Protein AF-A0A8J3VU31-F1 (afdb_monomer)

Mean predicted aligned error: 17.85 Å

Solvent-accessible surface area (backbone atoms only — not comparable to full-atom values): 39044 Å² total; per-residue (Å²): 136,68,78,90,42,56,48,88,62,89,69,72,70,68,68,52,66,71,84,60,48,73,57,42,52,51,16,41,52,51,12,48,50,44,17,49,51,24,41,77,66,71,72,47,86,14,34,60,60,4,9,48,55,15,38,72,66,19,74,61,36,46,31,63,50,26,58,65,40,52,28,36,41,29,26,28,74,56,64,30,68,55,25,35,53,32,28,42,35,19,44,40,79,82,40,75,58,29,52,39,60,78,88,31,30,48,72,32,10,46,33,26,22,36,45,69,43,57,58,53,49,33,32,35,37,43,34,35,74,85,48,44,59,63,48,45,77,38,42,66,41,62,31,38,34,43,59,36,71,51,69,60,54,90,88,55,96,64,56,50,63,56,54,26,46,54,42,24,69,59,38,43,78,41,100,44,38,34,42,32,26,32,47,31,68,52,47,48,56,22,47,74,45,41,95,40,72,48,28,30,35,51,61,52,82,66,53,87,84,44,35,53,30,75,90,58,12,25,36,38,49,40,50,97,59,79,72,56,70,70,46,50,52,48,23,72,66,60,58,23,68,63,67,62,66,78,58,89,70,80,84,80,91,70,85,85,86,82,87,81,84,91,79,87,86,86,89,85,87,82,90,86,87,87,88,89,90,85,91,90,82,84,88,87,88,86,86,87,82,89,85,86,87,86,81,86,87,84,89,89,88,85,91,89,86,88,86,89,86,85,87,88,82,89,87,85,90,85,80,86,88,84,86,82,88,80,83,88,78,94,78,90,89,90,86,90,88,83,83,91,79,88,82,88,87,83,86,90,81,89,90,83,88,91,85,86,91,83,91,81,89,85,85,90,82,89,90,88,89,88,87,86,86,88,85,82,87,86,84,84,87,86,87,84,82,89,86,87,89,87,82,89,85,86,86,88,84,89,88,86,84,85,82,88,88,85,84,91,81,88,79,78,87,90,76,83,82,72,80,82,76,87,80,70,83,65,51,69,65,44,45,39,33,33,80,73,55,91,59,54,55,60,84,53,41,29,39,41,62,96,58,27,32,30,38,78,83,71,51,74,38,63,52,52,66,60,53,62,34,68,66,50,49,38,30,43,42,51,13,41,54,54,20,40,76,75,29,40,49,49,81,68,21,33,68,33,34,44,74,47,66,71,47,80,88,44,50,49,78,48,79,53,92,67,20,50,31,40,41,37,59,28,68,30,36,68,41,44,52,53,48,56,61,45,50,69,100,41,38,30,37,40,27,33,48,58,43,88,94,51,34,77,74,65,71,59,54,76,71,40,83,59,56,86,54,52,96,38,58,34,34,33,21,55,83,40,30,67,64,52,47,57,52,29,55,76,53,70,35,71,71,43,83,34,97,42,68,71,48,47,61,71,75,44,75,69,47,56,34,40,31,44,14,22,61,62,36,39,51,54,52,47,52,63,57,64,75,77,114

pLDDT: mean 70.08, std 28.21, range [22.3, 98.62]

Nearest PDB structures (foldseek):
  7q8e-assembly2_C  TM=5.521E-01  e=2.107E-21  Staphylococcus aureus subsp. aureus COL
  6h5e-assembly2_D  TM=5.568E-01  e=4.394E-20  Staphylococcus aureus
  6h5e-assembly1_B  TM=5.597E-01  e=5.503E-20  Staphylococcus aureus
  4qf5-assembly2_B  TM=7.005E-01  e=6.080E-08  Acinetobacter baumannii AB307-0294
  4ziy-assembly1_A  TM=6.743E-01  e=5.433E-08  Acinetobacter baumannii AB5075

InterPro domains:
  IPR013221 Mur ligase, central [PF08245] (74-185)
  IPR013564 Lipid II isoglutaminyl synthase (glutamine-hydrolyzing) subunit MurT, C-terminal [PF08353] (521-617)
  IPR036565 Mur-like, catalytic domain superfamily [G3DSA:3.40.1190.10] (59-249)
  IPR036565 Mur-like, catalytic domain superfamily [G3DSA:3.40.1190.10] (413-507)
  IPR036565 Mur-like, catalytic domain superfamily [SSF53623] (63-210)
  IPR036565 Mur-like, catalytic domain superfamily [SSF53623] (425-499)
  IPR043703 Lipid II isoglutaminyl synthase (glutamine-hydrolyzing) subunit MurT [MF_02214] (24-625)

Secondary structure (DSSP, 8-state):
--GGG--SS------S-----HHHHHHHHHHHHHHHHHHHTTS--SHHHHHHHHHHH-TTHHHHHHTT-EEEEEESSSSHHHHHHHHHHHHGGGS-EEEPPTT--SHHHHHHHHHHTTT-SEEEEE--TTTHHHHHHHH--SEEEE-------SSS---HHHHHHHHHHHHTT---EEEEESS-HHHHHHTTT-S-EEEE-------GGGSB-TTTS-BEEETT----HHHHHHHHTT--HHHHHTS------S----------------------------------------PPPPP-------------------------------------S------------------------------------PPPPPPPP-------------------------------S----PPPP------GGG-EEESSSS-BPPPPSBEE-SSEEE-TT--EEE---SS-SSHHHHHHHHHHHHHHHTT--HHHHGGGGGG----BTTEEEEEETTEEEEEEE--SHHHHHHHHHHS-SS-EEEE---STTT-S--GGGGGS--GGGTTS-EEEESTTHHHHHHHHHHTT--EEE-SSHHHHHHHSPSEEEEEEE-HHHHHHHHHHHHTT-

Foldseek 3Di:
DDPLLPPPDPPVLPQQCDPQDPLLVVLLVQLQVQQVVCVVVV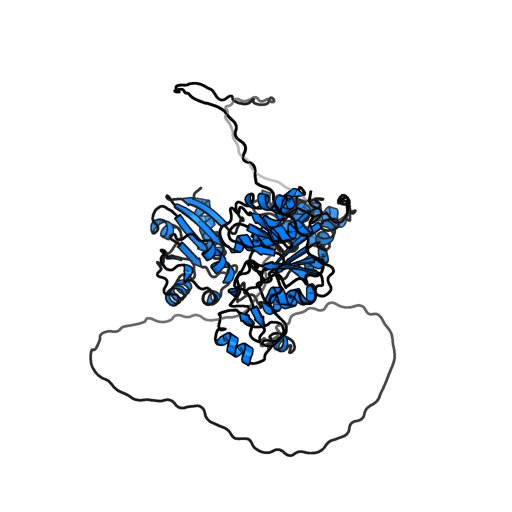VDNSQQVSLVSSCVSPVLNLLSLQPSAAEEEEEEQDLLLLLLLLLLLLCCVVPHEFEFDVVSQASSRSSSRSSVVDRPRHYYYYHYLQCVLVNCVSNVHQEYEYQEFDDQEPPPPQQSLNSLVSLLVSQAPRPHAYAYELLYLSRLSSNVRHPHYAYEYEQDHDADSGQAHLVWRFGKDFPPDDHPPVSVVSNVVRDRVVVVVVPPCDDPPDDDPDDDDDDDDDDDDDDDDDDDDDDDDDDDDDDDDDDDDDDDDDDDDDDDDDDDDDDDDDDDDDDDDDDDDDDDDDDDDDDDPDDDDDDDDDDDDDDDDDDDDDDDDDDDDDDDDDDDDDDDDDDDDDDDDDDDDDDDDDDDDDDDDDDDDDDDDDDDDDDDDDDDDDPDPHDSRSWIDGPPDGRTRDDHQWYDDPAFIQHNVRDTAGADALAFFSSSRSSNRSSLVSSSSSSRHSNSSRVSNNVCNDRPLAWDWDQDPLEGEIEGAAQAQVSVVRLLRRDDQEEEEEEEEDDPVRHNDPCSLLVHQPLSNAPYEYEYEYPPSVVVVVSCVVNVHDYHYDHDPVRVSVVGDRYYYYYYYYNVRSVVVVCVRVVPD

Structure (mmCIF, N/CA/C/O backbone):
data_AF-A0A8J3VU31-F1
#
_entry.id   AF-A0A8J3VU31-F1
#
loop_
_atom_site.group_PDB
_atom_site.id
_atom_site.type_symbol
_atom_site.label_atom_id
_atom_site.label_alt_id
_atom_site.label_comp_id
_atom_site.label_asym_id
_atom_site.label_entity_id
_atom_site.label_seq_id
_atom_site.pdbx_PDB_ins_code
_atom_site.Cartn_x
_atom_site.Cartn_y
_atom_site.Cartn_z
_atom_site.occupancy
_atom_site.B_iso_or_equiv
_atom_site.auth_seq_id
_atom_site.auth_comp_id
_atom_site.auth_asym_id
_atom_site.auth_atom_id
_atom_site.pdbx_PDB_model_num
ATOM 1 N N . MET A 1 1 ? -30.543 -10.502 3.585 1.00 37.88 1 MET A N 1
ATOM 2 C CA . MET A 1 1 ? -29.666 -9.909 4.615 1.00 37.88 1 MET A CA 1
ATOM 3 C C . MET A 1 1 ? -29.225 -11.029 5.528 1.00 37.88 1 MET A C 1
ATOM 5 O O . MET A 1 1 ? -30.085 -11.675 6.116 1.00 37.88 1 MET A O 1
ATOM 9 N N . ASP A 1 2 ? -27.929 -11.317 5.558 1.00 44.69 2 ASP A N 1
ATOM 10 C CA . ASP A 1 2 ? -27.376 -12.406 6.364 1.00 44.69 2 ASP A CA 1
ATOM 11 C C . ASP A 1 2 ? -27.114 -11.930 7.803 1.00 44.69 2 ASP A C 1
ATOM 13 O O . ASP A 1 2 ? -26.757 -10.775 8.029 1.00 44.69 2 ASP A O 1
ATOM 17 N N . TRP A 1 3 ? -27.297 -12.808 8.788 1.00 45.25 3 TRP A N 1
ATOM 18 C CA . TRP A 1 3 ? -27.027 -12.496 10.192 1.00 45.25 3 TRP A CA 1
ATOM 19 C C . TRP A 1 3 ? -25.523 -12.455 10.501 1.00 45.25 3 TRP A C 1
ATOM 21 O O . TRP A 1 3 ? -25.129 -11.792 11.461 1.00 45.25 3 TRP A O 1
ATOM 31 N N . ARG A 1 4 ? -24.703 -13.116 9.669 1.00 57.66 4 ARG A N 1
ATOM 32 C CA . ARG A 1 4 ? -23.238 -13.229 9.795 1.00 57.66 4 ARG A CA 1
ATOM 33 C C . ARG A 1 4 ? -22.501 -11.882 9.793 1.00 57.66 4 ARG A C 1
ATOM 35 O O . ARG A 1 4 ? -21.493 -11.752 10.472 1.00 57.66 4 ARG A O 1
ATOM 42 N N . TYR A 1 5 ? -23.041 -10.876 9.099 1.00 53.12 5 TYR A N 1
ATOM 43 C CA . TYR A 1 5 ? -22.467 -9.522 8.996 1.00 53.12 5 TYR A CA 1
ATOM 44 C C . TYR A 1 5 ? -23.403 -8.458 9.583 1.00 53.12 5 TYR A C 1
ATOM 46 O O . TYR A 1 5 ? -23.529 -7.356 9.050 1.00 53.12 5 TYR A O 1
ATOM 54 N N . ARG A 1 6 ? -24.111 -8.772 10.677 1.00 43.78 6 ARG A N 1
ATOM 55 C CA . ARG A 1 6 ? -24.815 -7.728 11.431 1.00 43.78 6 ARG A CA 1
ATOM 56 C C . ARG A 1 6 ? -23.799 -6.689 11.899 1.00 43.78 6 ARG A C 1
ATOM 58 O O . ARG A 1 6 ? -22.987 -6.985 12.772 1.00 43.78 6 ARG A O 1
ATOM 65 N N . ALA A 1 7 ? -23.917 -5.462 11.387 1.00 43.88 7 ALA A N 1
ATOM 66 C CA . ALA A 1 7 ? -23.354 -4.289 12.043 1.00 43.88 7 ALA A CA 1
ATOM 67 C C . ALA A 1 7 ? -23.700 -4.365 13.541 1.00 43.88 7 ALA A C 1
ATOM 69 O O . ALA A 1 7 ? -24.861 -4.583 13.908 1.00 43.88 7 ALA A O 1
ATOM 70 N N . THR A 1 8 ? -22.675 -4.318 14.392 1.00 39.84 8 THR A N 1
ATOM 71 C CA . THR A 1 8 ? -22.781 -4.668 15.813 1.00 39.84 8 THR A CA 1
ATOM 72 C C . THR A 1 8 ? -23.555 -3.595 16.568 1.00 39.84 8 THR A C 1
ATOM 74 O O . THR A 1 8 ? -22.982 -2.639 17.086 1.00 39.84 8 THR A O 1
ATOM 77 N N . GLY A 1 9 ? -24.875 -3.775 16.598 1.00 38.31 9 GLY A N 1
ATOM 78 C CA . GLY A 1 9 ? -25.834 -2.765 17.019 1.00 38.31 9 GLY A CA 1
ATOM 79 C C . GLY A 1 9 ? -26.203 -1.811 15.882 1.00 38.31 9 GLY A C 1
ATOM 80 O O . GLY A 1 9 ? -25.410 -1.523 14.986 1.00 38.31 9 GLY A O 1
ATOM 81 N N . SER A 1 10 ? -27.411 -1.254 15.961 1.00 37.97 10 SER A N 1
ATOM 82 C CA . SER A 1 10 ? -27.771 -0.029 15.246 1.00 37.97 10 SER A CA 1
ATOM 83 C C . SER A 1 10 ? -27.104 1.173 15.924 1.00 37.97 10 SER A C 1
ATOM 85 O O . SER A 1 10 ? -27.793 2.080 16.404 1.00 37.97 10 SER A O 1
ATOM 87 N N . ASP A 1 11 ? -25.771 1.152 16.011 1.00 45.12 11 ASP A N 1
ATOM 88 C CA . ASP A 1 11 ? -24.996 2.304 16.453 1.00 45.12 11 ASP A CA 1
ATOM 89 C C . ASP A 1 11 ? -25.189 3.389 15.396 1.00 45.12 11 ASP A C 1
ATOM 91 O O . ASP A 1 11 ? -24.631 3.356 14.296 1.00 45.12 11 ASP A O 1
ATOM 95 N N . THR A 1 12 ? -26.146 4.269 15.685 1.00 42.97 12 THR A N 1
ATOM 96 C CA . THR A 1 12 ? -26.685 5.252 14.751 1.00 42.97 12 THR A CA 1
ATOM 97 C C . THR A 1 12 ? -25.647 6.348 14.641 1.00 42.97 12 THR A C 1
ATOM 99 O O . THR A 1 12 ? -25.744 7.339 15.364 1.00 42.97 12 THR A O 1
ATOM 102 N N . LEU A 1 13 ? -24.631 6.081 13.802 1.00 50.84 13 LEU A N 1
ATOM 103 C CA . LEU A 1 13 ? -23.341 6.770 13.722 1.00 50.84 13 LEU A CA 1
ATOM 104 C C . LEU A 1 13 ? -23.471 8.201 14.208 1.00 50.84 13 LEU A C 1
ATOM 106 O O . LEU A 1 13 ? -24.019 9.043 13.489 1.00 50.84 13 LEU A O 1
ATOM 110 N N . ALA A 1 14 ? -23.032 8.428 15.450 1.00 43.97 14 ALA A N 1
ATOM 111 C CA . ALA A 1 14 ? -23.258 9.674 16.159 1.00 43.97 14 ALA A CA 1
ATOM 112 C C . ALA A 1 14 ? -22.676 10.806 15.312 1.00 43.97 14 ALA A C 1
ATOM 114 O O . ALA A 1 14 ? -21.457 10.978 15.250 1.00 43.97 14 ALA A O 1
ATOM 115 N N . ARG A 1 15 ? -23.577 11.489 14.584 1.00 48.34 15 ARG A N 1
ATOM 116 C CA . ARG A 1 15 ? -23.283 12.379 13.450 1.00 48.34 15 ARG A CA 1
ATOM 117 C C . ARG A 1 15 ? -22.050 13.193 13.796 1.00 48.34 15 ARG A C 1
ATOM 119 O O . ARG A 1 15 ? -22.093 13.839 14.833 1.00 48.34 15 ARG A O 1
ATOM 126 N N . VAL A 1 16 ? -20.978 13.121 12.996 1.00 54.41 16 VAL A N 1
ATOM 127 C CA . VAL A 1 16 ? -19.612 13.505 13.420 1.00 54.41 16 VAL A CA 1
ATOM 128 C C . VAL A 1 16 ? -19.518 14.993 13.790 1.00 54.41 16 VAL A C 1
ATOM 130 O O . VAL A 1 16 ? -19.119 15.845 13.003 1.00 54.41 16 VAL A O 1
ATOM 133 N N . THR A 1 17 ? -19.941 15.311 15.012 1.00 52.34 17 THR A N 1
ATOM 134 C CA . THR A 1 17 ? -20.148 16.665 15.539 1.00 52.34 17 THR A CA 1
ATOM 135 C C . THR A 1 17 ? -19.566 16.790 16.942 1.00 52.34 17 THR A C 1
ATOM 137 O O . THR A 1 17 ? -20.086 17.511 17.797 1.00 52.34 17 THR A O 1
ATOM 140 N N . THR A 1 18 ? -18.449 16.105 17.180 1.00 59.38 18 THR A N 1
ATOM 141 C CA . THR A 1 18 ? -17.536 16.443 18.269 1.00 59.38 18 THR A CA 1
ATOM 142 C C . THR A 1 18 ? -17.155 17.921 18.113 1.00 59.38 18 THR A C 1
ATOM 144 O O . THR A 1 18 ? -16.796 18.384 17.025 1.00 59.38 18 THR A O 1
ATOM 147 N N . ARG A 1 19 ? -17.317 18.731 19.172 1.00 68.88 19 ARG A N 1
ATOM 148 C CA . ARG A 1 19 ? -17.037 20.179 19.113 1.00 68.88 19 ARG A CA 1
ATOM 149 C C . ARG A 1 19 ? -15.524 20.414 19.010 1.00 68.88 19 ARG A C 1
ATOM 151 O O . ARG A 1 19 ? -14.871 20.705 20.006 1.00 68.88 19 ARG A O 1
ATOM 158 N N . LYS A 1 20 ? -14.993 20.341 17.786 1.00 82.00 20 LYS A N 1
ATOM 159 C CA . LYS A 1 20 ? -13.605 20.683 17.435 1.00 82.00 20 LYS A CA 1
ATOM 160 C C . LYS A 1 20 ? -13.227 22.038 18.075 1.00 82.00 20 LYS A C 1
ATOM 162 O O . LYS A 1 20 ? -13.979 23.007 17.873 1.00 82.00 20 LYS A O 1
ATOM 167 N N . PRO A 1 21 ? -12.118 22.131 18.842 1.00 91.06 21 PRO A N 1
ATOM 168 C CA . PRO A 1 21 ? -11.672 23.379 19.465 1.00 91.06 21 PRO A CA 1
ATOM 169 C C . PRO A 1 21 ? -11.530 24.532 18.464 1.00 91.06 21 PRO A C 1
ATOM 171 O O . PRO A 1 21 ? -11.343 24.310 17.268 1.00 91.06 21 PRO A O 1
ATOM 174 N N . LEU A 1 22 ? -11.573 25.784 18.937 1.00 92.31 22 LEU A N 1
ATOM 175 C CA . LEU A 1 22 ? -11.360 26.954 18.065 1.00 92.31 22 LEU A CA 1
ATOM 176 C C . LEU A 1 22 ? -10.000 26.887 17.347 1.00 92.31 22 LEU A C 1
ATOM 178 O O . LEU A 1 22 ? -9.923 27.176 16.154 1.00 92.31 22 LEU A O 1
ATOM 182 N N . ARG A 1 23 ? -8.969 26.400 18.051 1.00 94.50 23 ARG A N 1
ATOM 183 C CA . ARG A 1 23 ? -7.636 26.094 17.515 1.00 94.50 23 ARG A CA 1
ATOM 184 C C . ARG A 1 23 ? -7.704 25.102 16.345 1.00 94.50 23 ARG A C 1
ATOM 186 O O . ARG A 1 23 ? -7.287 25.439 15.240 1.00 94.50 23 ARG A O 1
ATOM 193 N N . ALA A 1 24 ? -8.342 23.948 16.550 1.00 93.06 24 ALA A N 1
ATOM 194 C CA . ALA A 1 24 ? -8.534 22.919 15.526 1.00 93.06 24 ALA A CA 1
ATOM 195 C C . ALA A 1 24 ? -9.342 23.414 14.313 1.00 93.06 24 ALA A C 1
ATOM 197 O O . ALA A 1 24 ? -9.034 23.069 13.173 1.00 93.06 24 ALA A O 1
ATOM 198 N N . LYS A 1 25 ? -10.360 24.262 14.523 1.00 93.31 25 LYS A N 1
ATOM 199 C CA . LYS A 1 25 ? -11.147 24.882 13.438 1.00 93.31 25 LYS A CA 1
ATOM 200 C C . LYS A 1 25 ? -10.303 25.827 12.579 1.00 93.31 25 LYS A C 1
ATOM 202 O O . LYS A 1 25 ? -10.365 25.752 11.349 1.00 93.31 25 LYS A O 1
ATOM 207 N N . LEU A 1 26 ? -9.498 26.684 13.211 1.00 95.50 26 LEU A N 1
ATOM 208 C CA . LEU A 1 26 ? -8.553 27.562 12.516 1.00 95.50 26 LEU A CA 1
ATOM 209 C C . LEU A 1 26 ? -7.513 26.739 11.742 1.00 95.50 26 LEU A C 1
ATOM 211 O O . LEU A 1 26 ? -7.342 26.941 10.540 1.00 95.50 26 LEU A O 1
ATOM 215 N N . ALA A 1 27 ? -6.897 25.756 12.399 1.00 95.50 27 ALA A N 1
ATOM 216 C CA . ALA A 1 27 ? -5.896 24.875 11.806 1.00 95.50 27 ALA A CA 1
ATOM 217 C C . ALA A 1 27 ? -6.451 24.064 10.618 1.00 95.50 27 ALA A C 1
ATOM 219 O O . ALA A 1 27 ? -5.816 23.999 9.568 1.00 95.50 27 ALA A O 1
ATOM 220 N N . THR A 1 28 ? -7.682 23.545 10.721 1.00 94.38 28 THR A N 1
ATOM 221 C CA . THR A 1 28 ? -8.407 22.893 9.610 1.00 94.38 28 THR A CA 1
ATOM 222 C C . THR A 1 28 ? -8.589 23.844 8.423 1.00 94.38 28 THR A C 1
ATOM 224 O O . THR A 1 28 ? -8.423 23.443 7.271 1.00 94.38 28 THR A O 1
ATOM 227 N N . SER A 1 29 ? -8.926 25.109 8.686 1.00 95.38 29 SER A N 1
ATOM 228 C CA . SER A 1 29 ? -9.191 26.106 7.641 1.00 95.38 29 SER A CA 1
ATOM 229 C C . SER A 1 29 ? -7.907 26.516 6.913 1.00 95.38 29 SER A C 1
ATOM 231 O O . SER A 1 29 ? -7.883 26.544 5.682 1.00 95.38 29 SER A O 1
ATOM 233 N N . VAL A 1 30 ? -6.813 26.735 7.652 1.00 94.81 30 VAL A N 1
ATOM 234 C CA . VAL A 1 30 ? -5.484 26.998 7.073 1.00 94.81 30 VAL A CA 1
ATOM 235 C C . VAL A 1 30 ? -4.959 25.775 6.317 1.00 94.81 30 VAL A C 1
ATOM 237 O O . VAL A 1 30 ? -4.472 25.921 5.198 1.00 94.81 30 VAL A O 1
ATOM 240 N N . SER A 1 31 ? -5.130 24.566 6.864 1.00 94.31 31 SER A N 1
ATOM 241 C CA . SER A 1 31 ? -4.759 23.306 6.205 1.00 94.31 31 SER A CA 1
ATOM 242 C C . SER A 1 31 ? -5.439 23.154 4.839 1.00 94.31 31 SER A C 1
ATOM 244 O O . SER A 1 31 ? -4.770 22.906 3.833 1.00 94.31 31 SER A O 1
ATOM 246 N N . LYS A 1 32 ? -6.758 23.401 4.772 1.00 93.94 32 LYS A N 1
ATOM 247 C CA . LYS A 1 32 ? -7.531 23.419 3.518 1.00 93.94 32 LYS A CA 1
ATOM 248 C C . LYS A 1 32 ? -7.035 24.485 2.541 1.00 93.94 32 LYS A C 1
ATOM 250 O O . LYS A 1 32 ? -6.818 24.168 1.372 1.00 93.94 32 LYS A O 1
ATOM 255 N N . GLY A 1 33 ? -6.854 25.723 3.008 1.00 94.19 33 GLY A N 1
ATOM 256 C CA . GLY A 1 33 ? -6.429 26.852 2.175 1.00 94.19 33 GLY A CA 1
ATOM 257 C C . GLY A 1 33 ? -5.046 26.644 1.557 1.00 94.19 33 GLY A C 1
ATOM 258 O O . GLY A 1 33 ? -4.882 26.779 0.346 1.00 94.19 33 GLY A O 1
ATOM 259 N N . ALA A 1 34 ? -4.067 26.222 2.359 1.00 92.44 34 ALA A N 1
ATOM 260 C CA . ALA A 1 34 ? -2.710 25.947 1.895 1.00 92.44 34 ALA A CA 1
ATOM 261 C C . ALA A 1 34 ? -2.647 24.751 0.932 1.00 92.44 34 ALA A C 1
ATOM 263 O O . ALA A 1 34 ? -1.967 24.818 -0.092 1.00 92.44 34 ALA A O 1
ATOM 264 N N . ALA A 1 35 ? -3.409 23.684 1.203 1.00 90.62 35 ALA A N 1
ATOM 265 C CA . ALA A 1 35 ? -3.518 22.553 0.287 1.00 90.62 35 ALA A CA 1
ATOM 266 C C . ALA A 1 35 ? -4.163 22.954 -1.055 1.00 90.62 35 ALA A C 1
ATOM 268 O O . ALA A 1 35 ? -3.743 22.483 -2.111 1.00 90.62 35 ALA A O 1
ATOM 269 N N . ALA A 1 36 ? -5.172 23.833 -1.034 1.00 90.62 36 ALA A N 1
ATOM 270 C CA . ALA A 1 36 ? -5.799 24.356 -2.246 1.00 90.62 36 ALA A CA 1
ATOM 271 C C . ALA A 1 36 ? -4.844 25.251 -3.055 1.00 90.62 36 ALA A C 1
ATOM 273 O O . ALA A 1 36 ? -4.723 25.055 -4.261 1.00 90.62 36 ALA A O 1
ATOM 274 N N . LEU A 1 37 ? -4.120 26.165 -2.400 1.00 92.75 37 LEU A N 1
ATOM 275 C CA . LEU A 1 37 ? -3.149 27.058 -3.044 1.00 92.75 37 LEU A CA 1
ATOM 276 C C . LEU A 1 37 ? -1.953 26.298 -3.648 1.00 92.75 37 LEU A C 1
ATOM 278 O O . LEU A 1 37 ? -1.482 26.644 -4.731 1.00 92.75 37 LEU A O 1
ATOM 282 N N . SER A 1 38 ? -1.479 25.243 -2.982 1.00 90.44 38 SER A N 1
ATOM 283 C CA . SER A 1 38 ? -0.415 24.371 -3.500 1.00 90.44 38 SER A CA 1
ATOM 284 C C . SER A 1 38 ? -0.825 23.712 -4.821 1.00 90.44 38 SER A C 1
ATOM 286 O O . SER A 1 38 ? -0.104 23.865 -5.808 1.00 90.44 38 SER A O 1
ATOM 288 N N . ARG A 1 39 ? -2.029 23.118 -4.887 1.00 88.81 39 ARG A N 1
ATOM 289 C CA . ARG A 1 39 ? -2.590 22.566 -6.135 1.00 88.81 39 ARG A CA 1
ATOM 290 C C . ARG A 1 39 ? -2.815 23.635 -7.201 1.00 88.81 39 ARG A C 1
ATOM 292 O O . ARG A 1 39 ? -2.378 23.467 -8.332 1.00 88.81 39 ARG A O 1
ATOM 299 N N . ALA A 1 40 ? -3.455 24.747 -6.837 1.00 90.12 40 ALA A N 1
ATOM 300 C CA . ALA A 1 40 ? -3.779 25.835 -7.763 1.00 90.12 40 ALA A CA 1
ATOM 301 C C . ALA A 1 40 ? -2.538 26.522 -8.362 1.00 90.12 40 ALA A C 1
ATOM 303 O O . ALA A 1 40 ? -2.642 27.165 -9.400 1.00 90.12 40 ALA A O 1
ATOM 304 N N . THR A 1 41 ? -1.368 26.381 -7.730 1.00 89.81 41 THR A N 1
ATOM 305 C CA . THR A 1 41 ? -0.090 26.898 -8.244 1.00 89.81 41 THR A CA 1
ATOM 306 C C . THR A 1 41 ? 0.850 25.813 -8.779 1.00 89.81 41 THR A C 1
ATOM 308 O O . THR A 1 41 ? 2.028 26.089 -8.993 1.00 89.81 41 THR A O 1
ATOM 311 N N . GLY A 1 42 ? 0.364 24.581 -8.979 1.00 82.06 42 GLY A N 1
ATOM 312 C CA . GLY A 1 42 ? 1.146 23.465 -9.529 1.00 82.06 42 GLY A CA 1
ATOM 313 C C . GLY A 1 42 ? 2.263 22.936 -8.620 1.00 82.06 42 GLY A C 1
ATOM 314 O O . GLY A 1 42 ? 3.037 22.079 -9.034 1.00 82.06 42 GLY A O 1
ATOM 315 N N . ARG A 1 43 ? 2.359 23.402 -7.367 1.00 79.06 43 ARG A N 1
ATOM 316 C CA . ARG A 1 43 ? 3.441 23.071 -6.417 1.00 79.06 43 ARG A CA 1
ATOM 317 C C . ARG A 1 43 ? 3.191 21.769 -5.641 1.00 79.06 43 ARG A C 1
ATOM 319 O O . ARG A 1 43 ? 3.541 21.677 -4.466 1.00 79.06 43 ARG A O 1
ATOM 326 N N . GLY A 1 44 ? 2.548 20.789 -6.273 1.00 80.00 44 GLY A N 1
ATOM 327 C CA . GLY A 1 44 ? 2.183 19.497 -5.682 1.00 80.00 44 GLY A CA 1
ATOM 328 C C . GLY A 1 44 ? 0.697 19.345 -5.335 1.00 80.00 44 GLY A C 1
ATOM 329 O O . GLY A 1 44 ? -0.134 20.209 -5.610 1.00 80.00 44 GLY A O 1
ATOM 330 N N . ASP A 1 45 ? 0.351 18.211 -4.724 1.00 81.38 45 ASP A N 1
ATOM 331 C CA . ASP A 1 45 ? -1.034 17.830 -4.410 1.00 81.38 45 ASP A CA 1
ATOM 332 C C . ASP A 1 45 ? -1.630 18.576 -3.195 1.00 81.38 45 ASP A C 1
ATOM 334 O O . ASP A 1 45 ? -2.828 18.480 -2.915 1.00 81.38 45 ASP A O 1
ATOM 338 N N . GLY A 1 46 ? -0.798 19.320 -2.463 1.00 84.69 46 GLY A N 1
ATOM 339 C CA . GLY A 1 46 ? -1.159 20.081 -1.271 1.00 84.69 46 GLY A CA 1
ATOM 340 C C . GLY A 1 46 ? -1.190 19.302 0.046 1.00 84.69 46 GLY A C 1
ATOM 341 O O . GLY A 1 46 ? -1.408 19.933 1.082 1.00 84.69 46 GLY A O 1
ATOM 342 N N . SER A 1 47 ? -0.960 17.984 0.049 1.00 86.12 47 SER A N 1
ATOM 343 C CA . SER A 1 47 ? -1.076 17.141 1.250 1.00 86.12 47 SER A CA 1
ATOM 344 C C . SER A 1 47 ? -0.053 17.513 2.327 1.00 86.12 47 SER A C 1
ATOM 346 O O . SER A 1 47 ? -0.426 17.891 3.438 1.00 86.12 47 SER A O 1
ATOM 348 N N . VAL A 1 48 ? 1.239 17.483 1.985 1.00 89.38 48 VAL A N 1
ATOM 349 C CA . VAL A 1 48 ? 2.349 17.732 2.920 1.00 89.38 48 VAL A CA 1
ATOM 350 C C . VAL A 1 48 ? 2.274 19.139 3.513 1.00 89.38 48 VAL A C 1
ATOM 352 O O . VAL A 1 48 ? 2.350 19.296 4.731 1.00 89.38 48 VAL A O 1
ATOM 355 N N . ILE A 1 49 ? 2.085 20.169 2.680 1.00 90.56 49 ILE A N 1
ATOM 356 C CA . ILE A 1 49 ? 2.042 21.566 3.137 1.00 90.56 49 ILE A CA 1
ATOM 357 C C . ILE A 1 49 ? 0.768 21.880 3.931 1.00 90.56 49 ILE A C 1
ATOM 359 O O . ILE A 1 49 ? 0.859 22.484 4.999 1.00 90.56 49 ILE A O 1
ATOM 363 N N . GLY A 1 50 ? -0.404 21.414 3.482 1.00 90.69 50 GLY A N 1
ATOM 364 C CA . GLY A 1 50 ? -1.651 21.570 4.232 1.00 90.69 50 GLY A CA 1
ATOM 365 C C . GLY A 1 50 ? -1.596 20.860 5.585 1.00 90.69 50 GLY A C 1
ATOM 366 O O . GLY A 1 50 ? -2.010 21.423 6.598 1.00 90.69 50 GLY A O 1
ATOM 367 N N . GLY A 1 51 ? -1.035 19.651 5.625 1.00 92.38 51 GLY A N 1
ATOM 368 C CA . GLY A 1 51 ? -0.786 18.911 6.858 1.00 92.38 51 GLY A CA 1
ATOM 369 C C . GLY A 1 51 ? 0.168 19.637 7.802 1.00 92.38 51 GLY A C 1
ATOM 370 O O . GLY A 1 51 ? -0.165 19.853 8.964 1.00 92.38 51 GLY A O 1
ATOM 371 N N . ARG A 1 52 ? 1.330 20.067 7.294 1.00 94.69 52 ARG A N 1
ATOM 372 C CA . ARG A 1 52 ? 2.370 20.748 8.080 1.00 94.69 52 ARG A CA 1
ATOM 373 C C . ARG A 1 52 ? 1.880 22.069 8.673 1.00 94.69 52 ARG A C 1
ATOM 375 O O . ARG A 1 52 ? 2.124 22.309 9.850 1.00 94.69 52 ARG A O 1
ATOM 382 N N . LEU A 1 53 ? 1.172 22.909 7.909 1.00 95.25 53 LEU A N 1
ATOM 383 C CA . LEU A 1 53 ? 0.611 24.149 8.464 1.00 95.25 53 LEU A CA 1
ATOM 384 C C . LEU A 1 53 ? -0.507 23.872 9.481 1.00 95.25 53 LEU A C 1
ATOM 386 O O . LEU A 1 53 ? -0.587 24.570 10.487 1.00 95.25 53 LEU A O 1
ATOM 390 N N . GLY A 1 54 ? -1.331 22.842 9.255 1.00 94.38 54 GLY A N 1
ATOM 391 C CA . GLY A 1 54 ? -2.340 22.403 10.221 1.00 94.38 54 GLY A CA 1
ATOM 392 C C . GLY A 1 54 ? -1.717 21.999 11.561 1.00 94.38 54 GLY A C 1
ATOM 393 O O . GLY A 1 54 ? -2.064 22.572 12.590 1.00 94.38 54 GLY A O 1
ATOM 394 N N . LEU A 1 55 ? -0.742 21.085 11.533 1.00 95.31 55 LEU A N 1
ATOM 395 C CA . LEU A 1 55 ? -0.071 20.564 12.731 1.00 95.31 55 LEU A CA 1
ATOM 396 C C . LEU A 1 55 ? 0.800 21.607 13.455 1.00 95.31 55 LEU A C 1
ATOM 398 O O . LEU A 1 55 ? 0.930 21.547 14.672 1.00 95.31 55 LEU A O 1
ATOM 402 N N . MET A 1 56 ? 1.362 22.601 12.752 1.00 96.56 56 MET A N 1
ATOM 403 C CA . MET A 1 56 ? 2.060 23.716 13.417 1.00 96.56 56 MET A CA 1
ATOM 404 C C . MET A 1 56 ? 1.102 24.666 14.152 1.00 96.56 56 MET A C 1
ATOM 406 O O . MET A 1 56 ? 1.488 25.249 15.163 1.00 96.56 56 MET A O 1
ATOM 410 N N . ILE A 1 57 ? -0.141 24.827 13.683 1.00 96.88 57 ILE A N 1
ATOM 411 C CA . ILE A 1 57 ? -1.157 25.612 14.403 1.00 96.88 57 ILE A CA 1
ATOM 412 C C . ILE A 1 57 ? -1.732 24.795 15.566 1.00 96.88 57 ILE A C 1
ATOM 414 O O . ILE A 1 57 ? -1.919 25.340 16.655 1.00 96.88 57 ILE A O 1
ATOM 418 N N . ASP A 1 58 ? -1.995 23.506 15.351 1.00 96.81 58 ASP A N 1
ATOM 419 C CA . ASP A 1 58 ? -2.623 22.585 16.301 1.00 96.81 58 ASP A CA 1
ATOM 420 C C . ASP A 1 58 ? -1.975 21.184 16.207 1.00 96.81 58 ASP A C 1
ATOM 422 O O . ASP A 1 58 ? -2.346 20.409 15.328 1.00 96.81 58 ASP A O 1
ATOM 426 N N . PRO A 1 59 ? -0.999 20.837 17.071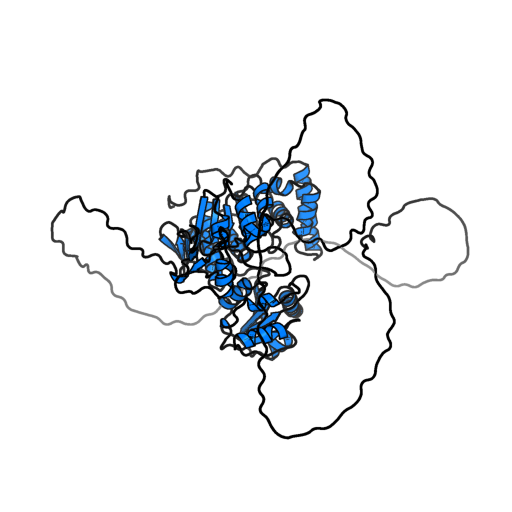 1.00 96.25 59 PRO A N 1
ATOM 427 C CA . PRO A 1 59 ? -0.309 19.541 17.028 1.00 96.25 59 PRO A CA 1
ATOM 428 C C . PRO A 1 59 ? -1.256 18.342 17.137 1.00 96.25 59 PRO A C 1
ATOM 430 O O . PRO A 1 59 ? -1.067 17.334 16.460 1.00 96.25 59 PRO A O 1
ATOM 433 N N . ASP A 1 60 ? -2.327 18.492 17.915 1.00 95.94 60 ASP A N 1
ATOM 434 C CA . ASP A 1 60 ? -3.343 17.466 18.155 1.00 95.94 60 ASP A CA 1
ATOM 435 C C . ASP A 1 60 ? -4.401 17.394 17.033 1.00 95.94 60 ASP A C 1
ATOM 437 O O . ASP A 1 60 ? -5.381 16.651 17.132 1.00 95.94 60 ASP A O 1
ATOM 441 N N . LEU A 1 61 ? -4.230 18.150 15.936 1.00 96.38 61 LEU A N 1
ATOM 442 C CA . LEU A 1 61 ? -5.219 18.257 14.858 1.00 96.38 61 LEU A CA 1
ATOM 443 C C . LEU A 1 61 ? -5.573 16.905 14.231 1.00 96.38 61 LEU A C 1
ATOM 445 O O . LEU A 1 61 ? -6.724 16.708 13.844 1.00 96.38 61 LEU A O 1
ATOM 449 N N . LEU A 1 62 ? -4.625 15.964 14.149 1.00 96.88 62 LEU A N 1
ATOM 450 C CA . LEU A 1 62 ? -4.913 14.617 13.650 1.00 96.88 62 LEU A CA 1
ATOM 451 C C . LEU A 1 62 ? -5.958 13.913 14.532 1.00 96.88 62 LEU A C 1
ATOM 453 O O . LEU A 1 62 ? -6.919 13.361 13.998 1.00 96.88 62 LEU A O 1
ATOM 457 N N . ALA A 1 63 ? -5.848 14.020 15.859 1.00 96.44 63 ALA A N 1
ATOM 458 C CA . ALA A 1 63 ? -6.844 13.495 16.791 1.00 96.44 63 ALA A CA 1
ATOM 459 C C . ALA A 1 63 ? -8.163 14.282 16.724 1.00 96.44 63 ALA A C 1
ATOM 461 O O . ALA A 1 63 ? -9.237 13.688 16.602 1.00 96.44 63 ALA A O 1
ATOM 462 N N . HIS A 1 64 ? -8.107 15.618 16.679 1.00 95.25 64 HIS A N 1
ATOM 463 C CA . HIS A 1 64 ? -9.297 16.468 16.523 1.00 95.25 64 HIS A CA 1
ATOM 464 C C . HIS A 1 64 ? -10.074 16.231 15.210 1.00 95.25 64 HIS A C 1
ATOM 466 O O . HIS A 1 64 ? -11.273 16.514 15.147 1.00 95.25 64 HIS A O 1
ATOM 472 N N . LEU A 1 65 ? -9.419 15.730 14.157 1.00 95.00 65 LEU A N 1
ATOM 473 C CA . LEU A 1 65 ? -10.043 15.369 12.878 1.00 95.00 65 LEU A CA 1
ATOM 474 C C . LEU A 1 65 ? -10.485 13.901 12.798 1.00 95.00 65 LEU A C 1
ATOM 476 O O . LEU A 1 65 ? -11.397 13.598 12.021 1.00 95.00 65 LEU A O 1
ATOM 480 N N . SER A 1 66 ? -9.857 13.021 13.581 1.00 95.19 66 SER A N 1
ATOM 481 C CA . SER A 1 66 ? -10.173 11.588 13.664 1.00 95.19 66 SER A CA 1
ATOM 482 C C . SER A 1 66 ? -11.362 11.298 14.580 1.00 95.19 66 SER A C 1
ATOM 484 O O . SER A 1 66 ? -12.156 10.406 14.297 1.00 95.19 66 SER A O 1
ATOM 486 N N . ASN A 1 67 ? -11.518 12.079 15.651 1.00 91.69 67 ASN A N 1
ATOM 487 C CA . ASN A 1 67 ? -12.524 11.866 16.689 1.00 91.69 67 ASN A CA 1
ATOM 488 C C . ASN A 1 67 ? -13.966 11.799 16.135 1.00 91.69 67 ASN A C 1
ATOM 490 O O . ASN A 1 67 ? -14.480 12.776 15.580 1.00 91.69 67 ASN A O 1
ATOM 494 N N . GLY A 1 68 ? -14.622 10.651 16.341 1.00 87.00 68 GLY A N 1
ATOM 495 C CA . GLY A 1 68 ? -15.974 10.344 15.862 1.00 87.00 68 GLY A CA 1
ATOM 496 C C . GLY A 1 68 ? -16.036 9.621 14.509 1.00 87.00 68 GLY A C 1
ATOM 497 O O . GLY A 1 68 ? -17.134 9.396 14.007 1.00 87.00 68 GLY A O 1
ATOM 498 N N . ARG A 1 69 ? -14.896 9.257 13.907 1.00 93.88 69 ARG A N 1
ATOM 499 C CA . ARG A 1 69 ? -14.829 8.450 12.677 1.00 93.88 69 ARG A CA 1
ATOM 500 C C . ARG A 1 69 ? -14.569 6.974 12.982 1.00 93.88 69 ARG A C 1
ATOM 502 O O . ARG A 1 69 ? -13.860 6.659 13.930 1.00 93.88 69 ARG A O 1
ATOM 509 N N . GLN A 1 70 ? -15.041 6.076 12.117 1.00 96.00 70 GLN A N 1
ATOM 510 C CA . GLN A 1 70 ? -14.509 4.710 12.036 1.00 96.00 70 GLN A CA 1
ATOM 511 C C . GLN A 1 70 ? -13.366 4.695 11.011 1.00 96.00 70 GLN A C 1
ATOM 513 O O . GLN A 1 70 ? -13.568 5.029 9.842 1.00 96.00 70 GLN A O 1
ATOM 518 N N . ILE A 1 71 ? -12.156 4.356 11.463 1.00 98.25 71 ILE A N 1
ATOM 519 C CA . ILE A 1 71 ? -10.916 4.467 10.679 1.00 98.25 71 ILE A CA 1
ATOM 520 C C . ILE A 1 71 ? -10.276 3.088 10.506 1.00 98.25 71 ILE A C 1
ATOM 522 O O . ILE A 1 71 ? -10.162 2.339 11.476 1.00 98.25 71 ILE A O 1
ATOM 526 N N . ALA A 1 72 ? -9.841 2.778 9.286 1.00 98.56 72 ALA A N 1
ATOM 527 C CA . ALA A 1 72 ? -8.900 1.706 8.985 1.00 98.56 72 ALA A CA 1
ATOM 528 C C . ALA A 1 72 ? -7.516 2.307 8.697 1.00 98.56 72 ALA A C 1
ATOM 530 O O . ALA A 1 72 ? -7.408 3.230 7.884 1.00 98.56 72 ALA A O 1
ATOM 531 N N . LEU A 1 73 ? -6.468 1.780 9.334 1.00 98.62 73 LEU A N 1
ATOM 532 C CA . LEU A 1 73 ? -5.074 2.043 8.949 1.00 98.62 73 LEU A CA 1
ATOM 533 C C . LEU A 1 73 ? -4.546 0.867 8.125 1.00 98.62 73 LEU A C 1
ATOM 535 O O . LEU A 1 73 ? -4.912 -0.275 8.393 1.00 98.62 73 LEU A O 1
ATOM 539 N N . ILE A 1 74 ? -3.687 1.130 7.143 1.00 98.19 74 ILE A N 1
ATOM 540 C CA . ILE A 1 74 ? -3.082 0.101 6.286 1.00 98.19 74 ILE A CA 1
ATOM 541 C C . ILE A 1 74 ? -1.572 0.336 6.228 1.00 98.19 74 ILE A C 1
ATOM 543 O O . ILE A 1 74 ? -1.136 1.386 5.753 1.00 98.19 74 ILE A O 1
ATOM 547 N N . SER A 1 75 ? -0.788 -0.642 6.690 1.00 96.62 75 SER A N 1
ATOM 548 C CA . SER A 1 75 ? 0.672 -0.550 6.813 1.00 96.62 75 SER A CA 1
ATOM 549 C C . SER A 1 75 ? 1.381 -1.848 6.390 1.00 96.62 75 SER A C 1
ATOM 551 O O . SER A 1 75 ? 0.770 -2.916 6.360 1.00 96.62 75 SER A O 1
ATOM 553 N N . GLY A 1 76 ? 2.660 -1.760 6.029 1.00 92.31 76 GLY A N 1
ATOM 554 C CA . GLY A 1 76 ? 3.479 -2.850 5.484 1.00 92.31 76 GLY A CA 1
ATOM 555 C C . GLY A 1 76 ? 4.230 -2.417 4.227 1.00 92.31 76 GLY A C 1
ATOM 556 O O . GLY A 1 76 ? 3.754 -1.566 3.485 1.00 92.31 76 GLY A O 1
ATOM 557 N N . THR A 1 77 ? 5.437 -2.916 3.979 1.00 86.94 77 THR A N 1
ATOM 558 C CA . THR A 1 77 ? 6.378 -2.254 3.051 1.00 86.94 77 THR A CA 1
ATOM 559 C C . THR A 1 77 ? 5.841 -2.142 1.622 1.00 86.94 77 THR A C 1
ATOM 561 O O . THR A 1 77 ? 5.944 -1.066 1.014 1.00 86.94 77 THR A O 1
ATOM 564 N N . ASN A 1 78 ? 5.146 -3.173 1.138 1.00 86.38 78 ASN A N 1
ATOM 565 C CA . ASN A 1 78 ? 4.465 -3.205 -0.155 1.00 86.38 78 ASN A CA 1
ATOM 566 C C . ASN A 1 78 ? 2.928 -3.321 -0.014 1.00 86.38 78 ASN A C 1
ATOM 568 O O . ASN A 1 78 ? 2.370 -3.222 1.076 1.00 86.38 78 ASN A O 1
ATOM 572 N N . GLY A 1 79 ? 2.197 -3.393 -1.134 1.00 88.50 79 GLY A N 1
ATOM 573 C CA . GLY A 1 79 ? 0.723 -3.474 -1.169 1.00 88.50 79 GLY A CA 1
ATOM 574 C C . GLY A 1 79 ? -0.089 -2.234 -0.727 1.00 88.50 79 GLY A C 1
ATOM 575 O O . GLY A 1 79 ? -1.111 -1.952 -1.356 1.00 88.50 79 GLY A O 1
ATOM 576 N N . LYS A 1 80 ? 0.347 -1.454 0.284 1.00 92.19 80 LYS A N 1
ATOM 577 C CA . LYS A 1 80 ? -0.439 -0.398 0.984 1.00 92.19 80 LYS A CA 1
ATOM 578 C C . LYS A 1 80 ? -1.368 0.419 0.101 1.00 92.19 80 LYS A C 1
ATOM 580 O O . LYS A 1 80 ? -2.571 0.480 0.344 1.00 92.19 80 LYS A O 1
ATOM 585 N N . THR A 1 81 ? -0.800 1.057 -0.916 1.00 90.38 81 THR A N 1
ATOM 586 C CA . THR A 1 81 ? -1.487 1.978 -1.823 1.00 90.38 81 THR A CA 1
ATOM 587 C C . THR A 1 81 ? -2.629 1.279 -2.571 1.00 90.38 81 THR A C 1
ATOM 589 O O . THR A 1 81 ? -3.707 1.847 -2.743 1.00 90.38 81 THR A O 1
ATOM 592 N N . THR A 1 82 ? -2.423 0.020 -2.970 1.00 91.06 82 THR A N 1
ATOM 593 C CA . THR A 1 82 ? -3.429 -0.807 -3.644 1.00 91.06 82 THR A CA 1
ATOM 594 C C . THR A 1 82 ? -4.524 -1.243 -2.677 1.00 91.06 82 THR A C 1
ATOM 596 O O . THR A 1 82 ? -5.700 -1.004 -2.950 1.00 91.06 82 THR A O 1
ATOM 599 N N . THR A 1 83 ? -4.160 -1.803 -1.519 1.00 95.19 83 THR A N 1
ATOM 600 C CA . THR A 1 83 ? -5.125 -2.215 -0.484 1.00 95.19 83 THR A CA 1
ATOM 601 C C . THR A 1 83 ? -5.950 -1.029 0.011 1.00 95.19 83 THR A C 1
ATOM 603 O O . THR A 1 83 ? -7.151 -1.160 0.210 1.00 95.19 83 THR A O 1
ATOM 606 N N . THR A 1 84 ? -5.352 0.161 0.104 1.00 96.50 84 THR A N 1
ATOM 607 C CA . THR A 1 84 ? -6.044 1.416 0.442 1.00 96.50 84 THR A CA 1
ATOM 608 C C . THR A 1 84 ? -7.104 1.773 -0.594 1.00 96.50 84 THR A C 1
ATOM 610 O O . THR A 1 84 ? -8.228 2.100 -0.212 1.00 96.50 84 THR A O 1
ATOM 613 N N . ARG A 1 85 ? -6.822 1.647 -1.902 1.00 94.56 85 ARG A N 1
ATOM 614 C CA . ARG A 1 85 ? -7.852 1.838 -2.941 1.00 94.56 85 ARG A CA 1
ATOM 615 C C . ARG A 1 85 ? -8.949 0.776 -2.876 1.00 94.56 85 ARG A C 1
ATOM 617 O O . ARG A 1 85 ? -10.121 1.137 -2.930 1.00 94.56 85 ARG A O 1
ATOM 624 N N . LEU A 1 86 ? -8.580 -0.498 -2.745 1.00 96.44 86 LEU A N 1
ATOM 625 C CA . LEU A 1 86 ? -9.519 -1.624 -2.714 1.00 96.44 86 LEU A CA 1
ATOM 626 C C . LEU A 1 86 ? -10.446 -1.551 -1.490 1.00 96.44 86 LEU A C 1
ATOM 628 O O . LEU A 1 86 ? -11.660 -1.646 -1.643 1.00 96.44 86 LEU A O 1
ATOM 632 N N . ALA A 1 87 ? -9.907 -1.277 -0.300 1.00 97.75 87 ALA A N 1
ATOM 633 C CA . ALA A 1 87 ? -10.687 -1.085 0.921 1.00 97.75 87 ALA A CA 1
ATOM 634 C C . ALA A 1 87 ? -11.545 0.193 0.869 1.00 97.75 87 ALA A C 1
ATOM 636 O O . ALA A 1 87 ? -12.689 0.175 1.313 1.00 97.75 87 ALA A O 1
ATOM 637 N N . THR A 1 88 ? -11.054 1.284 0.264 1.00 97.62 88 THR A N 1
ATOM 638 C CA . THR A 1 88 ? -11.868 2.497 0.037 1.00 97.62 88 THR A CA 1
ATOM 639 C C . THR A 1 88 ? -13.067 2.209 -0.873 1.00 97.62 88 THR A C 1
ATOM 641 O O . THR A 1 88 ? -14.165 2.680 -0.589 1.00 97.62 88 THR A O 1
ATOM 644 N N . ALA A 1 89 ? -12.885 1.420 -1.939 1.00 97.06 89 ALA A N 1
ATOM 645 C CA . ALA A 1 89 ? -13.973 1.020 -2.833 1.00 97.06 89 ALA A CA 1
ATOM 646 C C . ALA A 1 89 ? -14.962 0.067 -2.138 1.00 97.06 89 ALA A C 1
ATOM 648 O O . ALA A 1 89 ? -16.170 0.291 -2.182 1.00 97.06 89 ALA A O 1
ATOM 649 N N . ALA A 1 90 ? -14.456 -0.945 -1.426 1.00 97.50 90 ALA A N 1
ATOM 650 C CA . ALA A 1 90 ? -15.253 -1.891 -0.645 1.00 97.50 90 ALA A CA 1
ATOM 651 C C . ALA A 1 90 ? -16.122 -1.198 0.424 1.00 97.50 90 ALA A C 1
ATOM 653 O O . ALA A 1 90 ? -17.319 -1.467 0.523 1.00 97.50 90 ALA A O 1
ATOM 654 N N . LEU A 1 91 ? -15.554 -0.246 1.174 1.00 97.12 91 LEU A N 1
ATOM 655 C CA . LEU A 1 91 ? -16.293 0.573 2.142 1.00 97.12 91 LEU A CA 1
ATOM 656 C C . LEU A 1 91 ? -17.202 1.628 1.492 1.00 97.12 91 LEU A C 1
ATOM 658 O O . LEU A 1 91 ? -18.073 2.169 2.170 1.00 97.12 91 LEU A O 1
ATOM 662 N N . GLY A 1 92 ? -17.073 1.878 0.184 1.00 96.12 92 GLY A N 1
ATOM 663 C CA . GLY A 1 92 ? -17.951 2.768 -0.583 1.00 96.12 92 GLY A CA 1
ATOM 664 C C . GLY A 1 92 ? -19.427 2.344 -0.589 1.00 96.12 92 GLY A C 1
ATOM 665 O O . GLY A 1 92 ? -20.302 3.164 -0.868 1.00 96.12 92 GLY A O 1
ATOM 666 N N . VAL A 1 93 ? -19.731 1.094 -0.209 1.00 94.31 93 VAL A N 1
ATOM 667 C CA . VAL A 1 93 ? -21.098 0.623 0.091 1.00 94.31 93 VAL A CA 1
ATOM 668 C C . VAL A 1 93 ? -21.750 1.448 1.213 1.00 94.31 93 VAL A C 1
ATOM 670 O O . VAL A 1 93 ? -22.947 1.715 1.158 1.00 94.31 93 VAL A O 1
ATOM 673 N N . LEU A 1 94 ? -20.966 1.924 2.187 1.00 93.75 94 LEU A N 1
ATOM 674 C CA . LEU A 1 94 ? -21.434 2.749 3.308 1.00 93.75 94 LEU A CA 1
ATOM 675 C C . LEU A 1 94 ? -21.516 4.254 2.967 1.00 93.75 94 LEU A C 1
ATOM 677 O O . LEU A 1 94 ? -21.850 5.071 3.827 1.00 93.75 94 LEU A O 1
ATOM 681 N N . GLY A 1 95 ? -21.219 4.638 1.721 1.00 93.69 95 GLY A N 1
ATOM 682 C CA . GLY A 1 95 ? -21.182 6.026 1.261 1.00 93.69 95 GLY A CA 1
ATOM 683 C C . GLY A 1 95 ? -19.762 6.611 1.223 1.00 93.69 95 GLY A C 1
ATOM 684 O O . GLY A 1 95 ? -18.804 5.886 0.966 1.00 93.69 95 GLY A O 1
ATOM 685 N N . PRO A 1 96 ? -19.590 7.935 1.413 1.00 94.62 96 PRO A N 1
ATOM 686 C CA . PRO A 1 96 ? -18.281 8.575 1.298 1.00 94.62 96 PRO A CA 1
ATOM 687 C C . PRO A 1 96 ? -17.262 8.064 2.326 1.00 94.62 96 PRO A C 1
ATOM 689 O O . PRO A 1 96 ? -17.534 8.014 3.526 1.00 94.62 96 PRO A O 1
ATOM 692 N N . VAL A 1 97 ? -16.051 7.774 1.846 1.00 96.62 97 VAL A N 1
ATOM 693 C CA . VAL A 1 97 ? -14.899 7.333 2.644 1.00 96.62 97 VAL A CA 1
ATOM 694 C C . VAL A 1 97 ? -13.765 8.345 2.476 1.00 96.62 97 VAL A C 1
ATOM 696 O O . VAL A 1 97 ? -13.440 8.755 1.361 1.00 96.62 97 VAL A O 1
ATOM 699 N N . ALA A 1 98 ? -13.155 8.776 3.580 1.00 96.69 98 ALA A N 1
ATOM 700 C CA . ALA A 1 98 ? -11.983 9.644 3.544 1.00 96.69 98 ALA A CA 1
ATOM 701 C C . ALA A 1 98 ? -10.701 8.832 3.318 1.00 96.69 98 ALA A C 1
ATOM 703 O O . ALA A 1 98 ? -10.470 7.841 4.001 1.00 96.69 98 ALA A O 1
ATOM 704 N N . THR A 1 99 ? -9.832 9.274 2.413 1.00 96.50 99 THR A N 1
ATOM 705 C CA . THR A 1 99 ? -8.524 8.644 2.194 1.00 96.50 99 THR A CA 1
ATOM 706 C C . THR A 1 99 ? -7.469 9.691 1.838 1.00 96.50 99 THR A C 1
ATOM 708 O O . THR A 1 99 ? -7.805 10.786 1.365 1.00 96.50 99 THR A O 1
ATOM 711 N N . ASN A 1 100 ? -6.205 9.395 2.133 1.00 94.31 100 ASN A N 1
ATOM 712 C CA . ASN A 1 100 ? -5.059 10.238 1.811 1.00 94.31 100 ASN A CA 1
ATOM 713 C C . ASN A 1 100 ? -4.606 10.065 0.356 1.00 94.31 100 ASN A C 1
ATOM 715 O O . ASN A 1 100 ? -4.899 9.075 -0.310 1.00 94.31 100 ASN A O 1
ATOM 719 N N . SER A 1 101 ? -3.903 11.078 -0.156 1.00 79.62 101 SER A N 1
ATOM 720 C CA . SER A 1 101 ? -3.213 10.972 -1.441 1.00 79.62 101 SER A CA 1
ATOM 721 C C . SER A 1 101 ? -2.155 9.871 -1.375 1.00 79.62 101 SER A C 1
ATOM 723 O O . SER A 1 101 ? -1.482 9.718 -0.356 1.00 79.62 101 SER A O 1
ATOM 725 N N . TYR A 1 102 ? -1.966 9.144 -2.472 1.00 71.19 102 TYR A N 1
ATOM 726 C CA . TYR A 1 102 ? -0.952 8.095 -2.574 1.00 71.19 102 TYR A CA 1
ATOM 727 C C . TYR A 1 102 ? 0.447 8.667 -2.305 1.00 71.19 102 TYR A C 1
ATOM 729 O O . TYR A 1 102 ? 0.800 9.722 -2.832 1.00 71.19 102 TYR A O 1
ATOM 737 N N . GLY A 1 103 ? 1.214 8.008 -1.434 1.00 73.81 103 GLY A N 1
ATOM 738 C CA . GLY A 1 103 ? 2.508 8.509 -0.951 1.00 73.81 103 GLY A CA 1
ATOM 739 C C . GLY A 1 103 ? 2.434 9.595 0.137 1.00 73.81 103 GLY A C 1
ATOM 740 O O . GLY A 1 103 ? 3.452 9.911 0.742 1.00 73.81 103 GLY A O 1
ATOM 741 N N . ALA A 1 104 ? 1.254 10.128 0.478 1.00 87.62 104 ALA A N 1
ATOM 742 C CA . ALA A 1 104 ? 1.068 11.017 1.631 1.00 87.62 104 ALA A CA 1
ATOM 743 C C . ALA A 1 104 ? 0.844 10.204 2.927 1.00 87.62 104 ALA A C 1
ATOM 745 O O . ALA A 1 104 ? -0.110 10.431 3.679 1.00 87.62 104 ALA A O 1
ATOM 746 N N . ASN A 1 105 ? 1.721 9.224 3.166 1.00 92.00 105 ASN A N 1
ATOM 747 C CA . ASN A 1 105 ? 1.604 8.165 4.178 1.00 92.00 105 ASN A CA 1
ATOM 748 C C . ASN A 1 105 ? 2.051 8.574 5.602 1.00 92.00 105 ASN A C 1
ATOM 750 O O . ASN A 1 105 ? 2.014 7.768 6.530 1.00 92.00 105 ASN A O 1
ATOM 754 N N . MET A 1 106 ? 2.436 9.839 5.785 1.00 94.75 106 MET A N 1
ATOM 755 C CA . MET A 1 106 ? 2.834 10.440 7.063 1.00 94.75 106 MET A CA 1
ATOM 756 C C . MET A 1 106 ? 1.671 11.203 7.738 1.00 94.75 106 MET A C 1
ATOM 758 O O . MET A 1 106 ? 0.714 11.591 7.052 1.00 94.75 106 MET A O 1
ATOM 762 N N . PRO A 1 107 ? 1.749 11.518 9.051 1.00 96.00 107 PRO A N 1
ATOM 763 C CA . PRO A 1 107 ? 0.707 12.244 9.795 1.00 96.00 107 PRO A CA 1
ATOM 764 C C . PRO A 1 107 ? 0.267 13.583 9.178 1.00 96.00 107 PRO A C 1
ATOM 766 O O . PRO A 1 107 ? -0.889 13.986 9.320 1.00 96.00 107 PRO A O 1
ATOM 769 N N . THR A 1 108 ? 1.150 14.268 8.444 1.00 95.19 108 THR A N 1
ATOM 770 C CA . THR A 1 108 ? 0.816 15.467 7.654 1.00 95.19 108 THR A CA 1
ATOM 771 C C . THR A 1 108 ? -0.211 15.155 6.558 1.00 95.19 108 THR A C 1
ATOM 773 O O . THR A 1 108 ? -1.248 15.816 6.474 1.00 95.19 108 THR A O 1
ATOM 776 N N . GLY A 1 109 ? 0.029 14.115 5.759 1.00 95.44 109 GLY A N 1
ATOM 777 C CA . GLY A 1 109 ? -0.889 13.652 4.720 1.00 95.44 109 GLY A CA 1
ATOM 778 C C . GLY A 1 109 ? -2.233 13.192 5.284 1.00 95.44 109 GLY A C 1
ATOM 779 O O . GLY A 1 109 ? -3.277 13.606 4.779 1.00 95.44 109 GLY A O 1
ATOM 780 N N . HIS A 1 110 ? -2.210 12.446 6.394 1.00 97.00 110 HIS A N 1
ATOM 781 C CA . HIS A 1 110 ? -3.411 12.026 7.128 1.00 97.00 110 HIS A CA 1
ATOM 782 C C . HIS A 1 110 ? -4.240 13.243 7.575 1.00 97.00 110 HIS A C 1
ATOM 784 O O . HIS A 1 110 ? -5.438 13.332 7.303 1.00 97.00 110 HIS A O 1
ATOM 790 N N . THR A 1 111 ? -3.583 14.232 8.188 1.00 96.69 111 THR A N 1
ATOM 791 C CA . THR A 1 111 ? -4.206 15.482 8.644 1.00 96.69 111 THR A CA 1
ATOM 792 C C . THR A 1 111 ? -4.855 16.243 7.487 1.00 96.69 111 THR A C 1
ATOM 794 O O . THR A 1 111 ? -6.012 16.649 7.586 1.00 96.69 111 THR A O 1
ATOM 797 N N . SER A 1 112 ? -4.154 16.403 6.358 1.00 95.88 112 SER A N 1
ATOM 798 C CA . SER A 1 112 ? -4.699 17.090 5.178 1.00 95.88 112 SER A CA 1
ATOM 799 C C . SER A 1 112 ? -5.899 16.348 4.572 1.00 95.88 112 SER A C 1
ATOM 801 O O . SER A 1 112 ? -6.891 16.975 4.189 1.00 95.88 112 SER A O 1
ATOM 803 N N . ALA A 1 113 ? -5.849 15.013 4.543 1.00 95.69 113 ALA A N 1
ATOM 804 C CA . ALA A 1 113 ? -6.918 14.156 4.041 1.00 95.69 113 ALA A CA 1
ATOM 805 C C . ALA A 1 113 ? -8.195 14.251 4.888 1.00 95.69 113 ALA A C 1
ATOM 807 O O . ALA A 1 113 ? -9.270 14.547 4.359 1.00 95.69 113 ALA A O 1
ATOM 808 N N . LEU A 1 114 ? -8.082 14.076 6.210 1.00 96.06 114 LEU A N 1
ATOM 809 C CA . LEU A 1 114 ? -9.227 14.175 7.118 1.00 96.06 114 LEU A CA 1
ATOM 810 C C . LEU A 1 114 ? -9.773 15.609 7.186 1.00 96.06 114 LEU A C 1
ATOM 812 O O . LEU A 1 114 ? -10.991 15.793 7.211 1.00 96.06 114 LEU A O 1
ATOM 816 N N . ALA A 1 115 ? -8.907 16.629 7.111 1.00 94.81 115 ALA A N 1
ATOM 817 C CA . ALA A 1 115 ? -9.327 18.025 7.005 1.00 94.81 115 ALA A CA 1
ATOM 818 C C . ALA A 1 115 ? -10.170 18.240 5.742 1.00 94.81 115 ALA A C 1
ATOM 820 O O . ALA A 1 115 ? -11.305 18.715 5.837 1.00 94.81 115 ALA A O 1
ATOM 821 N N . LYS A 1 116 ? -9.657 17.848 4.564 1.00 94.25 116 LYS A N 1
ATOM 822 C CA . LYS A 1 116 ? -10.371 17.903 3.274 1.00 94.25 116 LYS A CA 1
ATOM 823 C C . LYS A 1 116 ? -11.728 17.194 3.354 1.00 94.25 116 LYS A C 1
ATOM 825 O O . LYS A 1 116 ? -12.723 17.773 2.927 1.00 94.25 116 LYS A O 1
ATOM 830 N N . ALA A 1 117 ? -11.775 16.003 3.950 1.00 93.44 117 ALA A N 1
ATOM 831 C CA . ALA A 1 117 ? -12.983 15.189 4.088 1.00 93.44 117 ALA A CA 1
ATOM 832 C C . ALA A 1 117 ? -13.984 15.674 5.162 1.00 93.44 117 ALA A C 1
ATOM 834 O O . ALA A 1 117 ? -15.038 15.058 5.325 1.00 93.44 117 ALA A O 1
ATOM 835 N N . GLY A 1 118 ? -13.681 16.740 5.911 1.00 90.88 118 GLY A N 1
ATOM 836 C CA . GLY A 1 118 ? -14.611 17.387 6.843 1.00 90.88 118 GLY A CA 1
ATOM 837 C C . GLY A 1 118 ? -15.122 16.457 7.947 1.00 90.88 118 GLY A C 1
ATOM 838 O O . GLY A 1 118 ? -14.362 16.071 8.837 1.00 90.88 118 GLY A O 1
ATOM 839 N N . ASP A 1 119 ? -16.406 16.108 7.863 1.00 89.69 119 ASP A N 1
ATOM 840 C CA . ASP A 1 119 ? -17.146 15.313 8.854 1.00 89.69 119 ASP A CA 1
ATOM 841 C C . ASP A 1 119 ? -17.634 13.963 8.269 1.00 89.69 119 ASP A C 1
ATOM 843 O O . ASP A 1 119 ? -18.588 13.360 8.753 1.00 89.69 119 ASP A O 1
ATOM 847 N N . THR A 1 120 ? -16.972 13.486 7.204 1.00 93.56 120 THR A N 1
ATOM 848 C CA . THR A 1 120 ? -17.164 12.138 6.629 1.00 93.56 120 THR A CA 1
ATOM 849 C C . THR A 1 120 ? -16.926 11.059 7.704 1.00 93.56 120 THR A C 1
ATOM 851 O O . THR A 1 120 ? -15.863 11.094 8.325 1.00 93.56 120 THR A O 1
ATOM 854 N N . PRO A 1 121 ? -17.841 10.097 7.936 1.00 94.00 121 PRO A N 1
ATOM 855 C CA . PRO A 1 121 ? -17.748 9.189 9.086 1.00 94.00 121 PRO A CA 1
ATOM 856 C C . PRO A 1 121 ? -16.718 8.063 8.939 1.00 94.00 121 PRO A C 1
ATOM 858 O O . PRO A 1 121 ? -16.212 7.579 9.948 1.00 94.00 121 PRO A O 1
ATOM 861 N N . TYR A 1 122 ? -16.378 7.660 7.715 1.00 96.75 122 TYR A N 1
ATOM 862 C CA . TYR A 1 122 ? -15.428 6.576 7.456 1.00 96.75 122 TYR A CA 1
ATOM 863 C C . TYR A 1 122 ? -14.083 7.113 6.962 1.00 96.75 122 TYR A C 1
ATOM 865 O O . TYR A 1 122 ? -14.031 8.140 6.275 1.00 96.75 122 TYR A O 1
ATOM 873 N N . ALA A 1 123 ? -12.991 6.414 7.273 1.00 98.06 123 ALA A N 1
ATOM 874 C CA . ALA A 1 123 ? -11.693 6.658 6.652 1.00 98.06 123 ALA A CA 1
ATOM 875 C C . ALA A 1 123 ? -10.884 5.373 6.431 1.00 98.06 123 ALA A C 1
ATOM 877 O O . ALA A 1 123 ? -10.934 4.457 7.248 1.00 98.06 123 ALA A O 1
ATOM 878 N N . VAL A 1 124 ? -10.094 5.353 5.358 1.00 98.38 124 VAL A N 1
ATOM 879 C CA . VAL A 1 124 ? -9.073 4.340 5.061 1.00 98.38 124 VAL A CA 1
ATOM 880 C C . VAL A 1 124 ? -7.780 5.082 4.752 1.00 98.38 124 VAL A C 1
ATOM 882 O O . VAL A 1 124 ? -7.723 5.841 3.781 1.00 98.38 124 VAL A O 1
ATOM 885 N N . LEU A 1 125 ? -6.763 4.909 5.593 1.00 98.00 125 LEU A N 1
ATOM 886 C CA . LEU A 1 125 ? -5.527 5.686 5.541 1.00 98.00 125 LEU A CA 1
ATOM 887 C C . LEU A 1 125 ? -4.327 4.769 5.264 1.00 98.00 125 LEU A C 1
ATOM 889 O O . LEU A 1 125 ? -4.076 3.824 6.009 1.00 98.00 125 LEU A O 1
ATOM 893 N N . GLU A 1 126 ? -3.579 5.067 4.198 1.00 96.38 126 GLU A N 1
ATOM 894 C CA . GLU A 1 126 ? -2.258 4.479 3.952 1.00 96.38 126 GLU A CA 1
ATOM 895 C C . GLU A 1 126 ? -1.277 5.065 4.975 1.00 96.38 126 GLU A C 1
ATOM 897 O O . GLU A 1 126 ? -1.034 6.274 4.962 1.00 96.38 126 GLU A O 1
ATOM 902 N N . THR A 1 127 ? -0.716 4.224 5.844 1.00 96.38 127 THR A N 1
ATOM 903 C CA . THR A 1 127 ? 0.159 4.620 6.954 1.00 96.38 127 THR A CA 1
ATOM 904 C C . THR A 1 127 ? 1.541 3.992 6.802 1.00 96.38 127 THR A C 1
ATOM 906 O O . THR A 1 127 ? 1.679 2.780 6.648 1.00 96.38 127 THR A O 1
ATOM 909 N N . ASP A 1 128 ? 2.572 4.831 6.853 1.00 93.75 128 ASP A N 1
ATOM 910 C CA . ASP A 1 128 ? 3.976 4.418 6.873 1.00 93.75 128 ASP A CA 1
ATOM 911 C C . ASP A 1 128 ? 4.302 3.511 8.072 1.00 93.75 128 ASP A C 1
ATOM 913 O O . ASP A 1 128 ? 3.841 3.768 9.188 1.00 93.75 128 ASP A O 1
ATOM 917 N N . GLU A 1 129 ? 5.141 2.498 7.849 1.00 92.50 129 GLU A N 1
ATOM 918 C CA . GLU A 1 129 ? 5.501 1.457 8.827 1.00 92.50 129 GLU A CA 1
ATOM 919 C C . GLU A 1 129 ? 5.991 2.062 10.147 1.00 92.50 129 GLU A C 1
ATOM 921 O O . GLU A 1 129 ? 5.656 1.584 11.230 1.00 92.50 129 GLU A O 1
ATOM 926 N N . HIS A 1 130 ? 6.761 3.148 10.053 1.00 91.81 130 HIS A N 1
ATOM 927 C CA . HIS A 1 130 ? 7.378 3.818 11.189 1.00 91.81 130 HIS A CA 1
ATOM 928 C C . HIS A 1 130 ? 6.438 4.787 11.912 1.00 91.81 130 HIS A C 1
ATOM 930 O O . HIS A 1 130 ? 6.607 5.033 13.105 1.00 91.81 130 HIS A O 1
ATOM 936 N N . TYR A 1 131 ? 5.454 5.348 11.205 1.00 95.06 131 TYR A N 1
ATOM 937 C CA . TYR A 1 131 ? 4.500 6.299 11.777 1.00 95.06 131 TYR A CA 1
ATOM 938 C C . TYR A 1 131 ? 3.252 5.625 12.360 1.00 95.06 131 TYR A C 1
ATOM 940 O O . TYR A 1 131 ? 2.484 6.293 13.057 1.00 95.06 131 TYR A O 1
ATOM 948 N N . LEU A 1 132 ? 3.073 4.314 12.152 1.00 96.06 132 LEU A N 1
ATOM 949 C CA . LEU A 1 132 ? 1.983 3.524 12.730 1.00 96.06 132 LEU A CA 1
ATOM 950 C C . LEU A 1 132 ? 1.752 3.764 14.242 1.00 96.06 132 LEU A C 1
ATOM 952 O O . LEU A 1 132 ? 0.589 3.945 14.601 1.00 96.06 132 LEU A O 1
ATOM 956 N N . PRO A 1 133 ? 2.770 3.874 15.126 1.00 96.12 133 PRO A N 1
ATOM 957 C CA . PRO A 1 133 ? 2.544 4.112 16.556 1.00 96.12 133 PRO A CA 1
ATOM 958 C C . PRO A 1 133 ? 1.927 5.488 16.837 1.00 96.12 133 PRO A C 1
ATOM 960 O O . PRO A 1 133 ? 0.966 5.611 17.599 1.00 96.12 133 PRO A O 1
ATOM 963 N N . GLN A 1 134 ? 2.432 6.531 16.168 1.00 96.50 134 GLN A N 1
ATOM 964 C CA . GLN A 1 134 ? 1.916 7.896 16.296 1.00 96.50 134 GLN A CA 1
ATOM 965 C C . GLN A 1 134 ? 0.498 8.013 15.721 1.00 96.50 134 GLN A C 1
ATOM 967 O O . GLN A 1 134 ? -0.355 8.689 16.297 1.00 96.50 134 GLN A O 1
ATOM 972 N N . VAL A 1 135 ? 0.235 7.364 14.583 1.00 97.56 135 VAL A N 1
ATOM 973 C CA . VAL A 1 135 ? -1.081 7.399 13.939 1.00 97.56 135 VAL A CA 1
ATOM 974 C C . VAL A 1 135 ? -2.096 6.574 14.731 1.00 97.56 135 VAL A C 1
ATOM 976 O O . VAL A 1 135 ? -3.205 7.058 14.925 1.00 97.56 135 VAL A O 1
ATOM 979 N N . LEU A 1 136 ? -1.739 5.407 15.276 1.00 97.38 136 LEU A N 1
ATOM 980 C CA . LEU A 1 136 ? -2.591 4.635 16.192 1.00 97.38 136 LEU A CA 1
ATOM 981 C C . LEU A 1 136 ? -3.014 5.481 17.401 1.00 97.38 136 LEU A C 1
ATOM 983 O O . LEU A 1 136 ? -4.211 5.664 17.629 1.00 97.38 136 LEU A O 1
ATOM 987 N N . ALA A 1 137 ? -2.045 6.067 18.112 1.00 96.31 137 ALA A N 1
ATOM 988 C CA . ALA A 1 137 ? -2.300 6.896 19.290 1.00 96.31 137 ALA A CA 1
ATOM 989 C C . ALA A 1 137 ? -3.161 8.141 18.991 1.00 96.31 137 ALA A C 1
ATOM 991 O O . ALA A 1 137 ? -3.913 8.582 19.855 1.00 96.31 137 ALA A O 1
ATOM 992 N N . ALA A 1 138 ? -3.078 8.700 17.778 1.00 96.25 138 ALA A N 1
ATOM 993 C CA . ALA A 1 138 ? -3.870 9.861 17.372 1.00 96.25 138 ALA A CA 1
ATOM 994 C C . ALA A 1 138 ? -5.241 9.514 16.759 1.00 96.25 138 ALA A C 1
ATOM 996 O O . ALA A 1 138 ? -6.135 10.357 16.772 1.00 96.25 138 ALA A O 1
ATOM 997 N N . THR A 1 139 ? -5.416 8.326 16.170 1.00 96.75 139 THR A N 1
ATOM 998 C CA . THR A 1 139 ? -6.625 7.986 15.391 1.00 96.75 139 THR A CA 1
ATOM 999 C C . THR A 1 139 ? -7.592 7.051 16.107 1.00 96.75 139 THR A C 1
ATOM 1001 O O . THR A 1 139 ? -8.775 7.098 15.776 1.00 96.75 139 THR A O 1
ATOM 1004 N N . HIS A 1 140 ? -7.122 6.234 17.062 1.00 95.81 140 HIS A N 1
ATOM 1005 C CA . HIS A 1 140 ? -7.889 5.147 17.697 1.00 95.81 140 HIS A CA 1
ATOM 1006 C C . HIS A 1 140 ? -8.721 4.345 16.669 1.00 95.81 140 HIS A C 1
ATOM 1008 O O . HIS A 1 140 ? -9.955 4.362 16.704 1.00 95.81 140 HIS A O 1
ATOM 1014 N N . PRO A 1 141 ? -8.056 3.704 15.691 1.00 97.31 141 PRO A N 1
ATOM 1015 C CA . PRO A 1 141 ? -8.717 3.110 14.544 1.00 97.31 141 PRO A CA 1
ATOM 1016 C C . PRO A 1 141 ? -9.545 1.891 14.950 1.00 97.31 141 PRO A C 1
ATOM 1018 O O . PRO A 1 141 ? -9.245 1.194 15.917 1.00 97.31 141 PRO A O 1
ATOM 1021 N N . LYS A 1 142 ? -10.579 1.604 14.159 1.00 96.38 142 LYS A N 1
ATOM 1022 C CA . LYS A 1 142 ? -11.421 0.416 14.328 1.00 96.38 142 LYS A CA 1
ATOM 1023 C C . LYS A 1 142 ? -10.676 -0.862 13.929 1.00 96.38 142 LYS A C 1
ATOM 1025 O O . LYS A 1 142 ? -10.900 -1.911 14.525 1.00 96.38 142 LYS A O 1
ATOM 1030 N N . VAL A 1 143 ? -9.802 -0.760 12.926 1.00 97.88 143 VAL A N 1
ATOM 1031 C CA . VAL A 1 143 ? -8.982 -1.867 12.424 1.00 97.88 143 VAL A CA 1
ATOM 1032 C C . VAL A 1 143 ? -7.624 -1.358 11.933 1.00 97.88 143 VAL A C 1
ATOM 1034 O O . VAL A 1 143 ? -7.522 -0.246 11.407 1.00 97.88 143 VAL A O 1
ATOM 1037 N N . ILE A 1 144 ? -6.587 -2.179 12.070 1.00 98.56 144 ILE A N 1
ATOM 1038 C CA . ILE A 1 144 ? -5.282 -1.976 11.428 1.00 98.56 144 ILE A CA 1
ATOM 1039 C C . ILE A 1 144 ? -5.017 -3.179 10.528 1.00 98.56 144 ILE A C 1
ATOM 1041 O O . ILE A 1 144 ? -5.081 -4.314 10.991 1.00 98.56 144 ILE A O 1
ATOM 1045 N N . ALA A 1 145 ? -4.700 -2.942 9.258 1.00 98.44 145 ALA A N 1
ATOM 1046 C CA . ALA A 1 145 ? -4.245 -3.984 8.352 1.00 98.44 145 ALA A CA 1
ATOM 1047 C C . ALA A 1 145 ? -2.716 -3.991 8.245 1.00 98.44 145 ALA A C 1
ATOM 1049 O O . ALA A 1 145 ? -2.112 -2.955 7.953 1.00 98.44 145 ALA A O 1
ATOM 1050 N N . LEU A 1 146 ? -2.116 -5.163 8.458 1.00 97.62 146 LEU A N 1
ATOM 1051 C CA . LEU A 1 146 ? -0.671 -5.399 8.414 1.00 97.62 146 LEU A CA 1
ATOM 1052 C C . LEU A 1 146 ? -0.358 -6.320 7.229 1.00 97.62 146 LEU A C 1
ATOM 1054 O O . LEU A 1 146 ? -0.743 -7.490 7.230 1.00 97.62 146 LEU A O 1
ATOM 1058 N N . LEU A 1 147 ? 0.282 -5.770 6.195 1.00 94.44 147 LEU A N 1
ATOM 1059 C CA . LEU A 1 147 ? 0.396 -6.417 4.884 1.00 94.44 147 LEU A CA 1
ATOM 1060 C C . LEU A 1 147 ? 1.631 -7.310 4.743 1.00 94.44 147 LEU A C 1
ATOM 1062 O O . LEU A 1 147 ? 1.502 -8.473 4.376 1.00 94.44 147 LEU A O 1
ATOM 1066 N N . ASN A 1 148 ? 2.819 -6.753 4.964 1.00 90.62 148 ASN A N 1
ATOM 1067 C CA . ASN A 1 148 ? 4.103 -7.450 4.876 1.00 90.62 148 ASN A CA 1
ATOM 1068 C C . ASN A 1 148 ? 5.237 -6.568 5.409 1.00 90.62 148 ASN A C 1
ATOM 1070 O O . ASN A 1 148 ? 5.085 -5.346 5.486 1.00 90.62 148 ASN A O 1
ATOM 1074 N N . LEU A 1 149 ? 6.373 -7.175 5.744 1.00 88.12 149 LEU A N 1
ATOM 1075 C CA . LEU A 1 149 ? 7.611 -6.478 6.079 1.00 88.12 149 LEU A CA 1
ATOM 1076 C C . LEU A 1 149 ? 8.789 -7.079 5.296 1.00 88.12 149 LEU A C 1
ATOM 1078 O O . LEU A 1 149 ? 9.193 -8.214 5.523 1.00 88.12 149 LEU A O 1
ATOM 1082 N N . SER A 1 150 ? 9.359 -6.280 4.394 1.00 80.81 150 SER A N 1
ATOM 1083 C CA . SER A 1 150 ? 10.548 -6.601 3.591 1.00 80.81 150 SER A CA 1
ATOM 1084 C C . SER A 1 150 ? 11.596 -5.492 3.697 1.00 80.81 150 SER A C 1
ATOM 1086 O O . SER A 1 150 ? 11.259 -4.356 4.037 1.00 80.81 150 SER A O 1
ATOM 1088 N N . ARG A 1 151 ? 12.854 -5.749 3.331 1.00 75.94 151 ARG A N 1
ATOM 1089 C CA . ARG A 1 151 ? 13.843 -4.682 3.123 1.00 75.94 151 ARG A CA 1
ATOM 1090 C C . ARG A 1 151 ? 13.320 -3.729 2.046 1.00 75.94 151 ARG A C 1
ATOM 1092 O O . ARG A 1 151 ? 12.797 -4.161 1.017 1.00 75.94 151 ARG A O 1
ATOM 1099 N N . ASP A 1 152 ? 13.416 -2.427 2.313 1.00 69.75 152 ASP A N 1
ATOM 1100 C CA . ASP A 1 152 ? 12.944 -1.377 1.400 1.00 69.75 152 ASP A CA 1
ATOM 1101 C C . ASP A 1 152 ? 14.101 -0.634 0.725 1.00 69.75 152 ASP A C 1
ATOM 1103 O O . ASP A 1 152 ? 14.048 -0.354 -0.469 1.00 69.75 152 ASP A O 1
ATOM 1107 N N . GLN A 1 153 ? 15.141 -0.322 1.502 1.00 59.56 153 GLN A N 1
ATOM 1108 C CA . GLN A 1 153 ? 16.353 0.396 1.111 1.00 59.56 153 GLN A CA 1
ATOM 1109 C C . GLN A 1 153 ? 17.484 -0.019 2.058 1.00 59.56 153 GLN A C 1
ATOM 1111 O O . GLN A 1 153 ? 17.263 -0.053 3.267 1.00 59.56 153 GLN A O 1
ATOM 1116 N N . LEU A 1 154 ? 18.679 -0.309 1.537 1.00 58.31 154 LEU A N 1
ATOM 1117 C CA . LEU A 1 154 ? 19.820 -0.746 2.360 1.00 58.31 154 LEU A CA 1
ATOM 1118 C C . LEU A 1 154 ? 20.522 0.422 3.076 1.00 58.31 154 LEU A C 1
ATOM 1120 O O . LEU A 1 154 ? 21.083 0.239 4.151 1.00 58.31 154 LEU A O 1
ATOM 1124 N N . ASP A 1 155 ? 20.440 1.639 2.529 1.00 51.06 155 ASP A N 1
ATOM 1125 C CA . ASP A 1 155 ? 21.055 2.844 3.106 1.00 51.06 155 ASP A CA 1
ATOM 1126 C C . ASP A 1 155 ? 20.178 3.562 4.157 1.00 51.06 155 ASP A C 1
ATOM 1128 O O . ASP A 1 155 ? 20.634 4.492 4.829 1.00 51.06 155 ASP A O 1
ATOM 1132 N N . ARG A 1 156 ? 18.931 3.113 4.369 1.00 55.22 156 ARG A N 1
ATOM 1133 C CA . ARG A 1 156 ? 17.996 3.691 5.352 1.00 55.22 156 ARG A CA 1
ATOM 1134 C C . ARG A 1 156 ? 17.855 2.753 6.542 1.00 55.22 156 ARG A C 1
ATOM 1136 O O . ARG A 1 156 ? 17.050 1.832 6.504 1.00 55.22 156 ARG A O 1
ATOM 1143 N N . ALA A 1 157 ? 18.617 3.030 7.602 1.00 41.44 157 ALA A N 1
ATOM 1144 C CA . ALA A 1 157 ? 18.816 2.191 8.792 1.00 41.44 157 ALA A CA 1
ATOM 1145 C C . ALA A 1 157 ? 17.529 1.785 9.557 1.00 41.44 157 ALA A C 1
ATOM 1147 O O . ALA A 1 157 ? 17.226 2.315 10.628 1.00 41.44 157 ALA A O 1
ATOM 1148 N N . LYS A 1 158 ? 16.773 0.834 8.998 1.00 55.38 158 LYS A N 1
ATOM 1149 C CA . LYS A 1 158 ? 15.572 0.198 9.554 1.00 55.38 158 LYS A CA 1
ATOM 1150 C C . LYS A 1 158 ? 15.517 -1.253 9.086 1.00 55.38 158 LYS A C 1
ATOM 1152 O O . LYS A 1 158 ? 14.860 -1.571 8.098 1.00 55.38 158 LYS A O 1
ATOM 1157 N N . GLU A 1 159 ? 16.212 -2.120 9.813 1.00 76.31 159 GLU A N 1
ATOM 1158 C CA . GLU A 1 159 ? 16.129 -3.563 9.592 1.00 76.31 159 GLU A CA 1
ATOM 1159 C C . GLU A 1 159 ? 14.693 -4.078 9.739 1.00 76.31 159 GLU A C 1
ATOM 1161 O O . GLU A 1 159 ? 13.909 -3.565 10.545 1.00 76.31 159 GLU A O 1
ATOM 1166 N N . VAL A 1 160 ? 14.356 -5.131 8.992 1.00 82.19 160 VAL A N 1
ATOM 1167 C CA . VAL A 1 160 ? 12.993 -5.698 8.949 1.00 82.19 160 VAL A CA 1
ATOM 1168 C C . VAL A 1 160 ? 12.526 -6.105 10.350 1.00 82.19 160 VAL A C 1
ATOM 1170 O O . VAL A 1 160 ? 11.422 -5.753 10.775 1.00 82.19 160 VAL A O 1
ATOM 1173 N N . ALA A 1 161 ? 13.417 -6.738 11.119 1.00 81.62 161 ALA A N 1
ATOM 1174 C CA . ALA A 1 161 ? 13.177 -7.109 12.510 1.00 81.62 161 ALA A CA 1
ATOM 1175 C C . ALA A 1 161 ? 12.917 -5.895 13.428 1.00 81.62 161 ALA A C 1
ATOM 1177 O O . ALA A 1 161 ? 12.087 -5.989 14.328 1.00 81.62 161 ALA A O 1
ATOM 1178 N N . MET A 1 162 ? 13.551 -4.738 13.187 1.00 85.81 162 MET A N 1
ATOM 1179 C CA . MET A 1 162 ? 13.300 -3.517 13.972 1.00 85.81 162 MET A CA 1
ATOM 1180 C C . MET A 1 162 ? 11.906 -2.938 13.706 1.00 85.81 162 MET A C 1
ATOM 1182 O O . MET A 1 162 ? 11.280 -2.412 14.624 1.00 85.81 162 MET A O 1
ATOM 1186 N N . MET A 1 163 ? 11.396 -3.030 12.473 1.00 89.88 163 MET A N 1
ATOM 1187 C CA . MET A 1 163 ? 10.024 -2.601 12.165 1.00 89.88 163 MET A CA 1
ATOM 1188 C C . MET A 1 163 ? 8.990 -3.573 12.738 1.00 89.88 163 MET A C 1
ATOM 1190 O O . MET A 1 163 ? 8.003 -3.129 13.323 1.00 89.88 163 MET A O 1
ATOM 1194 N N . ALA A 1 164 ? 9.257 -4.880 12.676 1.00 91.75 164 ALA A N 1
ATOM 1195 C CA . ALA A 1 164 ? 8.425 -5.886 13.330 1.00 91.75 164 ALA A CA 1
ATOM 1196 C C . ALA A 1 164 ? 8.397 -5.703 14.863 1.00 91.75 164 ALA A C 1
ATOM 1198 O O . ALA A 1 164 ? 7.332 -5.791 15.472 1.00 91.75 164 ALA A O 1
ATOM 1199 N N . GLN A 1 165 ? 9.536 -5.364 15.483 1.00 91.88 165 GLN A N 1
ATOM 1200 C CA . GLN A 1 165 ? 9.634 -5.089 16.921 1.00 91.88 165 GLN A CA 1
ATOM 1201 C C . GLN A 1 165 ? 8.870 -3.815 17.298 1.00 91.88 165 GLN A C 1
ATOM 1203 O O . GLN A 1 165 ? 8.067 -3.840 18.230 1.00 91.88 165 GLN A O 1
ATOM 1208 N N . LEU A 1 166 ? 9.055 -2.725 16.542 1.00 93.94 166 LEU A N 1
ATOM 1209 C CA . LEU A 1 166 ? 8.322 -1.469 16.732 1.00 93.94 166 LEU A CA 1
ATOM 1210 C C . LEU A 1 166 ? 6.806 -1.697 16.695 1.00 93.94 166 LEU A C 1
ATOM 1212 O O . LEU A 1 166 ? 6.074 -1.145 17.517 1.00 93.94 166 LEU A O 1
ATOM 1216 N N . TRP A 1 167 ? 6.328 -2.525 15.763 1.00 95.69 167 TRP A N 1
ATOM 1217 C CA . TRP A 1 167 ? 4.926 -2.929 15.694 1.00 95.69 167 TRP A CA 1
ATOM 1218 C C . TRP A 1 167 ? 4.515 -3.777 16.902 1.00 95.69 167 TRP A C 1
ATOM 1220 O O . TRP A 1 167 ? 3.509 -3.462 17.531 1.00 95.69 167 TRP A O 1
ATOM 1230 N N . GLN A 1 168 ? 5.300 -4.785 17.290 1.00 95.31 168 GLN A N 1
ATOM 1231 C CA . GLN A 1 168 ? 4.979 -5.641 18.435 1.00 95.31 168 GLN A CA 1
ATOM 1232 C C . GLN A 1 168 ? 4.865 -4.855 19.750 1.00 95.31 168 GLN A C 1
ATOM 1234 O O . GLN A 1 168 ? 3.919 -5.045 20.512 1.00 95.31 168 GLN A O 1
ATOM 1239 N N . GLU A 1 169 ? 5.798 -3.941 20.012 1.00 95.31 169 GLU A N 1
ATOM 1240 C CA . GLU A 1 169 ? 5.772 -3.052 21.179 1.00 95.31 169 GLU A CA 1
ATOM 1241 C C . GLU A 1 169 ? 4.576 -2.091 21.147 1.00 95.31 169 GLU A C 1
ATOM 1243 O O . GLU A 1 169 ? 3.972 -1.819 22.182 1.00 95.31 169 GLU A O 1
ATOM 1248 N N . THR A 1 170 ? 4.196 -1.629 19.955 1.00 95.25 170 THR A N 1
ATOM 1249 C CA . THR A 1 170 ? 3.074 -0.707 19.731 1.00 95.25 170 THR A CA 1
ATOM 1250 C C . THR A 1 170 ? 1.704 -1.368 19.892 1.00 95.25 170 THR A C 1
ATOM 1252 O O . THR A 1 170 ? 0.778 -0.722 20.384 1.00 95.25 170 THR A O 1
ATOM 1255 N N . LEU A 1 171 ? 1.560 -2.622 19.449 1.00 96.12 171 LEU A N 1
ATOM 1256 C CA . LEU A 1 171 ? 0.286 -3.346 19.335 1.00 96.12 171 LEU A CA 1
ATOM 1257 C C . LEU A 1 171 ? -0.028 -4.246 20.543 1.00 96.12 171 LEU A C 1
ATOM 1259 O O . LEU A 1 171 ? -1.185 -4.634 20.738 1.00 96.12 171 LEU A O 1
ATOM 1263 N N . ARG A 1 172 ? 0.977 -4.560 21.370 1.00 94.06 172 ARG A N 1
ATOM 1264 C CA . ARG A 1 172 ? 0.832 -5.358 22.595 1.00 94.06 172 ARG A CA 1
ATOM 1265 C C . ARG A 1 172 ? -0.164 -4.707 23.565 1.00 94.06 172 ARG A C 1
ATOM 1267 O O . ARG A 1 172 ? 0.056 -3.597 24.038 1.00 94.06 172 ARG A O 1
ATOM 1274 N N . GLY A 1 173 ? -1.252 -5.413 23.877 1.00 88.81 173 GLY A N 1
ATOM 1275 C CA . GLY A 1 173 ? -2.308 -4.950 24.786 1.00 88.81 173 GLY A CA 1
ATOM 1276 C C . GLY A 1 173 ? -3.209 -3.830 24.243 1.00 88.81 173 GLY A C 1
ATOM 1277 O O . GLY A 1 173 ? -3.989 -3.263 25.007 1.00 88.81 173 GLY A O 1
ATOM 1278 N N . GLN A 1 174 ? -3.126 -3.487 22.952 1.00 92.69 174 GLN A N 1
ATOM 1279 C CA . GLN A 1 174 ? -4.018 -2.492 22.348 1.00 92.69 174 GLN A CA 1
ATOM 1280 C C . GLN A 1 174 ? -5.409 -3.091 22.072 1.00 92.69 174 GLN A C 1
ATOM 1282 O O . GLN A 1 174 ? -5.495 -4.152 21.452 1.00 92.69 174 GLN A O 1
ATOM 1287 N N . PRO A 1 175 ? -6.516 -2.402 22.415 1.00 92.00 175 PRO A N 1
ATOM 1288 C CA . PRO A 1 175 ? -7.882 -2.878 22.179 1.00 92.00 175 PRO A CA 1
ATOM 1289 C C . PRO A 1 175 ? -8.344 -2.651 20.722 1.00 92.00 175 PRO A C 1
ATOM 1291 O O . PRO A 1 175 ? -9.435 -2.139 20.473 1.00 92.00 175 PRO A O 1
ATOM 1294 N N . VAL A 1 176 ? -7.502 -3.006 19.748 1.00 93.38 176 VAL A N 1
ATOM 1295 C CA . VAL A 1 176 ? -7.714 -2.806 18.304 1.00 93.38 176 VAL A CA 1
ATOM 1296 C C . VAL A 1 176 ? -7.805 -4.150 17.581 1.00 93.38 176 VAL A C 1
ATOM 1298 O O . VAL A 1 176 ? -7.142 -5.109 17.968 1.00 93.38 176 VAL A O 1
ATOM 1301 N N . HIS A 1 177 ? -8.622 -4.243 16.528 1.00 97.38 177 HIS A N 1
ATOM 1302 C CA . HIS A 1 177 ? -8.646 -5.437 15.681 1.00 97.38 177 HIS A CA 1
ATOM 1303 C C . HIS A 1 177 ? -7.539 -5.341 14.620 1.00 97.38 177 HIS A C 1
ATOM 1305 O O . HIS A 1 177 ? -7.443 -4.341 13.905 1.00 97.38 177 HIS A O 1
ATOM 1311 N N . LEU A 1 178 ? -6.711 -6.376 14.501 1.00 98.44 178 LEU A N 1
ATOM 1312 C CA . LEU A 1 178 ? -5.736 -6.520 13.424 1.00 98.44 178 LEU A CA 1
ATOM 1313 C C . LEU A 1 178 ? -6.297 -7.388 12.289 1.00 98.44 178 LEU A C 1
ATOM 1315 O O . LEU A 1 178 ? -6.872 -8.443 12.543 1.00 98.44 178 LEU A O 1
ATOM 1319 N N . VAL A 1 179 ? -6.087 -6.975 11.041 1.00 98.31 179 VAL A N 1
ATOM 1320 C CA . VAL A 1 179 ? -6.246 -7.820 9.846 1.00 98.31 179 VAL A CA 1
ATOM 1321 C C . VAL A 1 179 ? -4.843 -8.069 9.300 1.00 98.31 179 VAL A C 1
ATOM 1323 O O . VAL A 1 179 ? -4.238 -7.180 8.703 1.00 98.31 179 VAL A O 1
ATOM 1326 N N . ALA A 1 180 ? -4.285 -9.242 9.573 1.00 97.25 180 ALA A N 1
ATOM 1327 C CA . ALA A 1 180 ? -2.858 -9.502 9.407 1.00 97.25 180 ALA A CA 1
ATOM 1328 C C . ALA A 1 180 ? -2.589 -10.612 8.386 1.00 97.25 180 ALA A C 1
ATOM 1330 O O . ALA A 1 180 ? -3.333 -11.590 8.292 1.00 97.25 180 ALA A O 1
ATOM 1331 N N . ASN 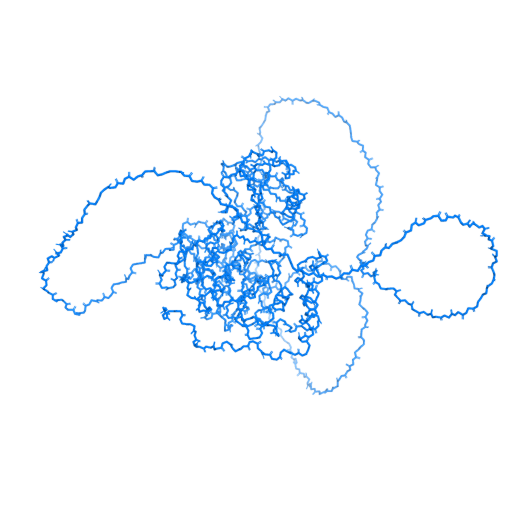A 1 181 ? -1.505 -10.458 7.629 1.00 94.69 181 ASN A N 1
ATOM 1332 C CA . ASN A 1 181 ? -1.004 -11.489 6.730 1.00 94.69 181 ASN A CA 1
ATOM 1333 C C . ASN A 1 181 ? -0.429 -12.677 7.525 1.00 94.69 181 ASN A C 1
ATOM 1335 O O . ASN A 1 181 ? 0.486 -12.503 8.327 1.00 94.69 181 ASN A O 1
ATOM 1339 N N . ALA A 1 182 ? -0.960 -13.878 7.295 1.00 93.69 182 ALA A N 1
ATOM 1340 C CA . ALA A 1 182 ? -0.484 -15.125 7.897 1.00 93.69 182 ALA A CA 1
ATOM 1341 C C . ALA A 1 182 ? 0.758 -15.699 7.192 1.00 93.69 182 ALA A C 1
ATOM 1343 O O . ALA A 1 182 ? 1.513 -16.468 7.787 1.00 93.69 182 ALA A O 1
ATOM 1344 N N . ASP A 1 183 ? 0.971 -15.348 5.923 1.00 89.38 183 ASP A N 1
ATOM 1345 C CA . ASP A 1 183 ? 2.051 -15.905 5.106 1.00 89.38 183 ASP A CA 1
ATOM 1346 C C . ASP A 1 183 ? 3.423 -15.261 5.430 1.00 89.38 183 ASP A C 1
ATOM 1348 O O . ASP A 1 183 ? 4.454 -15.805 5.044 1.00 89.38 183 ASP A O 1
ATOM 1352 N N . ASP A 1 184 ? 3.453 -14.147 6.176 1.00 90.12 184 ASP A N 1
ATOM 1353 C CA . ASP A 1 184 ? 4.659 -13.391 6.562 1.00 90.12 184 ASP A CA 1
ATOM 1354 C C . ASP A 1 184 ? 5.037 -13.627 8.053 1.00 90.12 184 ASP A C 1
ATOM 1356 O O . ASP A 1 184 ? 4.295 -13.209 8.953 1.00 90.12 184 ASP A O 1
ATOM 1360 N N . PRO A 1 185 ? 6.200 -14.248 8.358 1.00 91.00 185 PRO A N 1
ATOM 1361 C CA . PRO A 1 185 ? 6.647 -14.498 9.734 1.00 91.00 185 PRO A CA 1
ATOM 1362 C C . PRO A 1 185 ? 6.895 -13.257 10.599 1.00 91.00 185 PRO A C 1
ATOM 1364 O O . PRO A 1 185 ? 6.725 -13.319 11.820 1.00 91.00 185 PRO A O 1
ATOM 1367 N N . MET A 1 186 ? 7.289 -12.136 9.993 1.00 91.38 186 MET A N 1
ATOM 1368 C CA . MET A 1 186 ? 7.570 -10.879 10.690 1.00 91.38 186 MET A CA 1
ATOM 1369 C C . MET A 1 186 ? 6.268 -10.183 11.082 1.00 91.38 186 MET A C 1
ATOM 1371 O O . MET A 1 186 ? 6.142 -9.711 12.213 1.00 91.38 186 MET A O 1
ATOM 1375 N N . VAL A 1 187 ? 5.264 -10.198 10.197 1.00 94.19 187 VAL A N 1
ATOM 1376 C CA . VAL A 1 187 ? 3.901 -9.745 10.519 1.00 94.19 187 VAL A CA 1
ATOM 1377 C C . VAL A 1 187 ? 3.288 -10.615 11.615 1.00 94.19 187 VAL A C 1
ATOM 1379 O O . VAL A 1 187 ? 2.770 -10.073 12.591 1.00 94.19 187 VAL A O 1
ATOM 1382 N N . VAL A 1 188 ? 3.383 -11.946 11.511 1.00 95.19 188 VAL A N 1
ATOM 1383 C CA . VAL A 1 188 ? 2.815 -12.853 12.523 1.00 95.19 188 VAL A CA 1
ATOM 1384 C C . VAL A 1 188 ? 3.424 -12.602 13.904 1.00 95.19 188 VAL A C 1
ATOM 1386 O O . VAL A 1 188 ? 2.681 -12.426 14.874 1.00 95.19 188 VAL A O 1
ATOM 1389 N N . TRP A 1 189 ? 4.752 -12.491 13.998 1.00 95.50 189 TRP A N 1
ATOM 1390 C CA . TRP A 1 189 ? 5.435 -12.167 15.254 1.00 95.50 189 TRP A CA 1
ATOM 1391 C C . TRP A 1 189 ? 5.074 -10.775 15.798 1.00 95.50 189 TRP A C 1
ATOM 1393 O O . TRP A 1 189 ? 4.884 -10.617 17.008 1.00 95.50 189 TRP A O 1
ATOM 1403 N N . ALA A 1 190 ? 4.900 -9.781 14.922 1.00 95.62 190 ALA A N 1
ATOM 1404 C CA . ALA A 1 190 ? 4.489 -8.430 15.303 1.00 95.62 190 ALA A CA 1
ATOM 1405 C C . ALA A 1 190 ? 3.084 -8.361 15.939 1.00 95.62 190 ALA A C 1
ATOM 1407 O O . ALA A 1 190 ? 2.797 -7.420 16.674 1.00 95.62 190 ALA A O 1
ATOM 1408 N N . THR A 1 191 ? 2.217 -9.360 15.730 1.00 96.50 191 THR A N 1
ATOM 1409 C CA . THR A 1 191 ? 0.907 -9.448 16.414 1.00 96.50 191 THR A CA 1
ATOM 1410 C C . THR A 1 191 ? 0.936 -10.182 17.761 1.00 96.50 191 THR A C 1
ATOM 1412 O O . THR A 1 191 ? -0.100 -10.279 18.417 1.00 96.50 191 THR A O 1
ATOM 1415 N N . GLY A 1 192 ? 2.094 -10.696 18.201 1.00 90.25 192 GLY A N 1
ATOM 1416 C CA . GLY A 1 192 ? 2.242 -11.648 19.319 1.00 90.25 192 GLY A CA 1
ATOM 1417 C C . GLY A 1 192 ? 1.821 -11.179 20.724 1.00 90.25 192 GLY A C 1
ATOM 1418 O O . GLY A 1 192 ? 2.125 -11.850 21.707 1.00 90.25 192 GLY A O 1
ATOM 1419 N N . GLY A 1 193 ? 1.146 -10.034 20.844 1.00 87.69 193 GLY A N 1
ATOM 1420 C CA . GLY A 1 193 ? 0.550 -9.519 22.077 1.00 87.69 193 GLY A CA 1
ATOM 1421 C C . GLY A 1 193 ? -0.833 -8.884 21.884 1.00 87.69 193 GLY A C 1
ATOM 1422 O O . GLY A 1 193 ? -1.203 -8.030 22.689 1.00 87.69 193 GLY A O 1
ATOM 1423 N N . SER A 1 194 ? -1.564 -9.228 20.818 1.00 93.19 194 SER A N 1
ATOM 1424 C CA . SER A 1 194 ? -2.863 -8.630 20.473 1.00 93.19 194 SER A CA 1
ATOM 1425 C C . SER A 1 194 ? -3.992 -9.670 20.476 1.00 93.19 194 SER A C 1
ATOM 1427 O O . SER A 1 194 ? -3.944 -10.649 19.738 1.00 93.19 194 SER A O 1
ATOM 1429 N N . ASP A 1 195 ? -5.047 -9.429 21.260 1.00 89.38 195 ASP A N 1
ATOM 1430 C CA . ASP A 1 195 ? -6.123 -10.409 21.521 1.00 89.38 195 ASP A CA 1
ATOM 1431 C C . ASP A 1 195 ? -7.090 -10.639 20.342 1.00 89.38 195 ASP A C 1
ATOM 1433 O O . ASP A 1 195 ? -7.939 -11.532 20.385 1.00 89.38 195 ASP A O 1
ATOM 1437 N N . ARG A 1 196 ? -7.026 -9.797 19.303 1.00 94.38 196 ARG A N 1
ATOM 1438 C CA . ARG A 1 196 ? -7.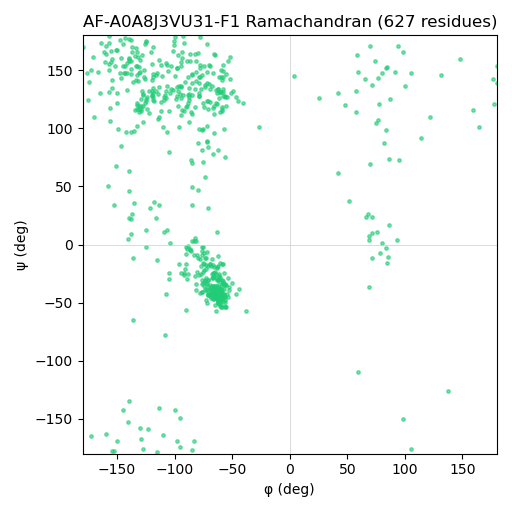965 -9.794 18.173 1.00 94.38 196 ARG A CA 1
ATOM 1439 C C . ARG A 1 196 ? -7.226 -9.679 16.848 1.00 94.38 196 ARG A C 1
ATOM 1441 O O . ARG A 1 196 ? -6.905 -8.574 16.410 1.00 94.38 196 ARG A O 1
ATOM 1448 N N . VAL A 1 197 ? -7.015 -10.819 16.196 1.00 97.31 197 VAL A N 1
ATOM 1449 C CA . VAL A 1 197 ? -6.402 -10.896 14.866 1.00 97.31 197 VAL A CA 1
ATOM 1450 C C . VAL A 1 197 ? -7.266 -11.737 13.931 1.00 97.31 197 VAL A C 1
ATOM 1452 O O . VAL A 1 197 ? -7.569 -12.889 14.228 1.00 97.31 197 VAL A O 1
ATOM 1455 N N . THR A 1 198 ? -7.629 -11.154 12.792 1.00 97.25 198 THR A N 1
ATOM 1456 C CA . THR A 1 198 ? -8.188 -11.847 11.632 1.00 97.25 198 THR A CA 1
ATOM 1457 C C . THR A 1 198 ? -7.061 -12.111 10.643 1.00 97.25 198 THR A C 1
ATOM 1459 O O . THR A 1 198 ? -6.426 -11.178 10.148 1.00 97.25 198 THR A O 1
ATOM 1462 N N . TRP A 1 199 ? -6.813 -13.382 10.348 1.00 96.69 199 TRP A N 1
ATOM 1463 C CA . TRP A 1 199 ? -5.710 -13.823 9.505 1.00 96.69 199 TRP A CA 1
ATOM 1464 C C . TRP A 1 199 ? -6.121 -13.949 8.040 1.00 96.69 199 TRP A C 1
ATOM 1466 O O . TRP A 1 199 ? -7.096 -14.630 7.711 1.00 96.69 199 TRP A O 1
ATOM 1476 N N . VAL A 1 200 ? -5.342 -13.318 7.164 1.00 95.31 200 VAL A N 1
ATOM 1477 C CA . VAL A 1 200 ? -5.493 -13.356 5.706 1.00 95.31 200 VAL A CA 1
ATOM 1478 C C . VAL A 1 200 ? -4.291 -14.077 5.102 1.00 95.31 200 VAL A C 1
ATOM 1480 O O . VAL A 1 200 ? -3.157 -13.801 5.481 1.00 95.31 200 VAL A O 1
ATOM 1483 N N . ALA A 1 201 ? -4.525 -14.974 4.150 1.00 90.50 201 ALA A N 1
ATOM 1484 C CA . ALA A 1 201 ? -3.482 -15.622 3.362 1.00 90.50 201 ALA A CA 1
ATOM 1485 C C . ALA A 1 201 ? -3.798 -15.555 1.866 1.00 90.50 201 ALA A C 1
ATOM 1487 O O . ALA A 1 201 ? -4.960 -15.530 1.455 1.00 90.50 201 ALA A O 1
ATOM 1488 N N . ALA A 1 202 ? -2.753 -15.581 1.046 1.00 77.94 202 ALA A N 1
ATOM 1489 C CA . ALA A 1 202 ? -2.872 -15.647 -0.408 1.00 77.94 202 ALA A CA 1
ATOM 1490 C C . ALA A 1 202 ? -1.875 -16.617 -1.064 1.00 77.94 202 ALA A C 1
ATOM 1492 O O . ALA A 1 202 ? -1.742 -16.631 -2.289 1.00 77.94 202 ALA A O 1
ATOM 1493 N N . GLY A 1 203 ? -1.163 -17.416 -0.261 1.00 65.94 203 GLY A N 1
ATOM 1494 C CA . GLY A 1 203 ? -0.105 -18.300 -0.741 1.00 65.94 203 GLY A CA 1
ATOM 1495 C C . GLY A 1 203 ? 1.110 -17.523 -1.245 1.00 65.94 203 GLY A C 1
ATOM 1496 O O . GLY A 1 203 ? 1.822 -18.009 -2.125 1.00 65.94 203 GLY A O 1
ATOM 1497 N N . GLN A 1 204 ? 1.320 -16.305 -0.732 1.00 68.44 204 GLN A N 1
ATOM 1498 C CA . GLN A 1 204 ? 2.502 -15.505 -1.039 1.00 68.44 204 GLN A CA 1
ATOM 1499 C C . GLN A 1 204 ? 3.706 -16.128 -0.342 1.00 68.44 204 GLN A C 1
ATOM 1501 O O . GLN A 1 204 ? 3.699 -16.274 0.877 1.00 68.44 204 GLN A O 1
ATOM 1506 N N . ARG A 1 205 ? 4.750 -16.480 -1.094 1.00 66.25 205 ARG A N 1
ATOM 1507 C CA . ARG A 1 205 ? 5.983 -16.961 -0.478 1.00 66.25 205 ARG A CA 1
ATOM 1508 C C . ARG A 1 205 ? 6.867 -15.776 -0.094 1.00 66.25 205 ARG A C 1
ATOM 1510 O O . ARG A 1 205 ? 7.381 -15.074 -0.959 1.00 66.25 205 ARG A O 1
ATOM 1517 N N . TRP A 1 206 ? 7.037 -15.574 1.207 1.00 66.44 206 TRP A N 1
ATOM 1518 C CA . TRP A 1 206 ? 8.039 -14.675 1.772 1.00 66.44 206 TRP A CA 1
ATOM 1519 C C . TRP A 1 206 ? 9.277 -15.518 2.072 1.00 66.44 206 TRP A C 1
ATOM 1521 O O . TRP A 1 206 ? 9.194 -16.450 2.875 1.00 66.44 206 TRP A O 1
ATOM 1531 N N . HIS A 1 207 ? 10.392 -15.242 1.393 1.00 61.09 207 HIS A N 1
ATOM 1532 C CA . HIS A 1 207 ? 11.645 -15.985 1.550 1.00 61.09 207 HIS A CA 1
ATOM 1533 C C . HIS A 1 207 ? 12.689 -15.135 2.273 1.00 61.09 207 HIS A C 1
ATOM 1535 O O . HIS A 1 207 ? 12.892 -15.298 3.476 1.00 61.09 207 HIS A O 1
ATOM 1541 N N . ASP A 1 208 ? 13.303 -14.201 1.553 1.00 64.94 208 ASP A N 1
ATOM 1542 C CA . ASP A 1 208 ? 14.661 -13.704 1.806 1.00 64.94 208 ASP A CA 1
ATOM 1543 C C . ASP A 1 208 ? 14.824 -13.083 3.196 1.00 64.94 208 ASP A C 1
ATOM 1545 O O . ASP A 1 208 ? 15.660 -13.520 3.988 1.00 64.94 208 ASP A O 1
ATOM 1549 N N . ASP A 1 209 ? 13.930 -12.161 3.547 1.00 68.50 209 ASP A N 1
ATOM 1550 C CA . ASP A 1 209 ? 13.962 -11.418 4.814 1.00 68.50 209 ASP A CA 1
ATOM 1551 C C . ASP A 1 209 ? 13.373 -12.198 6.004 1.00 68.50 209 ASP A C 1
ATOM 1553 O O . ASP A 1 209 ? 13.256 -11.677 7.110 1.00 68.50 209 ASP A O 1
ATOM 1557 N N . SER A 1 210 ? 12.961 -13.450 5.783 1.00 73.19 210 SER A N 1
ATOM 1558 C CA . SER A 1 210 ? 12.127 -14.224 6.713 1.00 73.19 210 SER A CA 1
ATOM 1559 C C . SER A 1 210 ? 12.569 -15.687 6.870 1.00 73.19 210 SER A C 1
ATOM 1561 O O . SER A 1 210 ? 11.795 -16.549 7.292 1.00 73.19 210 SER A O 1
ATOM 1563 N N . TRP A 1 211 ? 13.834 -15.989 6.563 1.00 79.31 211 TRP A N 1
ATOM 1564 C CA . TRP A 1 211 ? 14.472 -17.269 6.902 1.00 79.31 211 TRP A CA 1
ATOM 1565 C C . TRP A 1 211 ? 14.856 -17.395 8.383 1.00 79.31 211 TRP A C 1
ATOM 1567 O O . TRP A 1 211 ? 15.122 -18.502 8.852 1.00 79.31 211 TRP A O 1
ATOM 1577 N N . VAL A 1 212 ? 14.886 -16.280 9.115 1.00 84.81 212 VAL A N 1
ATOM 1578 C CA . VAL A 1 212 ? 15.365 -16.181 10.499 1.00 84.81 212 VAL A CA 1
ATOM 1579 C C . VAL A 1 212 ? 14.204 -15.769 11.396 1.00 84.81 212 VAL A C 1
ATOM 1581 O O . VAL A 1 212 ? 13.467 -14.834 11.091 1.00 84.81 212 VAL A O 1
ATOM 1584 N N . CYS A 1 213 ? 14.034 -16.474 12.509 1.00 87.69 213 CYS A N 1
ATOM 1585 C CA . CYS A 1 213 ? 12.960 -16.239 13.461 1.00 87.69 213 CYS A CA 1
ATOM 1586 C C . CYS A 1 213 ? 13.233 -14.979 14.302 1.00 87.69 213 CYS A C 1
ATOM 1588 O O . CYS A 1 213 ? 14.233 -14.955 15.026 1.00 87.69 213 CYS A O 1
ATOM 1590 N N . PRO A 1 214 ? 12.350 -13.963 14.292 1.00 88.12 214 PRO A N 1
ATOM 1591 C CA . PRO A 1 214 ? 12.559 -12.737 15.065 1.00 88.12 214 PRO A CA 1
ATOM 1592 C C . PRO A 1 214 ? 12.500 -12.964 16.586 1.00 88.12 214 PRO A C 1
ATOM 1594 O O . PRO A 1 214 ? 13.182 -12.266 17.328 1.00 88.12 214 PRO A O 1
ATOM 1597 N N . GLU A 1 215 ? 11.754 -13.976 17.046 1.00 89.19 215 GLU A N 1
ATOM 1598 C CA . GLU A 1 215 ? 11.634 -14.338 18.467 1.00 89.19 215 GLU A CA 1
ATOM 1599 C C . GLU A 1 215 ? 12.938 -14.920 19.045 1.00 89.19 215 GLU A C 1
ATOM 1601 O O . GLU A 1 215 ? 13.311 -14.603 20.171 1.00 89.19 215 GLU A O 1
ATOM 1606 N N . CYS A 1 216 ? 13.627 -15.804 18.307 1.00 89.81 216 CYS A N 1
ATOM 1607 C CA . CYS A 1 216 ? 14.704 -16.631 18.880 1.00 89.81 216 CYS A CA 1
ATOM 1608 C C . CYS A 1 216 ? 15.944 -16.843 17.992 1.00 89.81 216 CYS A C 1
ATOM 1610 O O . CYS A 1 216 ? 16.804 -17.643 18.350 1.00 89.81 216 CYS A O 1
ATOM 1612 N N . GLY A 1 217 ? 16.036 -16.205 16.821 1.00 86.25 217 GLY A N 1
ATOM 1613 C CA . GLY A 1 217 ? 17.145 -16.371 15.868 1.00 86.25 217 GLY A CA 1
ATOM 1614 C C . GLY A 1 217 ? 17.193 -17.716 15.126 1.00 86.25 217 GLY A C 1
ATOM 1615 O O . GLY A 1 217 ? 17.932 -17.840 14.155 1.00 86.25 217 GLY A O 1
ATOM 1616 N N . GLY A 1 218 ? 16.405 -18.718 15.531 1.00 86.56 218 GLY A N 1
ATOM 1617 C CA . GLY A 1 218 ? 16.346 -20.025 14.865 1.00 86.56 218 GLY A CA 1
ATOM 1618 C C . GLY A 1 218 ? 15.798 -19.954 13.434 1.00 86.56 218 GLY A C 1
ATOM 1619 O O . GLY A 1 218 ? 15.146 -18.984 13.053 1.00 86.56 218 GLY A O 1
ATOM 1620 N N . ALA A 1 219 ? 16.028 -20.993 12.631 1.00 87.94 219 ALA A N 1
ATOM 1621 C CA . ALA A 1 219 ? 15.558 -21.021 11.247 1.00 87.94 219 ALA A CA 1
ATOM 1622 C C . ALA A 1 219 ? 14.019 -21.067 11.158 1.00 87.94 219 ALA A C 1
ATOM 1624 O O . ALA A 1 219 ? 13.354 -21.676 12.001 1.00 87.94 219 ALA A O 1
ATOM 1625 N N . ILE A 1 220 ? 13.462 -20.461 10.108 1.00 87.00 220 ILE A N 1
ATOM 1626 C CA . ILE A 1 220 ? 12.086 -20.690 9.653 1.00 87.00 220 ILE A CA 1
ATOM 1627 C C . ILE A 1 220 ? 12.118 -21.754 8.550 1.00 87.00 220 ILE A C 1
ATOM 1629 O O . ILE A 1 220 ? 12.625 -21.508 7.453 1.00 87.00 220 ILE A O 1
ATOM 1633 N N . ALA A 1 221 ? 11.570 -22.931 8.842 1.00 87.06 221 ALA A N 1
ATOM 1634 C CA . ALA A 1 221 ? 11.339 -23.988 7.866 1.00 87.06 221 ALA A CA 1
ATOM 1635 C C . ALA A 1 221 ? 10.048 -23.724 7.075 1.00 87.06 221 ALA A C 1
ATOM 1637 O O . ALA A 1 221 ? 9.087 -23.168 7.612 1.00 87.06 221 ALA A O 1
ATOM 1638 N N . ARG A 1 222 ? 10.033 -24.154 5.809 1.00 84.12 222 ARG A N 1
ATOM 1639 C CA . ARG A 1 222 ? 8.902 -24.092 4.868 1.00 84.12 222 ARG A CA 1
ATOM 1640 C C . ARG A 1 222 ? 8.726 -25.462 4.215 1.00 84.12 222 ARG A C 1
ATOM 1642 O O . ARG A 1 222 ? 9.712 -26.178 4.024 1.00 84.12 222 ARG A O 1
ATOM 1649 N N . ALA A 1 223 ? 7.496 -25.847 3.888 1.00 70.75 223 ALA A N 1
ATOM 1650 C CA . ALA A 1 223 ? 7.243 -27.134 3.244 1.00 70.75 223 ALA A CA 1
ATOM 1651 C C . ALA A 1 223 ? 7.952 -27.230 1.875 1.00 70.75 223 ALA A C 1
ATOM 1653 O O . ALA A 1 223 ? 7.782 -26.376 1.011 1.00 70.75 223 ALA A O 1
ATOM 1654 N N . GLY A 1 224 ? 8.757 -28.282 1.681 1.00 63.84 224 GLY A N 1
ATOM 1655 C CA . GLY A 1 224 ? 9.468 -28.547 0.422 1.00 63.84 224 GLY A CA 1
ATOM 1656 C C . GLY A 1 224 ? 10.763 -27.753 0.189 1.00 63.84 224 GLY A C 1
ATOM 1657 O O . GLY A 1 224 ? 11.398 -27.952 -0.844 1.00 63.84 224 GLY A O 1
ATOM 1658 N N . GLU A 1 225 ? 11.193 -26.896 1.122 1.00 64.81 225 GLU A N 1
ATOM 1659 C CA . GLU A 1 225 ? 12.334 -25.989 0.925 1.00 64.81 225 GLU A CA 1
ATOM 1660 C C . GLU A 1 225 ? 13.479 -26.230 1.920 1.00 64.81 225 GLU A C 1
ATOM 1662 O O . GLU A 1 225 ? 13.270 -26.567 3.083 1.00 64.81 225 GLU A O 1
ATOM 1667 N N . THR A 1 226 ? 14.718 -26.016 1.464 1.00 57.41 226 THR A N 1
ATOM 1668 C CA . THR A 1 226 ? 15.918 -26.001 2.318 1.00 57.41 226 THR A CA 1
ATOM 1669 C C . THR A 1 226 ? 16.404 -24.555 2.461 1.00 57.41 226 THR A C 1
ATOM 1671 O O . THR A 1 226 ? 16.629 -23.919 1.429 1.00 57.41 226 THR A O 1
ATOM 1674 N N . PRO A 1 227 ? 16.590 -24.016 3.683 1.00 59.47 227 PRO A N 1
ATOM 1675 C CA . PRO A 1 227 ? 17.069 -22.648 3.864 1.00 59.47 227 PRO A CA 1
ATOM 1676 C C . PRO A 1 227 ? 18.446 -22.418 3.220 1.00 59.47 227 PRO A C 1
ATOM 1678 O O . PRO A 1 227 ? 19.306 -23.304 3.284 1.00 59.47 227 PRO A O 1
ATOM 1681 N N . PRO A 1 228 ? 18.717 -21.227 2.652 1.00 60.12 228 PRO A N 1
ATOM 1682 C CA . PRO A 1 228 ? 20.023 -20.914 2.084 1.00 60.12 228 PRO A CA 1
ATOM 1683 C C . PRO A 1 228 ? 21.126 -21.010 3.149 1.00 60.12 228 PRO A C 1
ATOM 1685 O O . PRO A 1 228 ? 20.904 -20.753 4.337 1.00 60.12 228 PRO A O 1
ATOM 1688 N N . ALA A 1 229 ? 22.344 -21.363 2.725 1.00 59.31 229 ALA A N 1
ATOM 1689 C CA . ALA A 1 229 ? 23.451 -21.668 3.637 1.00 59.31 229 ALA A CA 1
ATOM 1690 C C . ALA A 1 229 ? 23.776 -20.522 4.618 1.00 59.31 229 ALA A C 1
ATOM 1692 O O . ALA A 1 229 ? 24.086 -20.783 5.777 1.00 59.31 229 ALA A O 1
ATOM 1693 N N . ALA A 1 230 ? 23.634 -19.262 4.187 1.00 58.31 230 ALA A N 1
ATOM 1694 C CA . ALA A 1 230 ? 23.817 -18.088 5.041 1.00 58.31 230 ALA A CA 1
ATOM 1695 C C . ALA A 1 230 ? 22.786 -18.013 6.185 1.00 58.31 230 ALA A C 1
ATOM 1697 O O . ALA A 1 230 ? 23.160 -17.776 7.332 1.00 58.31 230 ALA A O 1
ATOM 1698 N N . ALA A 1 231 ? 21.506 -18.286 5.907 1.00 57.69 231 ALA A N 1
ATOM 1699 C CA . ALA A 1 231 ? 20.467 -18.320 6.936 1.00 57.69 231 ALA A CA 1
ATOM 1700 C C . ALA A 1 231 ? 20.638 -19.515 7.884 1.00 57.69 231 ALA A C 1
ATOM 1702 O O . ALA A 1 231 ? 20.474 -19.371 9.094 1.00 57.69 231 ALA A O 1
ATOM 1703 N N . SER A 1 232 ? 21.043 -20.673 7.350 1.00 60.00 232 SER A N 1
ATOM 1704 C CA . SER A 1 232 ? 21.393 -21.848 8.161 1.00 60.00 232 SER A CA 1
ATOM 1705 C C . SER A 1 232 ? 22.563 -21.557 9.112 1.00 60.00 232 SER A C 1
ATOM 1707 O O . SER A 1 232 ? 22.512 -21.931 10.281 1.00 60.00 232 SER A O 1
ATOM 1709 N N . ALA A 1 233 ? 23.593 -20.844 8.642 1.00 60.59 233 ALA A N 1
ATOM 1710 C CA . ALA A 1 233 ? 24.732 -20.430 9.459 1.00 60.59 233 ALA A CA 1
ATOM 1711 C C . ALA A 1 233 ? 24.349 -19.387 10.524 1.00 60.59 233 ALA A C 1
ATOM 1713 O O . ALA A 1 233 ? 24.791 -19.500 11.668 1.00 60.59 233 ALA A O 1
ATOM 1714 N N . LEU A 1 234 ? 23.499 -18.406 10.189 1.00 59.88 234 LEU A N 1
ATOM 1715 C CA . LEU A 1 234 ? 23.042 -17.409 11.160 1.00 59.88 234 LEU A CA 1
ATOM 1716 C C . LEU A 1 234 ? 22.175 -18.055 12.252 1.00 59.88 234 LEU A C 1
ATOM 1718 O O . LEU A 1 234 ? 22.419 -17.819 13.432 1.00 59.88 234 LEU A O 1
ATOM 1722 N N . ALA A 1 235 ? 21.250 -18.944 11.883 1.00 57.41 235 ALA A N 1
ATOM 1723 C CA . ALA A 1 235 ? 20.452 -19.717 12.835 1.00 57.41 235 ALA A CA 1
ATOM 1724 C C . ALA A 1 235 ? 21.320 -20.619 13.736 1.00 57.41 235 ALA A C 1
ATOM 1726 O O . ALA A 1 235 ? 21.083 -20.702 14.941 1.00 57.41 235 ALA A O 1
ATOM 1727 N N . ALA A 1 236 ? 22.366 -21.246 13.183 1.00 59.16 236 ALA A N 1
ATOM 1728 C CA . ALA A 1 236 ? 23.317 -22.060 13.943 1.00 59.16 236 ALA A CA 1
ATOM 1729 C C . ALA A 1 236 ? 24.203 -21.245 14.909 1.00 59.16 236 ALA A C 1
ATOM 1731 O O . ALA A 1 236 ? 24.767 -21.817 15.840 1.00 59.16 236 ALA A O 1
ATOM 1732 N N . SER A 1 237 ? 24.314 -19.922 14.726 1.00 59.59 237 SER A N 1
ATOM 1733 C CA . SER A 1 237 ? 25.061 -19.033 15.632 1.00 59.59 237 SER A CA 1
ATOM 1734 C C . SER A 1 237 ? 24.359 -18.793 16.976 1.00 59.59 237 SER A C 1
ATOM 1736 O O . SER A 1 237 ? 24.992 -18.334 17.926 1.00 59.59 237 SER A O 1
ATOM 1738 N N . GLY A 1 238 ? 23.051 -19.069 17.061 1.00 48.94 238 GLY A N 1
ATOM 1739 C CA . GLY A 1 238 ? 22.237 -18.833 18.257 1.00 48.94 238 GLY A CA 1
ATOM 1740 C C . GLY A 1 238 ? 22.004 -17.355 18.606 1.00 48.94 238 GLY A C 1
ATOM 1741 O O . GLY A 1 238 ? 21.395 -17.067 19.635 1.00 48.94 238 GLY A O 1
ATOM 1742 N N . GLN A 1 239 ? 22.465 -16.409 17.780 1.00 49.06 239 GLN A N 1
ATOM 1743 C CA . GLN A 1 239 ? 22.237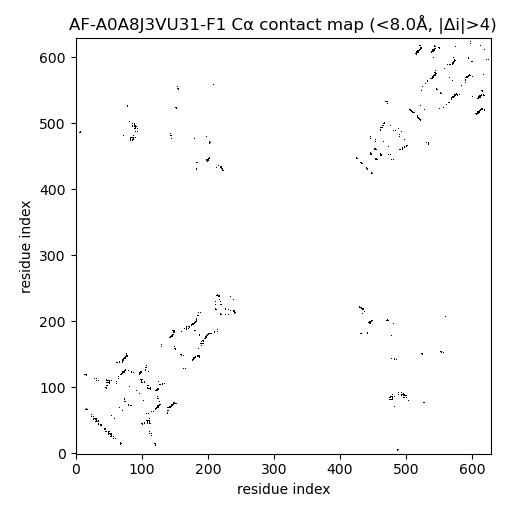 -14.981 17.992 1.00 49.06 239 GLN A CA 1
ATOM 1744 C C . GLN A 1 239 ? 20.822 -14.589 17.550 1.00 49.06 239 GLN A C 1
ATOM 1746 O O . GLN A 1 239 ? 20.559 -14.355 16.371 1.00 49.06 239 GLN A O 1
ATOM 1751 N N . ALA A 1 240 ? 19.902 -14.475 18.509 1.00 47.31 240 ALA A N 1
ATOM 1752 C CA . ALA A 1 240 ? 18.640 -13.783 18.277 1.00 47.31 240 ALA A CA 1
ATOM 1753 C C . ALA A 1 240 ? 18.930 -12.303 17.943 1.00 47.31 240 ALA A C 1
ATOM 1755 O O . ALA A 1 240 ? 19.706 -11.674 18.665 1.00 47.31 240 ALA A O 1
ATOM 1756 N N . PRO A 1 241 ? 18.312 -11.698 16.910 1.00 48.84 241 PRO A N 1
ATOM 1757 C CA . PRO A 1 241 ? 18.639 -10.327 16.500 1.00 48.84 241 PRO A CA 1
ATOM 1758 C C . PRO A 1 241 ? 18.453 -9.296 17.631 1.00 48.84 241 PRO A C 1
ATOM 1760 O O . PRO A 1 241 ? 19.230 -8.348 17.743 1.00 48.84 241 PRO A O 1
ATOM 1763 N N . GLY A 1 242 ? 17.502 -9.525 18.546 1.00 40.34 242 GLY A N 1
ATOM 1764 C CA . GLY A 1 242 ? 17.313 -8.695 19.739 1.00 40.34 242 GLY A CA 1
ATOM 1765 C C . GLY A 1 242 ? 18.470 -8.725 20.755 1.00 40.34 242 GLY A C 1
ATOM 1766 O O . GLY A 1 242 ? 18.636 -7.762 21.503 1.00 40.34 242 GLY A O 1
ATOM 1767 N N . SER A 1 243 ? 19.313 -9.769 20.790 1.00 36.44 243 SER A N 1
ATOM 1768 C CA . SER A 1 243 ? 20.381 -9.872 21.802 1.00 36.44 243 SER A CA 1
ATOM 1769 C C . SER A 1 243 ? 21.574 -8.953 21.530 1.00 36.44 243 SER A C 1
ATOM 1771 O O . SER A 1 243 ? 22.271 -8.585 22.474 1.00 36.44 243 SER A O 1
ATOM 1773 N N . MET A 1 244 ? 21.799 -8.536 20.278 1.00 37.28 244 MET A N 1
ATOM 1774 C CA . MET A 1 244 ? 22.793 -7.496 19.971 1.00 37.28 244 MET A CA 1
ATOM 1775 C C . MET A 1 244 ? 22.292 -6.088 20.332 1.00 37.28 244 MET A C 1
ATOM 1777 O O . MET A 1 244 ? 23.085 -5.250 20.751 1.00 37.28 244 MET A O 1
ATOM 1781 N N . ILE A 1 245 ? 20.980 -5.838 20.258 1.00 43.41 245 ILE A N 1
ATOM 1782 C CA . ILE A 1 245 ? 20.382 -4.520 20.545 1.00 43.41 245 ILE A CA 1
ATOM 1783 C C . ILE A 1 245 ? 20.401 -4.199 22.053 1.00 43.41 245 ILE A C 1
ATOM 1785 O O . ILE A 1 245 ? 20.531 -3.039 22.440 1.00 43.41 245 ILE A O 1
ATOM 1789 N N . ALA A 1 246 ? 20.357 -5.217 22.920 1.00 34.09 246 ALA A N 1
ATOM 1790 C CA . ALA A 1 246 ? 20.441 -5.048 24.376 1.00 34.09 246 ALA A CA 1
ATOM 1791 C C . ALA A 1 246 ? 21.809 -4.524 24.877 1.00 34.09 246 ALA A C 1
ATOM 1793 O O . ALA A 1 246 ? 21.904 -4.037 26.004 1.00 34.09 246 ALA A O 1
ATOM 1794 N N . SER A 1 247 ? 22.865 -4.607 24.060 1.00 33.06 247 SER A N 1
ATOM 1795 C CA . SER A 1 247 ? 24.211 -4.115 24.382 1.00 33.06 247 SER A CA 1
ATOM 1796 C C . SER A 1 247 ? 24.493 -2.812 23.630 1.00 33.06 247 SER A C 1
ATOM 1798 O O . SER A 1 247 ? 25.154 -2.812 22.594 1.00 33.06 247 SER A O 1
ATOM 1800 N N . GLY A 1 248 ? 23.976 -1.693 24.146 1.00 33.56 248 GLY A N 1
ATOM 1801 C CA . GLY A 1 248 ? 24.051 -0.366 23.519 1.00 33.56 248 GLY A CA 1
ATOM 1802 C C . GLY A 1 248 ? 25.468 0.211 23.431 1.00 33.56 248 GLY A C 1
ATOM 1803 O O . GLY A 1 248 ? 25.828 1.085 24.214 1.00 33.56 248 GLY A O 1
ATOM 1804 N N . ASN A 1 249 ? 26.260 -0.268 22.470 1.00 28.30 249 ASN A N 1
ATOM 1805 C CA . ASN A 1 249 ? 27.654 0.122 22.270 1.00 28.30 249 ASN A CA 1
ATOM 1806 C C . ASN A 1 249 ? 27.982 0.286 20.773 1.00 28.30 249 ASN A C 1
ATOM 1808 O O . ASN A 1 249 ? 28.796 -0.446 20.211 1.00 28.30 249 ASN A O 1
ATOM 1812 N N . ILE A 1 250 ? 27.322 1.249 20.119 1.00 32.56 250 ILE A N 1
ATOM 1813 C CA . ILE A 1 250 ? 27.712 1.724 18.783 1.00 32.56 250 ILE A CA 1
ATOM 1814 C C . ILE A 1 250 ? 29.021 2.524 18.936 1.00 32.56 250 ILE A C 1
ATOM 1816 O O . ILE A 1 250 ? 29.030 3.487 19.708 1.00 32.56 250 ILE A O 1
ATOM 1820 N N . PRO A 1 251 ? 30.118 2.185 18.229 1.00 27.83 251 PRO A N 1
ATOM 1821 C CA . PRO A 1 251 ? 31.365 2.940 18.325 1.00 27.83 251 PRO A CA 1
ATOM 1822 C C . PRO A 1 251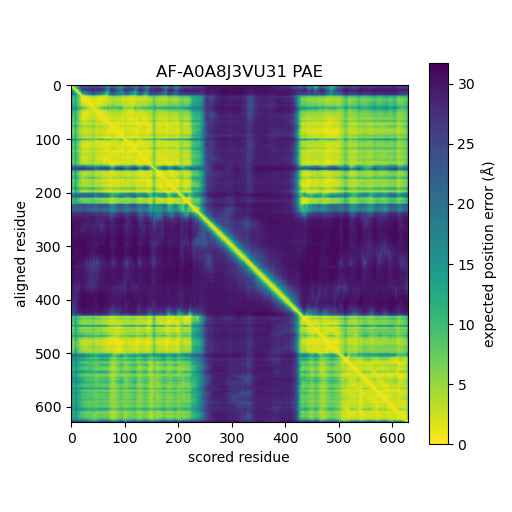 ? 31.213 4.363 17.766 1.00 27.83 251 PRO A C 1
ATOM 1824 O O . PRO A 1 251 ? 31.049 4.563 16.563 1.00 27.83 251 PRO A O 1
ATOM 1827 N N . HIS A 1 252 ? 31.288 5.370 18.639 1.00 31.11 252 HIS A N 1
ATOM 1828 C CA . HIS A 1 252 ? 31.320 6.782 18.250 1.00 31.11 252 HIS A CA 1
ATOM 1829 C C . HIS A 1 252 ? 32.749 7.241 17.904 1.00 31.11 252 HIS A C 1
ATOM 1831 O O . HIS A 1 252 ? 33.346 8.044 18.622 1.00 31.11 252 HIS A O 1
ATOM 1837 N N . ASP A 1 253 ? 33.287 6.770 16.778 1.00 30.88 253 ASP A N 1
ATOM 1838 C CA . ASP A 1 253 ? 34.528 7.317 16.211 1.00 30.88 253 ASP A CA 1
ATOM 1839 C C . ASP A 1 253 ? 34.251 8.623 15.445 1.00 30.88 253 ASP A C 1
ATOM 1841 O O . ASP A 1 253 ? 34.006 8.647 14.238 1.00 30.88 253 ASP A O 1
ATOM 1845 N N . GLY A 1 254 ? 34.276 9.743 16.172 1.00 30.92 254 GLY A N 1
ATOM 1846 C CA . GLY A 1 254 ? 34.163 11.091 15.610 1.00 30.92 254 GLY A CA 1
ATOM 1847 C C . GLY A 1 254 ? 34.344 12.181 16.678 1.00 30.92 254 GLY A C 1
ATOM 1848 O O . GLY A 1 254 ? 33.626 12.167 17.678 1.00 30.92 254 GLY A O 1
ATOM 1849 N N . PRO A 1 255 ? 35.283 13.137 16.518 1.00 30.69 255 PRO A N 1
ATOM 1850 C CA . PRO A 1 255 ? 35.574 14.122 17.559 1.00 30.69 255 PRO A CA 1
ATOM 1851 C C . PRO A 1 255 ? 34.462 15.187 17.684 1.00 30.69 255 PRO A C 1
ATOM 1853 O O . PRO A 1 255 ? 34.005 15.721 16.668 1.00 30.69 255 PRO A O 1
ATOM 1856 N N . PRO A 1 256 ? 34.044 15.567 18.908 1.00 32.25 256 PRO A N 1
ATOM 1857 C CA . PRO A 1 256 ? 32.961 16.525 19.115 1.00 32.25 256 PRO A CA 1
ATOM 1858 C C . PRO A 1 256 ? 33.406 17.975 18.857 1.00 32.25 256 PRO A C 1
ATOM 1860 O O . PRO A 1 256 ? 33.967 18.645 19.726 1.00 32.25 256 PRO A O 1
ATOM 1863 N N . GLY A 1 257 ? 33.099 18.493 17.666 1.00 28.06 257 GLY A N 1
ATOM 1864 C CA . GLY A 1 257 ? 33.215 19.918 17.341 1.00 28.06 257 GLY A CA 1
ATOM 1865 C C . GLY A 1 257 ? 32.130 20.748 18.034 1.00 28.06 257 GLY A C 1
ATOM 1866 O O . GLY A 1 257 ? 31.047 20.936 17.486 1.00 28.06 257 GLY A O 1
ATOM 1867 N N . GLY A 1 258 ? 32.398 21.225 19.250 1.00 25.84 258 GLY A N 1
ATOM 1868 C CA . GLY A 1 258 ? 31.429 21.983 20.046 1.00 25.84 258 GLY A CA 1
ATOM 1869 C C . GLY A 1 258 ? 31.421 23.493 19.778 1.00 25.84 258 GLY A C 1
ATOM 1870 O O . GLY A 1 258 ? 32.467 24.133 19.810 1.00 25.84 258 GLY A O 1
ATOM 1871 N N . LEU A 1 259 ? 30.225 24.075 19.639 1.00 28.41 259 LEU A N 1
ATOM 1872 C CA . LEU A 1 259 ? 29.934 25.489 19.921 1.00 28.41 259 LEU A CA 1
ATOM 1873 C C . LEU A 1 259 ? 28.474 25.626 20.389 1.00 28.41 259 LEU A C 1
ATOM 1875 O O . LEU A 1 259 ? 27.552 25.657 19.579 1.00 28.41 259 LEU A O 1
ATOM 1879 N N . ALA A 1 260 ? 28.263 25.723 21.704 1.00 30.41 260 ALA A N 1
ATOM 1880 C CA . ALA A 1 260 ? 26.956 25.986 22.306 1.00 30.41 260 ALA A CA 1
ATOM 1881 C C . ALA A 1 260 ? 27.055 27.178 23.271 1.00 30.41 260 ALA A C 1
ATOM 1883 O O . ALA A 1 260 ? 27.811 27.140 24.241 1.00 30.41 260 ALA A O 1
ATOM 1884 N N . GLY A 1 261 ? 26.306 28.248 22.988 1.00 26.62 261 GLY A N 1
ATOM 1885 C CA . GLY A 1 261 ? 26.189 29.407 23.877 1.00 26.62 261 GLY A CA 1
ATOM 1886 C C . GLY A 1 261 ? 25.241 29.134 25.058 1.00 26.62 261 GLY A C 1
ATOM 1887 O O . GLY A 1 261 ? 24.322 28.325 24.921 1.00 26.62 261 GLY A O 1
ATOM 1888 N N . PRO A 1 262 ? 25.433 29.789 26.217 1.00 28.89 262 PRO A N 1
ATOM 1889 C CA . PRO A 1 262 ? 24.659 29.502 27.421 1.00 28.89 262 PRO A CA 1
ATOM 1890 C C . PRO A 1 262 ? 23.257 30.128 27.396 1.00 28.89 262 PRO A C 1
ATOM 1892 O O . PRO A 1 262 ? 23.078 31.271 26.978 1.00 28.89 262 PRO A O 1
ATOM 1895 N N . ILE A 1 263 ? 22.282 29.412 27.964 1.00 30.17 263 ILE A N 1
ATOM 1896 C CA . ILE A 1 263 ? 20.988 29.966 28.389 1.00 30.17 263 ILE A CA 1
ATOM 1897 C C . ILE A 1 263 ? 20.976 29.976 29.930 1.00 30.17 263 ILE A C 1
ATOM 1899 O O . ILE A 1 263 ? 21.206 28.924 30.530 1.00 30.17 263 ILE A O 1
ATOM 1903 N N . PRO A 1 264 ? 20.749 31.126 30.595 1.00 29.80 264 PRO A N 1
ATOM 1904 C CA . PRO A 1 264 ? 20.713 31.204 32.054 1.00 29.80 264 PRO A CA 1
ATOM 1905 C C . PRO A 1 264 ? 19.402 30.635 32.622 1.00 29.80 264 PRO A C 1
ATOM 1907 O O . PRO A 1 264 ? 18.340 30.769 32.016 1.00 29.80 264 PRO A O 1
ATOM 1910 N N . GLY A 1 265 ? 19.480 30.003 33.796 1.00 26.19 265 GLY A N 1
ATOM 1911 C CA . GLY A 1 265 ? 18.340 29.352 34.452 1.00 26.19 265 GLY A CA 1
ATOM 1912 C C . GLY A 1 265 ? 17.617 30.206 35.503 1.00 26.19 265 GLY A C 1
ATOM 1913 O O . GLY A 1 265 ? 17.949 31.367 35.738 1.00 26.19 265 GLY A O 1
ATOM 1914 N N . ALA A 1 266 ? 16.659 29.579 36.187 1.00 27.67 266 ALA A N 1
ATOM 1915 C CA . ALA A 1 266 ? 16.004 30.077 37.397 1.00 27.67 266 ALA A CA 1
ATOM 1916 C C . ALA A 1 266 ? 15.854 28.921 38.406 1.00 27.67 266 ALA A C 1
ATOM 1918 O O . ALA A 1 266 ? 15.698 27.770 38.000 1.00 27.67 266 ALA A O 1
ATOM 1919 N N . ALA A 1 267 ? 15.937 29.211 39.707 1.00 26.97 267 ALA A N 1
ATOM 1920 C CA . ALA A 1 267 ? 16.045 28.197 40.763 1.00 26.97 267 ALA A CA 1
ATOM 1921 C C . ALA A 1 267 ? 14.762 28.033 41.602 1.00 26.97 267 ALA A C 1
ATOM 1923 O O . ALA A 1 267 ? 13.980 28.970 41.751 1.00 26.97 267 ALA A O 1
ATOM 1924 N N . GLY A 1 268 ? 14.606 26.854 42.217 1.00 27.14 268 GLY A N 1
ATOM 1925 C CA . GLY A 1 268 ? 13.633 26.549 43.275 1.00 27.14 268 GLY A CA 1
ATOM 1926 C C . GLY A 1 268 ? 14.328 25.794 44.430 1.00 27.14 268 GLY A C 1
ATOM 1927 O O . GLY A 1 268 ? 15.224 25.001 44.132 1.00 27.14 268 GLY A O 1
ATOM 1928 N N . PRO A 1 269 ? 14.014 26.037 45.723 1.00 37.72 269 PRO A N 1
ATOM 1929 C CA . PRO A 1 269 ? 14.916 25.652 46.819 1.00 37.72 269 PRO A CA 1
ATOM 1930 C C . PRO A 1 269 ? 14.427 24.514 47.743 1.00 37.72 269 PRO A C 1
ATOM 1932 O O . PRO A 1 269 ? 13.239 24.407 48.028 1.00 37.72 269 PRO A O 1
ATOM 1935 N N . GLY A 1 270 ? 15.384 23.806 48.366 1.00 26.19 270 GLY A N 1
ATOM 1936 C CA . GLY A 1 270 ? 15.298 23.477 49.803 1.00 26.19 270 GLY A CA 1
ATOM 1937 C C . GLY A 1 270 ? 15.140 22.013 50.264 1.00 26.19 270 GLY A C 1
ATOM 1938 O O . GLY A 1 270 ? 14.022 21.610 50.534 1.00 26.19 270 GLY A O 1
ATOM 1939 N N . MET A 1 271 ? 16.280 21.339 50.530 1.00 31.19 271 MET A N 1
ATOM 1940 C CA . MET A 1 271 ? 16.662 20.683 51.820 1.00 31.19 271 MET A CA 1
ATOM 1941 C C . MET A 1 271 ? 15.775 19.564 52.466 1.00 31.19 271 MET A C 1
ATOM 1943 O O . MET A 1 271 ? 14.568 19.532 52.272 1.00 31.19 271 MET A O 1
ATOM 1947 N N . PRO A 1 272 ? 16.295 18.760 53.431 1.00 45.66 272 PRO A N 1
ATOM 1948 C CA . PRO A 1 272 ? 17.581 18.031 53.463 1.00 45.66 272 PRO A CA 1
ATOM 1949 C C . PRO A 1 272 ? 17.471 16.568 54.012 1.00 45.66 272 PRO A C 1
ATOM 1951 O O . PRO A 1 272 ? 16.482 16.201 54.639 1.00 45.66 272 PRO A O 1
ATOM 1954 N N . GLY A 1 273 ? 18.530 15.746 53.896 1.00 28.91 273 GLY A N 1
ATOM 1955 C CA . GLY A 1 273 ? 18.647 14.446 54.601 1.00 28.91 273 GLY A CA 1
ATOM 1956 C C . GLY A 1 273 ? 19.957 13.686 54.302 1.00 28.91 273 GLY A C 1
ATOM 1957 O O . GLY A 1 273 ? 20.417 13.720 53.166 1.00 28.91 273 GLY A O 1
ATOM 1958 N N . ALA A 1 274 ? 20.593 13.056 55.306 1.00 28.53 274 ALA A N 1
ATOM 1959 C CA . ALA A 1 274 ? 21.952 12.469 55.227 1.00 28.53 274 ALA A CA 1
ATOM 1960 C C . ALA A 1 274 ? 22.227 11.481 56.412 1.00 28.53 274 ALA A C 1
ATOM 1962 O O . ALA A 1 274 ? 21.394 11.404 57.311 1.00 28.53 274 ALA A O 1
ATOM 1963 N N . VAL A 1 275 ? 23.329 10.708 56.533 1.00 31.58 275 VAL A N 1
ATOM 1964 C CA . VAL A 1 275 ? 24.597 10.694 55.757 1.00 31.58 275 VAL A CA 1
ATOM 1965 C C . VAL A 1 275 ? 25.142 9.289 55.359 1.00 31.58 275 VAL A C 1
ATOM 1967 O O . VAL A 1 275 ? 25.273 9.085 54.156 1.00 31.58 275 VAL A O 1
ATOM 1970 N N . PRO A 1 276 ? 25.563 8.359 56.264 1.00 41.84 276 PRO A N 1
ATOM 1971 C CA . PRO A 1 276 ? 26.777 7.568 55.962 1.00 41.84 276 PRO A CA 1
ATOM 1972 C C . PRO A 1 276 ? 26.710 6.031 56.143 1.00 41.84 276 PRO A C 1
ATOM 1974 O O . PRO A 1 276 ? 25.925 5.518 56.936 1.00 41.84 276 PRO A O 1
ATOM 1977 N N . GLY A 1 277 ? 27.656 5.308 55.519 1.00 26.89 277 GLY A N 1
ATOM 1978 C CA . GLY A 1 277 ? 28.003 3.924 55.897 1.00 26.89 277 GLY A CA 1
ATOM 1979 C C . GLY A 1 277 ? 28.829 3.132 54.867 1.00 26.89 277 GLY A C 1
ATOM 1980 O O . GLY A 1 277 ? 28.271 2.587 53.925 1.00 26.89 277 GLY A O 1
ATOM 1981 N N . MET A 1 278 ? 30.144 3.006 55.083 1.00 29.97 278 MET A N 1
ATOM 1982 C CA . MET A 1 278 ? 31.046 2.048 54.403 1.00 29.97 278 MET A CA 1
ATOM 1983 C C . MET A 1 278 ? 31.661 1.121 55.476 1.00 29.97 278 MET A C 1
ATOM 1985 O O . MET A 1 278 ? 31.724 1.549 56.633 1.00 29.97 278 MET A O 1
ATOM 1989 N N . PRO A 1 279 ? 32.102 -0.117 55.161 1.00 40.84 279 PRO A N 1
ATOM 1990 C CA . PRO A 1 279 ? 33.485 -0.303 54.687 1.00 40.84 279 PRO A CA 1
ATOM 1991 C C . PRO A 1 279 ? 33.687 -1.495 53.709 1.00 40.84 279 PRO A C 1
ATOM 1993 O O . PRO A 1 279 ? 32.729 -2.083 53.217 1.00 40.84 279 PRO A O 1
ATOM 1996 N N . SER A 1 280 ? 34.952 -1.841 53.425 1.00 31.19 280 SER A N 1
ATOM 1997 C CA . SER A 1 280 ? 35.393 -2.879 52.473 1.00 31.19 280 SER A CA 1
ATOM 1998 C C . SER A 1 280 ? 36.357 -3.901 53.109 1.00 31.19 280 SER A C 1
ATOM 2000 O O . SER A 1 280 ? 37.127 -3.543 54.000 1.00 31.19 280 SER A O 1
ATOM 2002 N N . ALA A 1 281 ? 36.340 -5.146 52.614 1.00 28.02 281 ALA A N 1
ATOM 2003 C CA . ALA A 1 281 ? 37.344 -6.207 52.806 1.00 28.02 281 ALA A CA 1
ATOM 2004 C C . ALA A 1 281 ? 37.230 -7.188 51.607 1.00 28.02 281 ALA A C 1
ATOM 2006 O O . ALA A 1 281 ? 36.126 -7.612 51.286 1.00 28.02 281 ALA A O 1
ATOM 2007 N N . ALA A 1 282 ? 38.251 -7.366 50.758 1.00 28.91 282 ALA A N 1
ATOM 2008 C CA . ALA A 1 282 ? 39.454 -8.211 50.906 1.00 28.91 282 ALA A CA 1
ATOM 2009 C C . ALA A 1 282 ? 39.247 -9.680 50.440 1.00 28.91 282 ALA A C 1
ATOM 2011 O O . ALA A 1 282 ? 38.321 -10.351 50.880 1.00 28.91 282 ALA A O 1
ATOM 2012 N N . GLY A 1 283 ? 40.109 -10.158 49.524 1.00 28.11 283 GLY A N 1
ATOM 2013 C CA . GLY A 1 283 ? 40.080 -11.520 48.939 1.00 28.11 283 GLY A CA 1
ATOM 2014 C C . GLY A 1 283 ? 40.758 -12.597 49.807 1.00 28.11 283 GLY A C 1
ATOM 2015 O O . GLY A 1 283 ? 41.118 -12.298 50.948 1.00 28.11 283 GLY A O 1
ATOM 2016 N N . PRO A 1 284 ? 40.988 -13.831 49.291 1.00 40.16 284 PRO A N 1
ATOM 2017 C CA . PRO A 1 284 ? 42.057 -14.034 48.287 1.00 40.16 284 PRO A CA 1
ATOM 2018 C C . PRO A 1 284 ? 41.856 -15.216 47.288 1.00 40.16 284 PRO A C 1
ATOM 2020 O O . PRO A 1 284 ? 40.899 -15.973 47.393 1.00 40.16 284 PRO A O 1
ATOM 2023 N N . GLY A 1 285 ? 42.841 -15.451 46.399 1.00 26.06 285 GLY A N 1
ATOM 2024 C CA . GLY A 1 285 ? 43.171 -16.806 45.899 1.00 26.06 285 GLY A CA 1
ATOM 2025 C C . GLY A 1 285 ? 43.100 -17.056 44.380 1.00 26.06 285 GLY A C 1
ATOM 2026 O O . GLY A 1 285 ? 42.021 -17.177 43.817 1.00 26.06 285 GLY A O 1
ATOM 2027 N N . MET A 1 286 ? 44.264 -17.233 43.742 1.00 33.56 286 MET A N 1
ATOM 2028 C CA . MET A 1 286 ? 44.452 -17.803 42.387 1.00 33.56 286 MET A CA 1
ATOM 2029 C C . MET A 1 286 ? 44.961 -19.259 42.509 1.00 33.56 286 MET A C 1
ATOM 2031 O O . MET A 1 286 ? 45.593 -19.571 43.522 1.00 33.56 286 MET A O 1
ATOM 2035 N N . PRO A 1 287 ? 44.713 -20.152 41.525 1.00 41.47 287 PRO A N 1
ATOM 2036 C CA . PRO A 1 287 ? 45.680 -20.310 40.423 1.00 41.47 287 PRO A CA 1
ATOM 2037 C C . PRO A 1 287 ? 45.066 -20.579 39.027 1.00 41.47 287 PRO A C 1
ATOM 2039 O O . PRO A 1 287 ? 44.002 -21.176 38.898 1.00 41.47 287 PRO A O 1
ATOM 2042 N N . GLY A 1 288 ? 45.797 -20.200 37.970 1.00 33.19 288 GLY A N 1
ATOM 2043 C CA . GLY A 1 288 ? 45.600 -20.714 36.599 1.00 33.19 288 GLY A CA 1
ATOM 2044 C C . GLY A 1 288 ? 46.499 -21.929 36.309 1.00 33.19 288 GLY A C 1
ATOM 2045 O O . GLY A 1 288 ? 47.295 -22.309 37.174 1.00 33.19 288 GLY A O 1
ATOM 2046 N N . PRO A 1 289 ? 46.436 -22.519 35.098 1.00 45.50 289 PRO A N 1
ATOM 2047 C CA . PRO A 1 289 ? 47.577 -22.301 34.191 1.00 45.50 289 PRO A CA 1
ATOM 2048 C C . PRO A 1 289 ? 47.272 -22.330 32.673 1.00 45.50 289 PRO A C 1
ATOM 2050 O O . PRO A 1 289 ? 46.259 -22.858 32.239 1.00 45.50 289 PRO A O 1
ATOM 2053 N N . ALA A 1 290 ? 48.269 -21.861 31.906 1.00 30.23 290 ALA A N 1
ATOM 2054 C CA . ALA A 1 290 ? 48.651 -22.248 30.535 1.00 30.23 290 ALA A CA 1
ATOM 2055 C C . ALA A 1 290 ? 47.635 -22.150 29.369 1.00 30.23 290 ALA A C 1
ATOM 2057 O O . ALA A 1 290 ? 46.542 -22.701 29.389 1.00 30.23 290 ALA A O 1
ATOM 2058 N N . GLY A 1 291 ? 48.095 -21.549 28.266 1.00 26.62 291 GLY A N 1
ATOM 2059 C CA . GLY A 1 291 ? 47.478 -21.654 26.940 1.00 26.62 291 GLY A CA 1
ATOM 2060 C C . GLY A 1 291 ? 48.435 -22.282 25.921 1.00 26.62 291 GLY A C 1
ATOM 2061 O O . GLY A 1 291 ? 49.627 -22.431 26.192 1.00 26.62 291 GLY A O 1
ATOM 2062 N N . ALA A 1 292 ? 47.919 -22.608 24.737 1.00 29.45 292 ALA A N 1
ATOM 2063 C CA . ALA A 1 292 ? 48.697 -23.049 23.580 1.00 29.45 292 ALA A CA 1
ATOM 2064 C C . ALA A 1 292 ? 48.182 -22.344 22.316 1.00 29.45 292 ALA A C 1
ATOM 2066 O O . ALA A 1 292 ? 46.975 -22.168 22.156 1.00 29.45 292 ALA A O 1
ATOM 2067 N N . ALA A 1 293 ? 49.091 -21.930 21.432 1.00 27.77 293 ALA A N 1
ATOM 2068 C CA . ALA A 1 293 ? 48.758 -21.291 20.160 1.00 27.77 293 ALA A CA 1
ATOM 2069 C C . ALA A 1 293 ? 48.795 -22.306 19.007 1.00 27.77 293 ALA A C 1
ATOM 2071 O O . ALA A 1 293 ? 49.570 -23.260 19.054 1.00 27.77 293 ALA A O 1
ATOM 2072 N N . PHE A 1 294 ? 48.009 -22.063 17.956 1.00 28.53 294 PHE A N 1
ATOM 2073 C CA . PHE A 1 294 ? 48.091 -22.786 16.684 1.00 28.53 294 PHE A CA 1
ATOM 2074 C C . PHE A 1 294 ? 48.093 -21.816 15.493 1.00 28.53 294 PHE A C 1
ATOM 2076 O O . PHE A 1 294 ? 47.637 -20.678 15.603 1.00 28.53 294 PHE A O 1
ATOM 2083 N N . ALA A 1 295 ? 48.694 -22.259 14.389 1.00 29.42 295 ALA A N 1
ATOM 2084 C CA . ALA A 1 295 ? 49.118 -21.428 13.262 1.00 29.42 295 ALA A CA 1
ATOM 2085 C C . ALA A 1 295 ? 48.069 -21.332 12.127 1.00 29.42 295 ALA A C 1
ATOM 2087 O O . ALA A 1 295 ? 47.197 -22.199 12.030 1.00 29.42 295 ALA A O 1
ATOM 2088 N N . PRO A 1 296 ? 48.155 -20.314 11.244 1.00 31.44 296 PRO A N 1
ATOM 2089 C CA . PRO A 1 296 ? 47.359 -20.257 10.015 1.00 31.44 296 PRO A CA 1
ATOM 2090 C C . PRO A 1 296 ? 47.809 -21.316 8.983 1.00 31.44 296 PRO A C 1
ATOM 2092 O O . PRO A 1 296 ? 48.975 -21.717 8.997 1.00 31.44 296 PRO A O 1
ATOM 2095 N N . PRO A 1 297 ? 46.919 -21.758 8.072 1.00 35.97 297 PRO A N 1
ATOM 2096 C CA . PRO A 1 297 ? 47.240 -22.742 7.037 1.00 35.97 297 PRO A CA 1
ATOM 2097 C C . PRO A 1 297 ? 48.097 -22.163 5.896 1.00 35.97 297 PRO A C 1
ATOM 2099 O O . PRO A 1 297 ? 48.065 -20.966 5.609 1.00 35.97 297 PRO A O 1
ATOM 2102 N N . GLU A 1 298 ? 48.859 -23.039 5.238 1.00 28.22 298 GLU A N 1
ATOM 2103 C CA . GLU A 1 298 ? 49.898 -22.682 4.264 1.00 28.22 298 GLU A CA 1
ATOM 2104 C C . GLU A 1 298 ? 49.394 -22.492 2.820 1.00 28.22 298 GLU A C 1
ATOM 2106 O O . GLU A 1 298 ? 48.313 -22.935 2.430 1.00 28.22 298 GLU A O 1
ATOM 2111 N N . THR A 1 299 ? 50.233 -21.854 1.998 1.00 27.50 299 THR A N 1
ATOM 2112 C CA . THR A 1 299 ? 50.055 -21.745 0.542 1.00 27.50 299 THR A CA 1
ATOM 2113 C C . THR A 1 299 ? 50.618 -22.973 -0.180 1.00 27.50 299 THR A C 1
ATOM 2115 O O . THR A 1 299 ? 51.637 -23.527 0.223 1.00 27.50 299 THR A O 1
ATOM 2118 N N . ILE A 1 300 ? 49.989 -23.378 -1.290 1.00 29.31 300 ILE A N 1
ATOM 2119 C CA . ILE A 1 300 ? 50.467 -24.474 -2.150 1.00 29.31 300 ILE A CA 1
ATOM 2120 C C . ILE A 1 300 ? 50.871 -23.913 -3.520 1.00 29.31 300 ILE A C 1
ATOM 2122 O O . ILE A 1 300 ? 50.087 -23.227 -4.173 1.00 29.31 300 ILE A O 1
ATOM 2126 N N . HIS A 1 301 ? 52.080 -24.251 -3.978 1.00 28.33 301 HIS A N 1
ATOM 2127 C CA . HIS A 1 301 ? 52.603 -23.907 -5.303 1.00 28.33 301 HIS A CA 1
ATOM 2128 C C . HIS A 1 301 ? 53.121 -25.147 -6.050 1.00 28.33 301 HIS A C 1
ATOM 2130 O O . HIS A 1 301 ? 53.962 -25.884 -5.542 1.00 28.33 301 HIS A O 1
ATOM 2136 N N . THR A 1 302 ? 52.671 -25.335 -7.293 1.00 26.81 302 THR A N 1
ATOM 2137 C CA . THR A 1 302 ? 53.321 -26.101 -8.385 1.00 26.81 302 THR A CA 1
ATOM 2138 C C . THR A 1 302 ? 52.516 -25.777 -9.659 1.00 26.81 302 THR A C 1
ATOM 2140 O O . THR A 1 302 ? 51.316 -26.001 -9.678 1.00 26.81 302 THR A O 1
ATOM 2143 N N . SER A 1 303 ? 52.992 -25.027 -10.661 1.00 26.28 303 SER A N 1
ATOM 2144 C CA . SER A 1 303 ? 54.198 -25.132 -11.509 1.00 26.28 303 S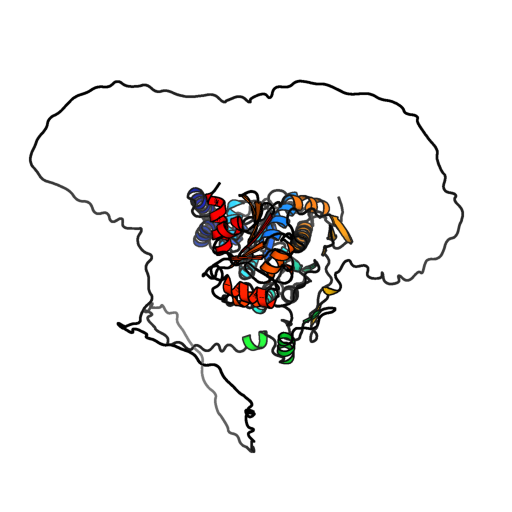ER A CA 1
ATOM 2145 C C . SER A 1 303 ? 54.056 -26.121 -12.680 1.00 26.28 303 SER A C 1
ATOM 2147 O O . SER A 1 303 ? 54.454 -27.276 -12.559 1.00 26.28 303 SER A O 1
ATOM 2149 N N . ALA A 1 304 ? 53.534 -25.638 -13.822 1.00 28.03 304 ALA A N 1
ATOM 2150 C CA . ALA A 1 304 ? 53.828 -26.143 -15.174 1.00 28.03 304 ALA A CA 1
ATOM 2151 C C . ALA A 1 304 ? 53.373 -25.155 -16.283 1.00 28.03 304 ALA A C 1
ATOM 2153 O O . ALA A 1 304 ? 52.236 -24.695 -16.294 1.00 28.03 304 ALA A O 1
ATOM 2154 N N . ALA A 1 305 ? 54.272 -24.868 -17.226 1.00 28.45 305 ALA A N 1
ATOM 2155 C CA . ALA A 1 305 ? 54.129 -24.168 -18.522 1.00 28.45 305 ALA A CA 1
ATOM 2156 C C . ALA A 1 305 ? 55.321 -24.663 -19.405 1.00 28.45 305 ALA A C 1
ATOM 2158 O O . ALA A 1 305 ? 56.163 -25.357 -18.819 1.00 28.45 305 ALA A O 1
ATOM 2159 N N . PRO A 1 306 ? 55.510 -24.369 -20.725 1.00 43.06 306 PRO A N 1
ATOM 2160 C CA . PRO A 1 306 ? 55.098 -23.190 -21.529 1.00 43.06 306 PRO A CA 1
ATOM 2161 C C . PRO A 1 306 ? 54.710 -23.614 -23.000 1.00 43.06 306 PRO A C 1
ATOM 2163 O O . PRO A 1 306 ? 54.181 -24.720 -23.114 1.00 43.06 306 PRO A O 1
ATOM 2166 N N . PRO A 1 307 ? 54.973 -22.901 -24.140 1.00 53.44 307 PRO A N 1
ATOM 2167 C CA . PRO A 1 307 ? 55.395 -21.503 -24.386 1.00 53.44 307 PRO A CA 1
ATOM 2168 C C . PRO A 1 307 ? 54.711 -20.720 -25.558 1.00 53.44 307 PRO A C 1
ATOM 2170 O O . PRO A 1 307 ? 54.036 -21.278 -26.413 1.00 53.44 307 PRO A O 1
ATOM 2173 N N . ASN A 1 308 ? 55.088 -19.430 -25.660 1.00 31.33 308 ASN A N 1
ATOM 2174 C CA . ASN A 1 308 ? 55.231 -18.581 -26.871 1.00 31.33 308 ASN A CA 1
ATOM 2175 C C . ASN A 1 308 ? 54.014 -18.003 -27.638 1.00 31.33 308 ASN A C 1
ATOM 2177 O O . ASN A 1 308 ? 53.505 -18.611 -28.574 1.00 31.33 308 ASN A O 1
ATOM 2181 N N . ALA A 1 309 ? 53.786 -16.695 -27.437 1.00 29.33 309 ALA A N 1
ATOM 2182 C CA . ALA A 1 309 ? 53.864 -15.656 -28.487 1.00 29.33 309 ALA A CA 1
ATOM 2183 C C . ALA A 1 309 ? 54.182 -14.278 -27.839 1.00 29.33 309 ALA A C 1
ATOM 2185 O O . ALA A 1 309 ? 53.994 -14.131 -26.632 1.00 29.33 309 ALA A O 1
ATOM 2186 N N . ALA A 1 310 ? 54.690 -13.288 -28.592 1.00 30.69 310 ALA A N 1
ATOM 2187 C CA . ALA A 1 310 ? 55.216 -12.013 -28.055 1.00 30.69 310 ALA A CA 1
ATOM 2188 C C . ALA A 1 310 ? 54.639 -10.746 -28.756 1.00 30.69 310 ALA A C 1
ATOM 2190 O O . ALA A 1 310 ? 54.155 -10.866 -29.882 1.00 30.69 310 ALA A O 1
ATOM 2191 N N . PRO A 1 311 ? 54.671 -9.547 -28.120 1.00 47.84 311 PRO A N 1
ATOM 2192 C CA . PRO A 1 311 ? 53.940 -8.339 -28.552 1.00 47.84 311 PRO A CA 1
ATOM 2193 C C . PRO A 1 311 ? 54.796 -7.296 -29.310 1.00 47.84 311 PRO A C 1
ATOM 2195 O O . PRO A 1 311 ? 56.015 -7.441 -29.410 1.00 47.84 311 PRO A O 1
ATOM 2198 N N . PRO A 1 312 ? 54.168 -6.211 -29.814 1.00 43.22 312 PRO A N 1
ATOM 2199 C CA . PRO A 1 312 ? 54.516 -4.840 -29.362 1.00 43.22 312 PRO A CA 1
ATOM 2200 C C . PRO A 1 312 ? 53.263 -3.904 -29.276 1.00 43.22 312 PRO A C 1
ATOM 2202 O O . PRO A 1 312 ? 52.171 -4.349 -29.607 1.00 43.22 312 PRO A O 1
ATOM 2205 N N . SER A 1 313 ? 53.278 -2.624 -28.852 1.00 28.81 313 SER A N 1
ATOM 2206 C CA . SER A 1 313 ? 54.324 -1.702 -28.348 1.00 28.81 313 SER A CA 1
ATOM 2207 C C . SER A 1 313 ? 53.777 -0.744 -27.255 1.00 28.81 313 SER A C 1
ATOM 2209 O O . SER A 1 313 ? 52.573 -0.660 -27.030 1.00 28.81 313 SER A O 1
ATOM 2211 N N . THR A 1 314 ? 54.659 0.037 -26.618 1.00 29.39 314 THR A N 1
ATOM 2212 C CA . THR A 1 314 ? 54.342 1.269 -25.845 1.00 29.39 314 THR A CA 1
ATOM 2213 C C . THR A 1 314 ? 54.268 2.496 -26.798 1.00 29.39 314 THR A C 1
ATOM 2215 O O . THR A 1 314 ? 54.370 2.290 -28.008 1.00 29.39 314 THR A O 1
ATOM 2218 N N . ALA A 1 315 ? 54.069 3.780 -26.436 1.00 29.66 315 ALA A N 1
ATOM 2219 C CA . ALA A 1 315 ? 54.006 4.579 -25.185 1.00 29.66 315 ALA A CA 1
ATOM 2220 C C . ALA A 1 315 ? 53.233 5.913 -25.489 1.00 29.66 315 ALA A C 1
ATOM 2222 O O . ALA A 1 315 ? 52.680 6.000 -26.586 1.00 29.66 315 ALA A O 1
ATOM 2223 N N . PRO A 1 316 ? 53.275 7.015 -24.692 1.00 37.28 316 PRO A N 1
ATOM 2224 C CA . PRO A 1 316 ? 53.504 7.212 -23.247 1.00 37.28 316 PRO A CA 1
ATOM 2225 C C . PRO A 1 316 ? 52.351 8.010 -22.551 1.00 37.28 316 PRO A C 1
ATOM 2227 O O . PRO A 1 316 ? 51.474 8.546 -23.228 1.00 37.28 316 PRO A O 1
ATOM 2230 N N . PRO A 1 317 ? 52.347 8.169 -21.210 1.00 35.38 317 PRO A N 1
ATOM 2231 C CA . PRO A 1 317 ? 51.446 9.093 -20.509 1.00 35.38 317 PRO A CA 1
ATOM 2232 C C . PRO A 1 317 ? 52.011 10.525 -20.424 1.00 35.38 317 PRO A C 1
ATOM 2234 O O . PRO A 1 317 ? 53.225 10.720 -20.439 1.00 35.38 317 PRO A O 1
ATOM 2237 N N . ASN A 1 318 ? 51.135 11.517 -20.232 1.00 30.91 318 ASN A N 1
ATOM 2238 C CA . ASN A 1 318 ? 51.502 12.879 -19.824 1.00 30.91 318 ASN A CA 1
ATOM 2239 C C . ASN A 1 318 ? 50.826 13.208 -18.485 1.00 30.91 318 ASN A C 1
ATOM 2241 O O . ASN A 1 318 ? 49.691 12.792 -18.252 1.00 30.91 318 ASN A O 1
ATOM 2245 N N . ALA A 1 319 ? 51.523 13.916 -17.595 1.00 26.38 319 ALA A N 1
ATOM 2246 C CA . ALA A 1 319 ? 51.162 13.990 -16.180 1.00 26.38 319 ALA A CA 1
ATOM 2247 C C . ALA A 1 319 ? 51.111 15.426 -15.636 1.00 26.38 319 ALA A C 1
ATOM 2249 O O . ALA A 1 319 ? 51.919 16.264 -16.017 1.00 26.38 319 ALA A O 1
ATOM 2250 N N . VAL A 1 320 ? 50.215 15.629 -14.662 1.00 26.52 320 VAL A N 1
ATOM 2251 C CA . VAL A 1 320 ? 50.275 16.647 -13.596 1.00 26.52 320 VAL A CA 1
ATOM 2252 C C . VAL A 1 320 ? 50.380 18.121 -14.029 1.00 26.52 320 VAL A C 1
ATOM 2254 O O . VAL A 1 320 ? 51.446 18.638 -14.341 1.00 26.52 320 VAL A O 1
ATOM 2257 N N . GLN A 1 321 ? 49.316 18.868 -13.730 1.00 24.36 321 GLN A N 1
ATOM 2258 C CA . GLN A 1 321 ? 49.477 19.926 -12.730 1.00 24.36 321 GLN A CA 1
ATOM 2259 C C . GLN A 1 321 ? 48.337 19.866 -11.714 1.00 24.36 321 GLN A C 1
ATOM 2261 O O . GLN A 1 321 ? 47.163 19.921 -12.067 1.00 24.36 321 GLN A O 1
ATOM 2266 N N . ALA A 1 322 ? 48.704 19.702 -10.445 1.00 26.05 322 ALA A N 1
ATOM 2267 C CA . ALA A 1 322 ? 47.796 19.820 -9.316 1.00 26.05 322 ALA A CA 1
ATOM 2268 C C . ALA A 1 322 ? 47.867 21.244 -8.757 1.00 26.05 322 ALA A C 1
ATOM 2270 O O . ALA A 1 322 ? 48.902 21.904 -8.865 1.00 26.05 322 ALA A O 1
ATOM 2271 N N . ASN A 1 323 ? 46.814 21.673 -8.068 1.00 25.53 323 ASN A N 1
ATOM 2272 C CA . ASN A 1 323 ? 46.976 22.626 -6.979 1.00 25.53 323 ASN A CA 1
ATOM 2273 C C . ASN A 1 323 ? 46.089 22.207 -5.800 1.00 25.53 323 ASN A C 1
ATOM 2275 O O . ASN A 1 323 ? 45.096 21.503 -5.984 1.00 25.53 323 ASN A O 1
ATOM 2279 N N . THR A 1 324 ? 46.514 22.546 -4.588 1.00 25.06 324 THR A N 1
ATOM 2280 C CA . THR A 1 324 ? 46.108 21.855 -3.353 1.00 25.06 324 THR A CA 1
ATOM 2281 C C . THR A 1 324 ? 45.406 22.761 -2.343 1.00 25.06 324 THR A C 1
ATOM 2283 O O . THR A 1 324 ? 45.546 23.978 -2.394 1.00 25.06 324 THR A O 1
ATOM 2286 N N . ALA A 1 325 ? 44.771 22.111 -1.359 1.00 24.98 325 ALA A N 1
ATOM 2287 C CA . ALA A 1 325 ? 44.055 22.659 -0.202 1.00 24.98 325 ALA A CA 1
ATOM 2288 C C . ALA A 1 325 ? 42.646 23.247 -0.478 1.00 24.98 325 ALA A C 1
ATOM 2290 O O . ALA A 1 325 ? 42.403 23.863 -1.507 1.00 24.98 325 ALA A O 1
ATOM 2291 N N . GLY A 1 326 ? 41.671 23.079 0.428 1.00 23.39 326 GLY A N 1
ATOM 2292 C CA . GLY A 1 326 ? 41.689 22.164 1.581 1.00 23.39 326 GLY A CA 1
ATOM 2293 C C . GLY A 1 326 ? 40.713 22.498 2.714 1.00 23.39 326 GLY A C 1
ATOM 2294 O O . GLY A 1 326 ? 40.948 23.466 3.421 1.00 23.39 326 GLY A O 1
ATOM 2295 N N . ALA A 1 327 ? 39.747 21.596 2.939 1.00 23.09 327 ALA A N 1
ATOM 2296 C CA . ALA A 1 327 ? 38.950 21.382 4.163 1.00 23.09 327 ALA A CA 1
ATOM 2297 C C . ALA A 1 327 ? 38.068 22.526 4.733 1.00 23.09 327 ALA A C 1
ATOM 2299 O O . ALA A 1 327 ? 38.426 23.694 4.709 1.00 23.09 327 ALA A O 1
ATOM 2300 N N . ALA A 1 328 ? 36.956 22.110 5.368 1.00 23.05 328 ALA A N 1
ATOM 2301 C CA . ALA A 1 328 ? 36.011 22.904 6.179 1.00 23.05 328 ALA A CA 1
ATOM 2302 C C . ALA A 1 328 ? 35.191 24.006 5.445 1.00 23.05 328 ALA A C 1
ATOM 2304 O O . ALA A 1 328 ? 35.684 24.680 4.553 1.00 23.05 328 ALA A O 1
ATOM 2305 N N . SER A 1 329 ? 33.915 24.255 5.774 1.00 24.53 329 SER A N 1
ATOM 2306 C CA . SER A 1 329 ? 32.967 23.503 6.625 1.00 24.53 329 SER A CA 1
ATOM 2307 C C . SER A 1 329 ? 31.504 23.868 6.318 1.00 24.53 329 SER A C 1
ATOM 2309 O O . SER A 1 329 ? 31.215 24.902 5.725 1.00 24.53 329 SER A O 1
ATOM 2311 N N . VAL A 1 330 ? 30.582 23.025 6.789 1.00 25.67 330 VAL A N 1
ATOM 2312 C CA . VAL A 1 330 ? 29.118 23.211 6.790 1.00 25.67 330 VAL A CA 1
ATOM 2313 C C . VAL A 1 330 ? 28.681 24.563 7.385 1.00 25.67 330 VAL A C 1
ATOM 2315 O O . VAL A 1 330 ? 29.058 24.844 8.518 1.00 25.67 330 VAL A O 1
ATOM 2318 N N . ALA A 1 331 ? 27.809 25.317 6.691 1.00 22.66 331 ALA A N 1
ATOM 2319 C CA . ALA A 1 331 ? 26.583 25.935 7.247 1.00 22.66 331 ALA A CA 1
ATOM 2320 C C . ALA A 1 331 ? 25.819 26.822 6.232 1.00 22.66 331 ALA A C 1
ATOM 2322 O O . ALA A 1 331 ? 26.426 27.577 5.487 1.00 22.66 331 ALA A O 1
ATOM 2323 N N . ALA A 1 332 ? 24.482 26.765 6.313 1.00 22.98 332 ALA A N 1
ATOM 2324 C CA . ALA A 1 332 ? 23.482 27.778 5.932 1.00 22.98 332 ALA A CA 1
ATOM 2325 C C . ALA A 1 332 ? 23.552 28.503 4.564 1.00 22.98 332 ALA A C 1
ATOM 2327 O O . ALA A 1 332 ? 24.358 29.403 4.372 1.00 22.98 332 ALA A O 1
ATOM 2328 N N . GLU A 1 333 ? 22.484 28.353 3.763 1.00 26.11 333 GLU A N 1
ATOM 2329 C CA . GLU A 1 333 ? 21.747 29.543 3.301 1.00 26.11 333 GLU A CA 1
ATOM 2330 C C . GLU A 1 333 ? 20.251 29.261 3.051 1.00 26.11 333 GLU A C 1
ATOM 2332 O O . GLU A 1 333 ? 19.882 28.382 2.275 1.00 26.11 333 GLU A O 1
ATOM 2337 N N . ALA A 1 334 ? 19.369 29.990 3.749 1.00 23.98 334 ALA A N 1
ATOM 2338 C CA . ALA A 1 334 ? 17.909 29.873 3.626 1.00 23.98 334 ALA A CA 1
ATOM 2339 C C . ALA A 1 334 ? 17.183 31.150 4.113 1.00 23.98 334 ALA A C 1
ATOM 2341 O O . ALA A 1 334 ? 16.287 31.082 4.956 1.00 23.98 334 ALA A O 1
ATOM 2342 N N . ALA A 1 335 ? 17.591 32.336 3.635 1.00 24.19 335 ALA A N 1
ATOM 2343 C CA . ALA A 1 335 ? 17.080 33.618 4.146 1.00 24.19 335 ALA A CA 1
ATOM 2344 C C . ALA A 1 335 ? 17.082 34.772 3.113 1.00 24.19 335 ALA A C 1
ATOM 2346 O O . ALA A 1 335 ? 17.797 35.755 3.281 1.00 24.19 335 ALA A O 1
ATOM 2347 N N . ALA A 1 336 ? 16.253 34.697 2.060 1.00 25.36 336 ALA A N 1
ATOM 2348 C CA . ALA A 1 336 ? 16.221 35.718 0.995 1.00 25.36 336 ALA A CA 1
ATOM 2349 C C . ALA A 1 336 ? 14.807 36.085 0.476 1.00 25.36 336 ALA A C 1
ATOM 2351 O O . ALA A 1 336 ? 14.583 36.140 -0.730 1.00 25.36 336 ALA A O 1
ATOM 2352 N N . ALA A 1 337 ? 13.826 36.323 1.365 1.00 28.73 337 ALA A N 1
ATOM 2353 C CA . ALA A 1 337 ? 12.459 36.702 0.949 1.00 28.73 337 ALA A CA 1
ATOM 2354 C C . ALA A 1 337 ? 11.638 37.548 1.958 1.00 28.73 337 ALA A C 1
ATOM 2356 O O . ALA A 1 337 ? 10.419 37.406 2.032 1.00 28.73 337 ALA A O 1
ATOM 2357 N N . SER A 1 338 ? 12.258 38.437 2.746 1.00 29.58 338 SER A N 1
ATOM 2358 C CA . SER A 1 338 ? 11.517 39.449 3.531 1.00 29.58 338 SER A CA 1
ATOM 2359 C C . SER A 1 338 ? 12.395 40.660 3.861 1.00 29.58 338 SER A C 1
ATOM 2361 O O . SER A 1 338 ? 13.276 40.574 4.712 1.00 29.58 338 SER A O 1
ATOM 2363 N N . GLY A 1 339 ? 12.152 41.788 3.185 1.00 25.97 339 GLY A N 1
ATOM 2364 C CA . GLY A 1 339 ? 13.013 42.979 3.228 1.00 25.97 339 GLY A CA 1
ATOM 2365 C C . GLY A 1 339 ? 12.272 44.314 3.346 1.00 25.97 339 GLY A C 1
ATOM 2366 O O . GLY A 1 339 ? 12.786 45.334 2.899 1.00 25.97 339 GLY A O 1
ATOM 2367 N N . ILE A 1 340 ? 11.061 44.335 3.915 1.00 27.30 340 ILE A N 1
ATOM 2368 C CA . ILE A 1 340 ? 10.331 45.592 4.139 1.00 27.30 340 ILE A CA 1
ATOM 2369 C C . ILE A 1 340 ? 10.968 46.344 5.316 1.00 27.30 340 ILE A C 1
ATOM 2371 O O . ILE A 1 340 ? 10.930 45.875 6.453 1.00 27.30 340 ILE A O 1
ATOM 2375 N N . ARG A 1 341 ? 11.494 47.546 5.058 1.00 28.11 341 ARG A N 1
ATOM 2376 C CA . ARG A 1 341 ? 11.743 48.568 6.084 1.00 28.11 341 ARG A CA 1
ATOM 2377 C C . ARG A 1 341 ? 11.128 49.892 5.653 1.00 28.11 341 ARG A C 1
ATOM 2379 O O . ARG A 1 341 ? 11.326 50.341 4.530 1.00 28.11 341 ARG A O 1
ATOM 2386 N N . THR A 1 342 ? 10.394 50.507 6.570 1.00 29.14 342 THR A N 1
ATOM 2387 C CA . THR A 1 342 ? 9.725 51.798 6.391 1.00 29.14 342 THR A CA 1
ATOM 2388 C C . THR A 1 342 ? 10.420 52.879 7.209 1.00 29.14 342 THR A C 1
ATOM 2390 O O . THR A 1 342 ? 10.542 52.737 8.425 1.00 29.14 342 THR A O 1
ATOM 2393 N N . SER A 1 343 ? 10.761 54.001 6.582 1.00 27.70 343 SER A N 1
ATOM 2394 C CA . SER A 1 343 ? 10.930 55.288 7.265 1.00 27.70 343 SER A CA 1
ATOM 2395 C C . SER A 1 343 ? 10.579 56.420 6.299 1.00 27.70 343 SER A C 1
ATOM 2397 O O . SER A 1 343 ? 11.027 56.435 5.157 1.00 27.70 343 SER A O 1
ATOM 2399 N N . ALA A 1 344 ? 9.737 57.350 6.744 1.00 30.33 344 ALA A N 1
ATOM 2400 C CA . ALA A 1 344 ? 9.358 58.531 5.970 1.00 30.33 344 ALA A CA 1
ATOM 2401 C C . ALA A 1 344 ? 10.243 59.729 6.340 1.00 30.33 344 ALA A C 1
ATOM 2403 O O . ALA A 1 344 ? 10.706 59.800 7.476 1.00 30.33 344 ALA A O 1
ATOM 2404 N N . THR A 1 345 ? 10.419 60.677 5.411 1.00 27.12 345 THR A N 1
ATOM 2405 C CA . THR A 1 345 ? 10.345 62.154 5.576 1.00 27.12 345 THR A CA 1
ATOM 2406 C C . THR A 1 345 ? 10.625 62.808 4.204 1.00 27.12 345 THR A C 1
ATOM 2408 O O . THR A 1 345 ? 11.268 62.199 3.353 1.00 27.12 345 THR A O 1
ATOM 2411 N N . ALA A 1 346 ? 10.110 64.015 3.958 1.00 25.88 346 ALA A N 1
ATOM 2412 C CA . ALA A 1 346 ? 10.268 64.816 2.731 1.00 25.88 346 ALA A CA 1
ATOM 2413 C C . ALA A 1 346 ? 10.094 66.316 3.083 1.00 25.88 346 ALA A C 1
ATOM 2415 O O . ALA A 1 346 ? 9.735 66.586 4.233 1.00 25.88 346 ALA A O 1
ATOM 2416 N N . PRO A 1 347 ? 10.148 67.289 2.143 1.00 47.81 347 PRO A N 1
ATOM 2417 C CA . PRO A 1 347 ? 10.933 67.480 0.901 1.00 47.81 347 PRO A CA 1
ATOM 2418 C C . PRO A 1 347 ? 11.885 68.709 1.124 1.00 47.81 347 PRO A C 1
ATOM 2420 O O . PRO A 1 347 ? 12.305 68.864 2.272 1.00 47.81 347 PRO A O 1
ATOM 2423 N N . PRO A 1 348 ? 12.175 69.665 0.195 1.00 50.56 348 PRO A N 1
ATOM 2424 C CA . PRO A 1 348 ? 12.261 69.727 -1.288 1.00 50.56 348 PRO A CA 1
ATOM 2425 C C . PRO A 1 348 ? 13.756 69.905 -1.746 1.00 50.56 348 PRO A C 1
ATOM 2427 O O . PRO A 1 348 ? 14.625 69.558 -0.958 1.00 50.56 348 PRO A O 1
ATOM 2430 N N . THR A 1 349 ? 14.218 70.294 -2.956 1.00 28.03 349 THR A N 1
ATOM 2431 C CA . THR A 1 349 ? 13.849 71.355 -3.937 1.00 28.03 349 THR A CA 1
ATOM 2432 C C . THR A 1 349 ? 14.508 71.170 -5.334 1.00 28.03 349 THR A C 1
ATOM 2434 O O . THR A 1 349 ? 15.638 70.704 -5.389 1.00 28.03 349 THR A O 1
ATOM 2437 N N . VAL A 1 350 ? 13.815 71.605 -6.412 1.00 29.38 350 VAL A N 1
ATOM 2438 C CA . VAL A 1 350 ? 14.221 72.575 -7.491 1.00 29.38 350 VAL A CA 1
ATOM 2439 C C . VAL A 1 350 ? 15.662 72.493 -8.074 1.00 29.38 350 VAL A C 1
ATOM 2441 O O . VAL A 1 350 ? 16.612 72.573 -7.307 1.00 29.38 350 VAL A O 1
ATOM 2444 N N . GLU A 1 351 ? 15.944 72.458 -9.396 1.00 27.80 351 GLU A N 1
ATOM 2445 C CA . GLU A 1 351 ? 15.116 72.459 -10.639 1.00 27.80 351 GLU A CA 1
ATOM 2446 C C . GLU A 1 351 ? 15.692 71.467 -11.714 1.00 27.80 351 GLU A C 1
ATOM 2448 O O . GLU A 1 351 ? 15.972 70.347 -11.304 1.00 27.80 351 GLU A O 1
ATOM 2453 N N . THR A 1 352 ? 15.889 71.644 -13.045 1.00 28.41 352 THR A N 1
ATOM 2454 C CA . THR A 1 352 ? 15.780 72.734 -14.063 1.00 28.41 352 THR A CA 1
ATOM 2455 C C . THR A 1 352 ? 15.611 72.123 -15.484 1.00 28.41 352 THR A C 1
ATOM 2457 O O . THR A 1 352 ? 16.205 71.084 -15.747 1.00 28.41 352 THR A O 1
ATOM 2460 N N . GLY A 1 353 ? 14.920 72.791 -16.431 1.00 27.05 353 GLY A N 1
ATOM 2461 C CA . GLY A 1 353 ? 15.032 72.579 -17.905 1.00 27.05 353 GLY A CA 1
ATOM 2462 C C . GLY A 1 353 ? 14.341 71.324 -18.505 1.00 27.05 353 GLY A C 1
ATOM 2463 O O . GLY A 1 353 ? 14.769 70.208 -18.260 1.00 27.05 353 GLY A O 1
ATOM 2464 N N . SER A 1 354 ? 13.224 71.375 -19.249 1.00 26.95 354 SER A N 1
ATOM 2465 C CA . SER A 1 354 ? 12.871 72.098 -20.498 1.00 26.95 354 SER A CA 1
ATOM 2466 C C . SER A 1 354 ? 13.306 71.416 -21.812 1.00 26.95 354 SER A C 1
ATOM 2468 O O . SER A 1 354 ? 14.431 71.598 -22.270 1.00 26.95 354 SER A O 1
ATOM 2470 N N . THR A 1 355 ? 12.379 70.702 -22.474 1.00 29.91 355 THR A N 1
ATOM 2471 C CA . THR A 1 355 ? 11.904 71.002 -23.854 1.00 29.91 355 THR A CA 1
ATOM 2472 C C . THR A 1 355 ? 10.763 70.063 -24.302 1.00 29.91 355 THR A C 1
ATOM 2474 O O . THR A 1 355 ? 10.700 68.901 -23.917 1.00 29.91 355 THR A O 1
ATOM 2477 N N . ALA A 1 356 ? 9.859 70.589 -25.134 1.00 26.78 356 ALA A N 1
ATOM 2478 C CA . ALA A 1 356 ? 8.845 69.883 -25.943 1.00 26.78 356 ALA A CA 1
ATOM 2479 C C . ALA A 1 356 ? 9.043 70.345 -27.423 1.00 26.78 356 ALA A C 1
ATOM 2481 O O . ALA A 1 356 ? 9.861 71.258 -27.596 1.00 26.78 356 ALA A O 1
ATOM 2482 N N . PRO A 1 357 ? 8.397 69.809 -28.496 1.00 44.56 357 PRO A N 1
ATOM 2483 C CA . PRO A 1 357 ? 6.967 69.452 -28.629 1.00 44.56 357 PRO A CA 1
ATOM 2484 C C . PRO A 1 357 ? 6.714 68.124 -29.414 1.00 44.56 357 PRO A C 1
ATOM 2486 O O . PRO A 1 357 ? 7.635 67.329 -29.559 1.00 44.56 357 PRO A O 1
ATOM 2489 N N . THR A 1 358 ? 5.581 67.868 -30.099 1.00 30.23 358 THR A N 1
ATOM 2490 C CA . THR A 1 358 ? 4.156 67.644 -29.704 1.00 30.23 358 THR A CA 1
ATOM 2491 C C . THR A 1 358 ? 3.380 67.202 -30.982 1.00 30.23 358 THR A C 1
ATOM 2493 O O . THR A 1 358 ? 3.699 67.690 -32.060 1.00 30.23 358 THR A O 1
ATOM 2496 N N . MET A 1 359 ? 2.309 66.389 -30.867 1.00 31.67 359 MET A N 1
ATOM 2497 C CA . MET A 1 359 ? 1.334 66.001 -31.936 1.00 31.67 359 MET A CA 1
ATOM 2498 C C . MET A 1 359 ? 1.827 64.979 -33.009 1.00 31.67 359 MET A C 1
ATOM 2500 O O . MET A 1 359 ? 3.023 64.781 -33.161 1.00 31.67 359 MET A O 1
ATOM 2504 N N . THR A 1 360 ? 0.972 64.231 -33.745 1.00 29.52 360 THR A N 1
ATOM 2505 C CA . THR A 1 360 ? -0.499 64.354 -33.937 1.00 29.52 360 THR A CA 1
ATOM 2506 C C . THR A 1 360 ? -1.248 63.012 -34.122 1.00 29.52 360 THR A C 1
ATOM 2508 O O . THR A 1 360 ? -0.743 62.106 -34.769 1.00 29.52 360 THR A O 1
ATOM 2511 N N . GLN A 1 361 ? -2.468 62.958 -33.562 1.00 33.28 361 GLN A N 1
ATOM 2512 C CA . GLN A 1 361 ? -3.718 62.216 -33.893 1.00 33.28 361 GLN A CA 1
ATOM 2513 C C . GLN A 1 361 ? -3.734 61.204 -35.078 1.00 33.28 361 GLN A C 1
ATOM 2515 O O . GLN A 1 361 ? -3.200 61.470 -36.148 1.00 33.28 361 GLN A O 1
ATOM 2520 N N . SER A 1 362 ? -4.482 60.086 -35.008 1.00 30.11 362 SER A N 1
ATOM 2521 C CA . SER A 1 362 ? -5.968 60.075 -35.102 1.00 30.11 362 SER A CA 1
ATOM 2522 C C . SER A 1 362 ? -6.653 58.807 -34.539 1.00 30.11 362 SER A C 1
ATOM 2524 O O . SER A 1 362 ? -6.027 57.756 -34.449 1.00 30.11 362 SER A O 1
ATOM 2526 N N . GLY A 1 363 ? -7.940 58.921 -34.159 1.00 29.36 363 GLY A N 1
ATOM 2527 C CA . GLY A 1 363 ? -8.805 57.835 -33.632 1.00 29.36 363 GLY A CA 1
ATOM 2528 C C . GLY A 1 363 ? -9.693 57.152 -34.702 1.00 29.36 363 GLY A C 1
ATOM 2529 O O . GLY A 1 363 ? -9.260 57.126 -35.854 1.00 29.36 363 GLY A O 1
ATOM 2530 N N . PRO A 1 364 ? -10.918 56.634 -34.400 1.00 45.97 364 PRO A N 1
ATOM 2531 C CA . PRO A 1 364 ? -11.792 56.906 -33.240 1.00 45.97 364 PRO A CA 1
ATOM 2532 C C . PRO A 1 364 ? -12.179 55.652 -32.398 1.00 45.97 364 PRO A C 1
ATOM 2534 O O . PRO A 1 364 ? -11.460 54.658 -32.388 1.00 45.97 364 PRO A O 1
ATOM 2537 N N . THR A 1 365 ? -13.274 55.722 -31.623 1.00 30.59 365 THR A N 1
ATOM 2538 C CA . THR A 1 365 ? -13.527 54.924 -30.401 1.00 30.59 365 THR A CA 1
ATOM 2539 C C . THR A 1 365 ? -14.919 54.267 -30.280 1.00 30.59 365 THR A C 1
ATOM 2541 O O . THR A 1 365 ? -15.915 54.861 -30.679 1.00 30.59 365 THR A O 1
ATOM 2544 N N . ALA A 1 366 ? -14.969 53.153 -29.517 1.00 32.22 366 ALA A N 1
ATOM 2545 C CA . ALA A 1 366 ? -16.101 52.700 -28.667 1.00 32.22 366 ALA A CA 1
ATOM 2546 C C . ALA A 1 366 ? -17.397 52.196 -29.386 1.00 32.22 366 ALA A C 1
ATOM 2548 O O . ALA A 1 366 ? -17.488 52.337 -30.603 1.00 32.22 366 ALA A O 1
ATOM 2549 N N . PRO A 1 367 ? -18.406 51.598 -28.687 1.00 43.50 367 PRO A N 1
ATOM 2550 C CA . PRO A 1 367 ? -18.562 51.387 -27.236 1.00 43.50 367 PRO A CA 1
ATOM 2551 C C . PRO A 1 367 ? -18.909 49.939 -26.780 1.00 43.50 367 PRO A C 1
ATOM 2553 O O . PRO A 1 367 ? -18.785 48.974 -27.524 1.00 43.50 367 PRO A O 1
ATOM 2556 N N . SER A 1 368 ? -19.303 49.809 -25.505 1.00 31.41 368 SER A N 1
ATOM 2557 C CA . SER A 1 368 ? -19.571 48.575 -24.736 1.00 31.41 368 SER A CA 1
ATOM 2558 C C . SER A 1 368 ? -21.060 48.429 -24.364 1.00 31.41 368 SER A C 1
ATOM 2560 O O . SER A 1 368 ? -21.745 49.449 -24.319 1.00 31.41 368 SER A O 1
ATOM 2562 N N . MET A 1 369 ? -21.528 47.204 -24.055 1.00 29.92 369 MET A N 1
ATOM 2563 C CA . MET A 1 369 ? -22.417 46.828 -22.920 1.00 29.92 369 MET A CA 1
ATOM 2564 C C . MET A 1 369 ? -22.706 45.297 -22.931 1.00 29.92 369 MET A C 1
ATOM 2566 O O . MET A 1 369 ? -22.342 44.604 -23.879 1.00 29.92 369 MET A O 1
ATOM 2570 N N . ALA A 1 370 ? -23.315 44.753 -21.867 1.00 32.62 370 ALA A N 1
ATOM 2571 C CA . ALA A 1 370 ? -23.594 43.313 -21.640 1.00 32.62 370 ALA A CA 1
ATOM 2572 C C . ALA A 1 370 ? -25.085 43.101 -21.234 1.00 32.62 370 ALA A C 1
ATOM 2574 O O . ALA A 1 370 ? -25.855 44.045 -21.411 1.00 32.62 370 ALA A O 1
ATOM 2575 N N . PRO A 1 371 ? -25.533 42.006 -20.565 1.00 54.66 371 PRO A N 1
ATOM 2576 C CA . PRO A 1 371 ? -25.200 40.566 -20.629 1.00 54.66 371 PRO A CA 1
ATOM 2577 C C . PRO A 1 371 ? -26.453 39.659 -20.875 1.00 54.66 371 PRO A C 1
ATOM 2579 O O . PRO A 1 371 ? -27.583 40.125 -20.758 1.00 54.66 371 PRO A O 1
ATOM 2582 N N . GLY A 1 372 ? -26.291 38.332 -21.055 1.00 29.47 372 GLY A N 1
ATOM 2583 C CA . GLY A 1 372 ? -27.344 37.352 -20.684 1.00 29.47 372 GLY A CA 1
ATOM 2584 C C . GLY A 1 372 ? -27.491 36.061 -21.516 1.00 29.47 372 GLY A C 1
ATOM 2585 O O . GLY A 1 372 ? -27.103 36.012 -22.677 1.00 29.47 372 GLY A O 1
ATOM 2586 N N . GLY A 1 373 ? -28.141 35.047 -20.917 1.00 30.58 373 GLY A N 1
ATOM 2587 C CA . GLY A 1 373 ? -28.763 33.897 -21.609 1.00 30.58 373 GLY A CA 1
ATOM 2588 C C . GLY A 1 373 ? -27.970 32.567 -21.641 1.00 30.58 373 GLY A C 1
ATOM 2589 O O . GLY A 1 373 ? -26.768 32.588 -21.896 1.00 30.58 373 GLY A O 1
ATOM 2590 N N . PRO A 1 374 ? -28.610 31.397 -21.402 1.00 40.06 374 PRO A N 1
ATOM 2591 C CA . PRO A 1 374 ? -27.988 30.074 -21.545 1.00 40.06 374 PRO A CA 1
ATOM 2592 C C . PRO A 1 374 ? -28.126 29.483 -22.965 1.00 40.06 374 PRO A C 1
ATOM 2594 O O . PRO A 1 374 ? -29.046 29.819 -23.708 1.00 40.06 374 PRO A O 1
ATOM 2597 N N . ILE A 1 375 ? -27.238 28.545 -23.313 1.00 35.34 375 ILE A N 1
ATOM 2598 C CA . ILE A 1 375 ? -27.201 27.844 -24.611 1.00 35.34 375 ILE A CA 1
ATOM 2599 C C . ILE A 1 375 ? -27.972 26.504 -24.517 1.00 35.34 375 ILE A C 1
ATOM 2601 O O . ILE A 1 375 ? -27.789 25.786 -23.531 1.00 35.34 375 ILE A O 1
ATOM 2605 N N . PRO A 1 376 ? -28.821 26.139 -25.502 1.00 37.69 376 PRO A N 1
ATOM 2606 C CA . PRO A 1 376 ? -29.585 24.886 -25.498 1.00 37.69 376 PRO A CA 1
ATOM 2607 C C . PRO A 1 376 ? -28.781 23.668 -25.993 1.00 37.69 376 PRO A C 1
ATOM 2609 O O . PRO A 1 376 ? -27.747 23.797 -26.645 1.00 37.69 376 PRO A O 1
ATOM 2612 N N . ALA A 1 377 ? -29.293 22.466 -25.710 1.00 33.16 377 ALA A N 1
ATOM 2613 C CA . ALA A 1 377 ? -28.708 21.200 -26.157 1.00 33.16 377 ALA A CA 1
ATOM 2614 C C . ALA A 1 377 ? -28.896 20.948 -27.668 1.00 33.16 377 ALA A C 1
ATOM 2616 O O . ALA A 1 377 ? -29.910 21.329 -28.253 1.00 33.16 377 ALA A O 1
ATOM 2617 N N . VAL A 1 378 ? -27.936 20.247 -28.283 1.00 33.38 378 VAL A N 1
ATOM 2618 C CA . VAL A 1 378 ? -27.970 19.849 -29.701 1.00 33.38 378 VAL A CA 1
ATOM 2619 C C . VAL A 1 378 ? -28.543 18.436 -29.849 1.00 33.38 378 VAL A C 1
ATOM 2621 O O . VAL A 1 378 ? -28.195 17.529 -29.095 1.00 33.38 378 VAL A O 1
ATOM 2624 N N . VAL A 1 379 ? -29.425 18.257 -30.834 1.00 30.92 379 VAL A N 1
ATOM 2625 C CA . VAL A 1 379 ? -30.128 17.000 -31.140 1.00 30.92 379 VAL A CA 1
ATOM 2626 C C . VAL A 1 379 ? -29.336 16.164 -32.152 1.00 30.92 379 VAL A C 1
ATOM 2628 O O . VAL A 1 379 ? -28.810 16.703 -33.123 1.00 30.92 379 VAL A O 1
ATOM 2631 N N . ALA A 1 380 ? -29.290 14.842 -31.958 1.00 32.03 380 ALA A N 1
ATOM 2632 C CA . ALA A 1 380 ? -28.735 13.900 -32.932 1.00 32.03 380 ALA A CA 1
ATOM 2633 C C . ALA A 1 380 ? -29.784 13.501 -34.002 1.00 32.03 380 ALA A C 1
ATOM 2635 O O . ALA A 1 380 ? -30.942 13.267 -33.646 1.00 32.03 380 ALA A O 1
ATOM 2636 N N . PRO A 1 381 ? -29.416 13.401 -35.296 1.00 38.00 381 PRO A N 1
ATOM 2637 C CA . PRO A 1 381 ? -30.319 12.975 -36.370 1.00 38.00 381 PRO A CA 1
ATOM 2638 C C . PRO A 1 381 ? -30.494 11.444 -36.431 1.00 38.00 381 PRO A C 1
ATOM 2640 O O . PRO A 1 381 ? -29.697 10.694 -35.869 1.00 38.00 381 PRO A O 1
ATOM 2643 N N . ALA A 1 382 ? -31.522 10.975 -37.150 1.00 28.55 382 ALA A N 1
ATOM 2644 C CA . ALA A 1 382 ? -31.877 9.555 -37.268 1.00 28.55 382 ALA A CA 1
ATOM 2645 C C . ALA A 1 382 ? -32.305 9.146 -38.697 1.00 28.55 382 ALA A C 1
ATOM 2647 O O . ALA A 1 382 ? -32.739 9.986 -39.484 1.00 28.55 382 ALA A O 1
ATOM 2648 N N . GLY A 1 383 ? -32.241 7.837 -38.984 1.00 27.77 383 GLY A N 1
ATOM 2649 C CA . GLY A 1 383 ? -32.615 7.196 -40.260 1.00 27.77 383 GLY A CA 1
ATOM 2650 C C . GLY A 1 383 ? -31.401 6.764 -41.105 1.00 27.77 383 GLY A C 1
ATOM 2651 O O . GLY A 1 383 ? -30.367 7.418 -41.054 1.00 27.77 383 GLY A O 1
ATOM 2652 N N . ALA A 1 384 ? -31.436 5.682 -41.896 1.00 28.17 384 ALA A N 1
ATOM 2653 C CA . ALA A 1 384 ? -32.469 4.653 -42.118 1.00 28.17 384 ALA A CA 1
ATOM 2654 C C . ALA A 1 384 ? -31.773 3.365 -42.662 1.00 28.17 384 ALA A C 1
ATOM 2656 O O . ALA A 1 384 ? -30.852 3.488 -43.459 1.00 28.17 384 ALA A O 1
ATOM 2657 N N . ALA A 1 385 ? -32.026 2.156 -42.133 1.00 27.73 385 ALA A N 1
ATOM 2658 C CA . ALA A 1 385 ? -33.052 1.165 -42.542 1.00 27.73 385 ALA A CA 1
ATOM 2659 C C . ALA A 1 385 ? -32.514 0.031 -43.465 1.00 27.73 385 ALA A C 1
ATOM 2661 O O . ALA A 1 385 ? -31.421 0.156 -44.004 1.00 27.73 385 ALA A O 1
ATOM 2662 N N . ALA A 1 386 ? -33.310 -1.047 -43.634 1.00 28.06 386 ALA A N 1
ATOM 2663 C CA . ALA A 1 386 ? -33.023 -2.330 -44.327 1.00 28.06 386 ALA A CA 1
ATOM 2664 C C . ALA A 1 386 ? -32.030 -3.290 -43.609 1.00 28.06 386 ALA A C 1
ATOM 2666 O O . ALA A 1 386 ? -31.012 -2.847 -43.094 1.00 28.06 386 ALA A O 1
ATOM 2667 N N . SER A 1 387 ? -32.232 -4.619 -43.530 1.00 27.27 387 SER A N 1
ATOM 2668 C CA . SER A 1 387 ? -33.398 -5.479 -43.849 1.00 27.27 387 SER A CA 1
ATOM 2669 C C . SER A 1 387 ? -33.339 -6.814 -43.071 1.00 27.27 387 SER A C 1
ATOM 2671 O O . SER A 1 387 ? -32.257 -7.271 -42.713 1.00 27.27 387 SER A O 1
ATOM 2673 N N . SER A 1 388 ? -34.489 -7.465 -42.841 1.00 27.69 388 SER A N 1
ATOM 2674 C CA . SER A 1 388 ? -34.600 -8.808 -42.220 1.00 27.69 388 SER A CA 1
ATOM 2675 C C . SER A 1 388 ? -34.614 -9.950 -43.254 1.00 27.69 388 SER A C 1
ATOM 2677 O O . SER A 1 388 ? -34.739 -9.691 -44.453 1.00 27.69 388 SER A O 1
ATOM 2679 N N . PRO A 1 389 ? -34.572 -11.220 -42.800 1.00 36.62 389 PRO A N 1
ATOM 2680 C CA . PRO A 1 389 ? -35.753 -12.065 -43.047 1.00 36.62 389 PRO A CA 1
ATOM 2681 C C . PRO A 1 389 ? -36.255 -12.896 -41.841 1.00 36.62 389 PRO A C 1
ATOM 2683 O O . PRO A 1 389 ? -35.561 -13.122 -40.855 1.00 36.62 389 PRO A O 1
ATOM 2686 N N . THR A 1 390 ? -37.505 -13.340 -41.969 1.00 30.25 390 THR A N 1
ATOM 2687 C CA . THR A 1 390 ? -38.341 -14.192 -41.091 1.00 30.25 390 THR A CA 1
ATOM 2688 C C . THR A 1 390 ? -38.367 -15.657 -41.596 1.00 30.25 390 THR A C 1
ATOM 2690 O O . THR A 1 390 ? -37.928 -15.894 -42.715 1.00 30.25 390 THR A O 1
ATOM 2693 N N . ALA A 1 391 ? -38.903 -16.701 -40.933 1.00 29.06 391 ALA A N 1
ATOM 2694 C CA . ALA A 1 391 ? -39.298 -17.010 -39.537 1.00 29.06 391 ALA A CA 1
ATOM 2695 C C . ALA A 1 391 ? -39.707 -18.521 -39.448 1.00 29.06 391 ALA A C 1
ATOM 2697 O O . ALA A 1 391 ? -39.513 -19.253 -40.414 1.00 29.06 391 ALA A O 1
ATOM 2698 N N . GLN A 1 392 ? -40.393 -18.926 -38.358 1.00 27.47 392 GLN A N 1
ATOM 2699 C CA . GLN A 1 392 ? -41.075 -20.227 -38.116 1.00 27.47 392 GLN A CA 1
ATOM 2700 C C . GLN A 1 392 ? -40.136 -21.389 -37.687 1.00 27.47 392 GLN A C 1
ATOM 2702 O O . GLN A 1 392 ? -38.968 -21.398 -38.049 1.00 27.47 392 GLN A O 1
ATOM 2707 N N . THR A 1 393 ? -40.535 -22.372 -36.858 1.00 27.95 393 THR A N 1
ATOM 2708 C CA . THR A 1 393 ? -41.872 -22.730 -36.310 1.00 27.95 393 THR A CA 1
ATOM 2709 C C . THR A 1 393 ? -41.757 -23.307 -34.880 1.00 27.95 393 THR A C 1
ATOM 2711 O O . THR A 1 393 ? -40.692 -23.788 -34.505 1.00 27.95 393 THR A O 1
ATOM 2714 N N . ALA A 1 394 ? -42.845 -23.311 -34.097 1.00 30.39 394 ALA A N 1
ATOM 2715 C CA . ALA A 1 394 ? -42.949 -24.029 -32.809 1.00 30.39 394 ALA A CA 1
ATOM 2716 C C . ALA A 1 394 ? -43.557 -25.443 -32.979 1.00 30.39 394 ALA A C 1
ATOM 2718 O O . ALA A 1 394 ? -44.160 -25.722 -34.018 1.00 30.39 394 ALA A O 1
ATOM 2719 N N . PRO A 1 395 ? -43.448 -26.325 -31.964 1.00 32.94 395 PRO A N 1
ATOM 2720 C CA . PRO A 1 395 ? -44.644 -26.603 -31.149 1.00 32.94 395 PRO A CA 1
ATOM 2721 C C . PRO A 1 395 ? -44.371 -26.723 -29.630 1.00 32.94 395 PRO A C 1
ATOM 2723 O O . PRO A 1 395 ? -43.236 -26.615 -29.175 1.00 32.94 395 PRO A O 1
ATOM 2726 N N . GLY A 1 396 ? -45.443 -26.910 -28.845 1.00 26.97 396 GLY A N 1
ATOM 2727 C CA . GLY A 1 396 ? -45.419 -27.006 -27.376 1.00 26.97 396 GLY A CA 1
ATOM 2728 C C . GLY A 1 396 ? -45.469 -28.443 -26.804 1.00 26.97 396 GLY A C 1
ATOM 2729 O O . GLY A 1 396 ? -44.788 -29.320 -27.325 1.00 26.97 396 GLY A O 1
ATOM 2730 N N . PRO A 1 397 ? -46.175 -28.691 -25.679 1.00 49.72 397 PRO A N 1
ATOM 2731 C CA . PRO A 1 397 ? -45.443 -28.937 -24.430 1.00 49.72 397 PRO A CA 1
ATOM 2732 C C . PRO A 1 397 ? -45.829 -30.229 -23.669 1.00 49.72 397 PRO A C 1
ATOM 2734 O O . PRO A 1 397 ? -46.724 -30.964 -24.072 1.00 49.72 397 PRO A O 1
ATOM 2737 N N . LEU A 1 398 ? -45.203 -30.393 -22.491 1.00 28.28 398 LEU A N 1
ATOM 2738 C CA . LEU A 1 398 ? -45.465 -31.363 -21.408 1.00 28.28 398 LEU A CA 1
ATOM 2739 C C . LEU A 1 398 ? -44.981 -32.811 -21.608 1.00 28.28 398 LEU A C 1
ATOM 2741 O O . LEU A 1 398 ? -45.517 -33.565 -22.416 1.00 28.28 398 LEU A O 1
ATOM 2745 N N . ARG A 1 399 ? -44.118 -33.251 -20.681 1.00 25.59 399 ARG A N 1
ATOM 2746 C CA . ARG A 1 399 ? -44.293 -34.512 -19.939 1.00 25.59 399 ARG A CA 1
ATOM 2747 C C . ARG A 1 399 ? -43.561 -34.473 -18.598 1.00 25.59 399 ARG A C 1
ATOM 2749 O O . ARG A 1 399 ? -42.660 -33.665 -18.400 1.00 25.59 399 ARG A O 1
ATOM 2756 N N . SER A 1 400 ? -44.019 -35.313 -17.677 1.00 27.06 400 SER A N 1
ATOM 2757 C CA . SER A 1 400 ? -43.564 -35.407 -16.290 1.00 27.06 400 SER A CA 1
ATOM 2758 C C . SER A 1 400 ? -43.073 -36.819 -15.991 1.00 27.06 400 SER A C 1
ATOM 2760 O O . SER A 1 400 ? -43.805 -37.773 -16.253 1.00 27.06 400 SER A O 1
ATOM 2762 N N . GLU A 1 401 ? -41.896 -36.929 -15.383 1.00 28.34 401 GLU A N 1
ATOM 2763 C CA . GLU A 1 401 ? -41.343 -38.161 -14.809 1.00 28.34 401 GLU A CA 1
ATOM 2764 C C . GLU A 1 401 ? -40.838 -37.759 -13.407 1.00 28.34 401 GLU A C 1
ATOM 2766 O O . GLU A 1 401 ? -39.935 -36.939 -13.289 1.00 28.34 401 GLU A O 1
ATOM 2771 N N . THR A 1 402 ? -41.527 -38.039 -12.296 1.00 26.00 402 THR A N 1
ATOM 2772 C CA . THR A 1 402 ? -41.977 -39.338 -11.751 1.00 26.00 402 THR A CA 1
ATOM 2773 C C . THR A 1 402 ? -40.804 -40.181 -11.240 1.00 26.00 402 THR A C 1
ATOM 2775 O O . THR A 1 402 ? -40.471 -41.226 -11.788 1.00 26.00 402 THR A O 1
ATOM 2778 N N . MET A 1 403 ? -40.200 -39.719 -10.140 1.00 29.30 403 MET A N 1
ATOM 2779 C CA . MET A 1 403 ? -39.306 -40.524 -9.299 1.00 29.30 403 MET A CA 1
ATOM 2780 C C . MET A 1 403 ? -40.099 -41.639 -8.583 1.00 29.30 403 MET A C 1
ATOM 2782 O O . MET A 1 403 ? -41.171 -41.349 -8.043 1.00 29.30 403 MET A O 1
ATOM 2786 N N . PRO A 1 404 ? -39.600 -42.888 -8.525 1.00 29.48 404 PRO A N 1
ATOM 2787 C CA . PRO A 1 404 ? -40.207 -43.954 -7.729 1.00 29.48 404 PRO A CA 1
ATOM 2788 C C . PRO A 1 404 ? -39.848 -43.819 -6.239 1.00 29.48 404 PRO A C 1
ATOM 2790 O O . PRO A 1 404 ? -38.724 -43.459 -5.896 1.00 29.48 404 PRO A O 1
ATOM 2793 N N . ALA A 1 405 ? -40.783 -44.157 -5.346 1.00 26.12 405 ALA A N 1
ATOM 2794 C CA . ALA A 1 405 ? -40.592 -44.085 -3.894 1.00 26.12 405 ALA A CA 1
ATOM 2795 C C . ALA A 1 405 ? -40.821 -45.448 -3.215 1.00 26.12 405 ALA A C 1
ATOM 2797 O O . ALA A 1 405 ? -41.944 -45.947 -3.183 1.00 26.12 405 ALA A O 1
ATOM 2798 N N . SER A 1 406 ? -39.753 -46.034 -2.662 1.00 27.09 406 SER A N 1
ATOM 2799 C CA . SER A 1 406 ? -39.736 -47.200 -1.756 1.00 27.09 406 SER A CA 1
ATOM 2800 C C . SER A 1 406 ? -38.278 -47.387 -1.281 1.00 27.09 406 SER A C 1
ATOM 2802 O O . SER A 1 406 ? -37.397 -47.239 -2.123 1.00 27.09 406 SER A O 1
ATOM 2804 N N . GLN A 1 407 ? -37.893 -47.708 -0.043 1.00 27.14 407 GLN A N 1
ATOM 2805 C CA . GLN A 1 407 ? -38.557 -47.917 1.261 1.00 27.14 407 GLN A CA 1
ATOM 2806 C C . GLN A 1 407 ? -37.628 -47.225 2.309 1.00 27.14 407 GLN A C 1
ATOM 2808 O O . GLN A 1 407 ? -36.475 -46.954 1.995 1.00 27.14 407 GLN A O 1
ATOM 2813 N N . GLY A 1 408 ? -38.019 -46.798 3.512 1.00 26.89 408 GLY A N 1
ATOM 2814 C CA . GLY A 1 408 ? -38.728 -47.551 4.547 1.00 26.89 408 GLY A CA 1
ATOM 2815 C C . GLY A 1 408 ? -37.727 -48.151 5.550 1.00 26.89 408 GLY A C 1
ATOM 2816 O O . GLY A 1 408 ? -37.496 -49.354 5.525 1.00 26.89 408 GLY A O 1
ATOM 2817 N N . GLY A 1 409 ? -37.123 -47.314 6.404 1.00 23.55 409 GLY A N 1
ATOM 2818 C CA . GLY A 1 409 ? -36.193 -47.745 7.456 1.00 23.55 409 GLY A CA 1
ATOM 2819 C C . GLY A 1 409 ? -35.601 -46.575 8.252 1.00 23.55 409 GLY A C 1
ATOM 2820 O O . GLY A 1 409 ? -34.957 -45.701 7.678 1.00 23.55 409 GLY A O 1
ATOM 2821 N N . GLU A 1 410 ? -35.817 -46.566 9.568 1.00 34.16 410 GLU A N 1
ATOM 2822 C CA . GLU A 1 410 ? -35.129 -45.678 10.517 1.00 34.16 410 GLU A CA 1
ATOM 2823 C C . GLU A 1 410 ? -33.827 -46.332 11.008 1.00 34.16 410 GLU A C 1
ATOM 2825 O O . GLU A 1 410 ? -33.815 -47.538 11.269 1.00 34.16 410 GLU A O 1
ATOM 2830 N N . PRO A 1 411 ? -32.764 -45.543 11.228 1.00 28.81 411 PRO A N 1
ATOM 2831 C CA . PRO A 1 411 ? -31.735 -45.901 12.197 1.00 28.81 411 PRO A CA 1
ATOM 2832 C C . PRO A 1 411 ? -31.497 -44.790 13.234 1.00 28.81 411 PRO A C 1
ATOM 2834 O O . PRO A 1 411 ? -31.147 -43.663 12.898 1.00 28.81 411 PRO A O 1
ATOM 2837 N N . SER A 1 412 ? -31.684 -45.172 14.499 1.00 24.59 412 SER A N 1
ATOM 2838 C CA . SER A 1 412 ? -30.885 -44.805 15.683 1.00 24.59 412 SER A CA 1
ATOM 2839 C C . SER A 1 412 ? -30.078 -43.491 15.693 1.00 24.59 412 SER A C 1
ATOM 2841 O O . SER A 1 412 ? -29.131 -43.303 14.930 1.00 24.59 412 SER A O 1
ATOM 2843 N N . VAL A 1 413 ? -30.328 -42.687 16.734 1.00 34.47 413 VAL A N 1
ATOM 2844 C CA . VAL A 1 413 ? -29.294 -41.842 17.363 1.00 34.47 413 VAL A CA 1
ATOM 2845 C C . VAL A 1 413 ? -28.046 -42.661 17.747 1.00 34.47 413 VAL A C 1
ATOM 2847 O O . VAL A 1 413 ? -28.130 -43.878 17.877 1.00 34.47 413 VAL A O 1
ATOM 2850 N N . ASP A 1 414 ? -26.927 -41.963 17.965 1.00 29.56 414 ASP A N 1
ATOM 2851 C CA . ASP A 1 414 ? -25.559 -42.464 18.217 1.00 29.56 414 ASP A CA 1
ATOM 2852 C C . ASP A 1 414 ? -24.712 -42.756 16.963 1.00 29.56 414 ASP A C 1
ATOM 2854 O O . ASP A 1 414 ? -24.374 -43.890 16.630 1.00 29.56 414 ASP A O 1
ATOM 2858 N N . ALA A 1 415 ? -24.265 -41.670 16.323 1.00 24.84 415 ALA A N 1
ATOM 2859 C CA . ALA A 1 415 ? -23.078 -41.651 15.471 1.00 24.84 415 ALA A CA 1
ATOM 2860 C C . ALA A 1 415 ? -22.113 -40.570 15.986 1.00 24.84 415 ALA A C 1
ATOM 2862 O O . ALA A 1 415 ? -22.448 -39.384 15.998 1.00 24.84 415 ALA A O 1
ATOM 2863 N N . VAL A 1 416 ? -20.922 -40.975 16.437 1.00 26.33 416 VAL A N 1
ATOM 2864 C CA . VAL A 1 416 ? -19.856 -40.039 16.828 1.00 26.33 416 VAL A CA 1
ATOM 2865 C C . VAL A 1 416 ? -19.341 -39.342 15.569 1.00 26.33 416 VAL A C 1
ATOM 2867 O O . VAL A 1 416 ? -19.104 -39.993 14.554 1.00 26.33 416 VAL A O 1
ATOM 2870 N N . ALA A 1 417 ? -19.178 -38.020 15.623 1.00 24.53 417 ALA A N 1
ATOM 2871 C CA . ALA A 1 417 ? -18.664 -37.257 14.494 1.00 24.53 417 ALA A CA 1
ATOM 2872 C C . ALA A 1 417 ? -17.161 -37.524 14.298 1.00 24.53 417 ALA A C 1
ATOM 2874 O O . ALA A 1 417 ? -16.327 -36.963 15.010 1.00 24.53 417 ALA A O 1
ATOM 2875 N N . GLU A 1 418 ? -16.833 -38.368 13.318 1.00 22.30 418 GLU A N 1
ATOM 2876 C CA . GLU A 1 418 ? -15.490 -38.455 12.732 1.00 22.30 418 GLU A CA 1
ATOM 2877 C C . GLU A 1 418 ? -15.007 -37.051 12.304 1.00 22.30 418 GLU A C 1
ATOM 2879 O O . GLU A 1 418 ? -15.818 -36.253 11.812 1.00 22.30 418 GLU A O 1
ATOM 2884 N N . PRO A 1 419 ? -13.713 -36.712 12.462 1.00 23.38 419 PRO A N 1
ATOM 2885 C CA . PRO A 1 419 ? -13.204 -35.404 12.064 1.00 23.38 419 PRO A CA 1
ATOM 2886 C C . PRO A 1 419 ? -13.397 -35.147 10.566 1.00 23.38 419 PRO A C 1
ATOM 2888 O O . PRO A 1 419 ? -13.017 -35.964 9.727 1.00 23.38 419 PRO A O 1
ATOM 2891 N N . LEU A 1 420 ? -13.937 -33.974 10.222 1.00 28.17 420 LEU A N 1
ATOM 2892 C CA . LEU A 1 420 ? -13.949 -33.490 8.842 1.00 28.17 420 LEU A CA 1
ATOM 2893 C C . LEU A 1 420 ? -12.507 -33.395 8.330 1.00 28.17 420 LEU A C 1
ATOM 2895 O O . LEU A 1 420 ? -11.709 -32.619 8.857 1.00 28.17 420 LEU A O 1
ATOM 2899 N N . VAL A 1 421 ? -12.189 -34.195 7.311 1.00 25.22 421 VAL A N 1
ATOM 2900 C CA . VAL A 1 421 ? -10.886 -34.175 6.639 1.00 25.22 421 VAL A CA 1
ATOM 2901 C C . VAL A 1 421 ? -10.662 -32.796 6.025 1.00 25.22 421 VAL A C 1
ATOM 2903 O O . VAL A 1 421 ? -11.538 -32.269 5.338 1.00 25.22 421 VAL A O 1
ATOM 2906 N N . ASP A 1 422 ? -9.484 -32.228 6.275 1.00 29.88 422 ASP A N 1
ATOM 2907 C CA . ASP A 1 422 ? -9.101 -30.913 5.773 1.00 29.88 422 ASP A CA 1
ATOM 2908 C C . ASP A 1 422 ? -9.099 -30.887 4.235 1.00 29.88 422 ASP A C 1
ATOM 2910 O O . ASP A 1 422 ? -8.303 -31.558 3.577 1.00 29.88 422 ASP A O 1
ATOM 2914 N N . SER A 1 423 ? -10.017 -30.102 3.668 1.00 26.56 423 SER A N 1
ATOM 2915 C CA . SER A 1 423 ? -10.073 -29.767 2.244 1.00 26.56 423 SER A CA 1
ATOM 2916 C C . SER A 1 423 ? -9.802 -28.273 2.019 1.00 26.56 423 SER A C 1
ATOM 2918 O O . SER A 1 423 ? -10.425 -27.642 1.159 1.00 26.56 423 SER A O 1
ATOM 2920 N N . GLY A 1 424 ? -8.943 -27.675 2.844 1.00 32.00 424 GLY A N 1
ATOM 2921 C CA . GLY A 1 424 ? -8.572 -26.271 2.772 1.00 32.00 424 GLY A CA 1
ATOM 2922 C C . GLY A 1 424 ? -7.855 -25.923 1.469 1.00 32.00 424 GLY A C 1
ATOM 2923 O O . GLY A 1 424 ? -6.857 -26.539 1.105 1.00 32.00 424 GLY A O 1
ATOM 2924 N N . GLY A 1 425 ? -8.315 -24.863 0.796 1.00 31.56 425 GLY A N 1
ATOM 2925 C CA . GLY A 1 425 ? -7.660 -24.262 -0.377 1.00 31.56 425 GLY A CA 1
ATOM 2926 C C . GLY A 1 425 ? -6.359 -23.512 -0.052 1.00 31.56 425 GLY A C 1
ATOM 2927 O O . GLY A 1 425 ? -6.046 -22.504 -0.681 1.00 31.56 425 GLY A O 1
ATOM 2928 N N . GLY A 1 426 ? -5.619 -23.948 0.968 1.00 40.56 426 GLY A N 1
ATOM 2929 C CA . GLY A 1 426 ? -4.305 -23.409 1.294 1.00 40.56 426 GLY A CA 1
ATOM 2930 C C . GLY A 1 426 ? -3.244 -23.976 0.355 1.00 40.56 426 GLY A C 1
ATOM 2931 O O . GLY A 1 426 ? -3.239 -25.169 0.065 1.00 40.56 426 GLY A O 1
ATOM 2932 N N . ASN A 1 427 ? -2.308 -23.138 -0.092 1.00 46.75 427 ASN A N 1
ATOM 2933 C CA . ASN A 1 427 ? -1.091 -23.637 -0.724 1.00 46.75 427 ASN A CA 1
ATOM 2934 C C . ASN A 1 427 ? -0.250 -24.381 0.339 1.00 46.75 427 ASN A C 1
ATOM 2936 O O . ASN A 1 427 ? 0.175 -23.715 1.287 1.00 46.75 427 ASN A O 1
ATOM 2940 N N . PRO A 1 428 ? 0.014 -25.699 0.222 1.00 38.09 428 PRO A N 1
ATOM 2941 C CA . PRO A 1 428 ? 0.815 -26.422 1.212 1.00 38.09 428 PRO A CA 1
ATOM 2942 C C . PRO A 1 428 ? 2.250 -25.880 1.300 1.00 38.09 428 PRO A C 1
ATOM 2944 O O . PRO A 1 428 ? 2.817 -25.847 2.387 1.00 38.09 428 PRO A O 1
ATOM 2947 N N . ASP A 1 429 ? 2.798 -25.352 0.200 1.00 47.09 429 ASP A N 1
ATOM 2948 C CA . ASP A 1 429 ? 4.132 -24.734 0.162 1.00 47.09 429 ASP A CA 1
ATOM 2949 C C . ASP A 1 429 ? 4.219 -23.416 0.960 1.00 47.09 429 ASP A C 1
ATOM 2951 O O . ASP A 1 429 ? 5.305 -22.873 1.148 1.00 47.09 429 ASP A O 1
ATOM 2955 N N . ALA A 1 430 ? 3.079 -22.847 1.373 1.00 59.16 430 ALA A N 1
ATOM 2956 C CA . ALA A 1 430 ? 3.034 -21.625 2.173 1.00 59.16 430 ALA A CA 1
ATOM 2957 C C . ALA A 1 430 ? 3.074 -21.900 3.686 1.00 59.16 430 ALA A C 1
ATOM 2959 O O . ALA A 1 430 ? 3.101 -20.944 4.464 1.00 59.16 430 ALA A O 1
ATOM 2960 N N . ASP A 1 431 ? 3.058 -23.166 4.123 1.00 80.38 431 ASP A N 1
ATOM 2961 C CA . ASP A 1 431 ? 3.128 -23.489 5.547 1.00 80.38 431 ASP A CA 1
ATOM 2962 C C . ASP A 1 431 ? 4.556 -23.394 6.096 1.00 80.38 431 ASP A C 1
ATOM 2964 O O . ASP A 1 431 ? 5.512 -23.920 5.513 1.00 80.38 431 ASP A O 1
ATOM 2968 N N . TRP A 1 432 ? 4.701 -22.688 7.221 1.00 89.12 432 TRP A N 1
ATOM 2969 C CA . TRP A 1 432 ? 5.998 -22.325 7.789 1.00 89.12 432 TRP A CA 1
ATOM 2970 C C . TRP A 1 432 ? 6.002 -22.360 9.320 1.00 89.12 432 TRP A C 1
ATOM 2972 O O . TRP A 1 432 ? 5.009 -22.050 9.984 1.00 89.12 432 TRP A O 1
ATOM 2982 N N . HIS A 1 433 ? 7.148 -22.712 9.904 1.00 91.94 433 HIS A N 1
ATOM 2983 C CA . HIS A 1 433 ? 7.348 -22.734 11.356 1.00 91.94 433 HIS A CA 1
ATOM 2984 C C . HIS A 1 433 ? 8.809 -22.490 11.744 1.00 91.94 433 HIS A C 1
ATOM 2986 O O . HIS A 1 433 ? 9.727 -22.798 10.987 1.00 91.94 433 HIS A O 1
ATOM 2992 N N . CYS A 1 434 ? 9.044 -21.958 12.943 1.00 91.38 434 CYS A N 1
ATOM 2993 C CA . CYS A 1 434 ? 10.382 -21.909 13.513 1.00 91.38 434 CYS A CA 1
ATOM 2994 C C . CYS A 1 434 ? 10.821 -23.301 13.985 1.00 91.38 434 CYS A C 1
ATOM 2996 O O . CYS A 1 434 ? 10.082 -23.991 14.682 1.00 91.38 434 CYS A O 1
ATOM 2998 N N . THR A 1 435 ? 12.058 -23.690 13.681 1.00 92.06 435 THR A N 1
ATOM 2999 C CA . THR A 1 435 ? 12.633 -24.976 14.111 1.00 92.06 435 THR A CA 1
ATOM 3000 C C . THR A 1 435 ? 13.052 -25.008 15.589 1.00 92.06 435 THR A C 1
ATOM 3002 O O . THR A 1 435 ? 13.565 -26.026 16.045 1.00 92.06 435 THR A O 1
ATOM 3005 N N . ASN A 1 436 ? 12.901 -23.899 16.327 1.00 91.69 436 ASN A N 1
ATOM 3006 C CA . ASN A 1 436 ? 13.449 -23.715 17.680 1.00 91.69 436 ASN A CA 1
ATOM 3007 C C . ASN A 1 436 ? 12.475 -23.062 18.690 1.00 91.69 436 ASN A C 1
ATOM 3009 O O . ASN A 1 436 ? 12.755 -23.043 19.886 1.00 91.69 436 ASN A O 1
ATOM 3013 N N . CYS A 1 437 ? 11.335 -22.513 18.258 1.00 93.75 437 CYS A N 1
ATOM 3014 C CA . CYS A 1 437 ? 10.319 -21.955 19.161 1.00 93.75 437 CYS A CA 1
ATOM 3015 C C . CYS A 1 437 ? 8.898 -22.129 18.599 1.00 93.75 437 CYS A C 1
ATOM 3017 O O . CYS A 1 437 ? 8.710 -22.598 17.482 1.00 93.75 437 CYS A O 1
ATOM 3019 N N . ALA A 1 438 ? 7.881 -21.741 19.374 1.00 93.94 438 ALA A N 1
ATOM 3020 C CA . ALA A 1 438 ? 6.473 -21.958 19.026 1.00 93.94 438 ALA A CA 1
ATOM 3021 C C . ALA A 1 438 ? 5.928 -21.072 17.880 1.00 93.94 438 ALA A C 1
ATOM 3023 O O . ALA A 1 438 ? 4.778 -21.274 17.469 1.00 93.94 438 ALA A O 1
ATOM 3024 N N . LEU A 1 439 ? 6.713 -20.102 17.381 1.00 94.00 439 LEU A N 1
ATOM 3025 C CA . LEU A 1 439 ? 6.326 -19.214 16.282 1.00 94.00 439 LEU A CA 1
ATOM 3026 C C . LEU A 1 439 ? 6.132 -20.023 14.992 1.00 94.00 439 LEU A C 1
ATOM 3028 O O . LEU A 1 439 ? 7.049 -20.691 14.516 1.00 94.00 439 LEU A O 1
ATOM 3032 N N . ARG A 1 440 ? 4.931 -19.948 14.423 1.00 92.94 440 ARG A N 1
ATOM 3033 C CA . ARG A 1 440 ? 4.525 -20.655 13.204 1.00 92.94 440 ARG A CA 1
ATOM 3034 C C . ARG A 1 440 ? 3.384 -19.922 12.519 1.00 92.94 440 ARG A C 1
ATOM 3036 O O . ARG A 1 440 ? 2.732 -19.087 13.152 1.00 92.94 440 ARG A O 1
ATOM 3043 N N . ARG A 1 441 ? 3.108 -20.291 11.272 1.00 92.56 441 ARG A N 1
ATOM 3044 C CA . ARG A 1 441 ? 1.967 -19.789 10.517 1.00 92.56 441 ARG A CA 1
ATOM 3045 C C . ARG A 1 441 ? 0.648 -20.041 11.270 1.00 92.56 441 ARG A C 1
ATOM 3047 O O . ARG A 1 441 ? 0.383 -21.175 11.678 1.00 92.56 441 ARG A O 1
ATOM 3054 N N . PRO A 1 442 ? -0.190 -19.014 11.486 1.00 93.69 442 PRO A N 1
ATOM 3055 C CA . PRO A 1 442 ? -1.527 -19.189 12.031 1.00 93.69 442 PRO A CA 1
ATOM 3056 C C . PRO A 1 442 ? -2.481 -19.688 10.942 1.00 93.69 442 PRO A C 1
ATOM 3058 O O . PRO A 1 442 ? -2.294 -19.412 9.756 1.00 93.69 442 PRO A O 1
ATOM 3061 N N . THR A 1 443 ? -3.546 -20.386 11.336 1.00 92.69 443 THR A N 1
ATOM 3062 C CA . THR A 1 443 ? -4.618 -20.766 10.408 1.00 92.69 443 THR A CA 1
ATOM 3063 C C . THR A 1 443 ? -5.295 -19.500 9.862 1.00 92.69 443 THR A C 1
ATOM 3065 O O . THR A 1 443 ? -5.821 -18.724 10.665 1.00 92.69 443 THR A O 1
ATOM 3068 N N . PRO A 1 444 ? -5.311 -19.261 8.537 1.00 93.50 444 PRO A N 1
ATOM 3069 C CA . PRO A 1 444 ? -5.993 -18.108 7.958 1.00 93.50 444 PRO A CA 1
ATOM 3070 C C . PRO A 1 444 ? -7.516 -18.276 8.018 1.00 93.50 444 PRO A C 1
ATOM 3072 O O . PRO A 1 444 ? -8.034 -19.354 7.737 1.00 93.50 444 PRO A O 1
ATOM 3075 N N . GLN A 1 445 ? -8.242 -17.204 8.347 1.00 95.12 445 GLN A N 1
ATOM 3076 C CA . GLN A 1 445 ? -9.707 -17.160 8.222 1.00 95.12 445 GLN A CA 1
ATOM 3077 C C . GLN A 1 445 ? -10.148 -16.625 6.850 1.00 95.12 445 GLN A C 1
ATOM 3079 O O . GLN A 1 445 ? -11.265 -16.894 6.424 1.00 95.12 445 GLN A O 1
ATOM 3084 N N . TRP A 1 446 ? -9.282 -15.888 6.151 1.00 95.62 446 TRP A N 1
ATOM 3085 C CA . TRP A 1 446 ? -9.505 -15.423 4.781 1.00 95.62 446 TRP A CA 1
ATOM 3086 C C . TRP A 1 446 ? -8.434 -15.995 3.856 1.00 95.62 446 TRP A C 1
ATOM 3088 O O . TRP A 1 446 ? -7.244 -15.893 4.153 1.00 95.62 446 TRP A O 1
ATOM 3098 N N . THR A 1 447 ? -8.841 -16.576 2.730 1.00 93.44 447 THR A N 1
ATOM 3099 C CA . THR A 1 447 ? -7.927 -17.186 1.746 1.00 93.44 447 THR A CA 1
ATOM 3100 C C . THR A 1 447 ? -8.256 -16.754 0.314 1.00 93.44 447 THR A C 1
ATOM 3102 O O . THR A 1 447 ? -9.305 -16.162 0.051 1.00 93.44 447 THR A O 1
ATOM 3105 N N . VAL A 1 448 ? -7.334 -17.001 -0.621 1.00 90.06 448 VAL A N 1
ATOM 3106 C CA . VAL A 1 448 ? -7.431 -16.577 -2.027 1.00 90.06 448 VAL A CA 1
ATOM 3107 C C . VAL A 1 448 ? -7.284 -17.773 -2.957 1.00 90.06 448 VAL A C 1
ATOM 3109 O O . VAL A 1 448 ? -6.263 -18.453 -2.942 1.00 90.06 448 VAL A O 1
ATOM 3112 N N . ASP A 1 449 ? -8.269 -17.942 -3.833 1.00 84.38 449 ASP A N 1
ATOM 3113 C CA . ASP A 1 449 ? -8.258 -18.904 -4.931 1.00 84.38 449 ASP A CA 1
ATOM 3114 C C . ASP A 1 449 ? -7.853 -18.249 -6.271 1.00 84.38 449 ASP A C 1
ATOM 3116 O O . ASP A 1 449 ? -7.393 -17.103 -6.359 1.00 84.38 449 ASP A O 1
ATOM 3120 N N . SER A 1 450 ? -8.035 -18.989 -7.366 1.00 77.25 450 SER A N 1
ATOM 3121 C CA . SER A 1 450 ? -7.850 -18.508 -8.735 1.00 77.25 450 SER A CA 1
ATOM 3122 C C . SER A 1 450 ? -8.763 -17.325 -9.102 1.00 77.25 450 SER A C 1
ATOM 3124 O O . SER A 1 450 ? -8.264 -16.360 -9.681 1.00 77.25 450 SER A O 1
ATOM 3126 N N . ASP A 1 451 ? -10.059 -17.370 -8.758 1.00 84.06 451 ASP A N 1
ATOM 3127 C CA . ASP A 1 451 ? -11.070 -16.358 -9.134 1.00 84.06 451 ASP A CA 1
ATOM 3128 C C . ASP A 1 451 ? -11.847 -15.726 -7.958 1.00 84.06 451 ASP A C 1
ATOM 3130 O O . ASP A 1 451 ? -12.694 -14.852 -8.168 1.00 84.06 451 ASP A O 1
ATOM 3134 N N . ALA A 1 452 ? -11.586 -16.153 -6.722 1.00 91.56 452 ALA A N 1
ATOM 3135 C CA . ALA A 1 452 ? -12.389 -15.796 -5.555 1.00 91.56 452 ALA A CA 1
ATOM 3136 C C . ALA A 1 452 ? -11.546 -15.549 -4.299 1.00 91.56 452 ALA A C 1
ATOM 3138 O O . ALA A 1 452 ? -10.444 -16.075 -4.149 1.00 91.56 452 ALA A O 1
ATOM 3139 N N . VAL A 1 453 ? -12.113 -14.774 -3.378 1.00 94.31 453 VAL A N 1
ATOM 3140 C CA . VAL A 1 453 ? -11.706 -14.731 -1.971 1.00 94.31 453 VAL A CA 1
ATOM 3141 C C . VAL A 1 453 ? -12.652 -15.640 -1.193 1.00 94.31 453 VAL A C 1
ATOM 3143 O O . VAL A 1 453 ? -13.868 -15.544 -1.361 1.00 94.31 453 VAL A O 1
ATOM 3146 N N . VAL A 1 454 ? -12.110 -16.511 -0.349 1.00 94.31 454 VAL A N 1
ATOM 3147 C CA . VAL A 1 454 ? -12.886 -17.360 0.561 1.00 94.31 454 VAL A CA 1
ATOM 3148 C C . VAL A 1 454 ? -12.836 -16.750 1.958 1.00 94.31 454 VAL A C 1
ATOM 3150 O O . VAL A 1 454 ? -11.771 -16.335 2.420 1.00 94.31 454 VAL A O 1
ATOM 3153 N N . ASP A 1 455 ? -13.995 -16.657 2.602 1.00 94.62 455 ASP A N 1
ATOM 3154 C CA . ASP A 1 455 ? -14.173 -15.992 3.895 1.00 94.62 455 ASP A CA 1
ATOM 3155 C C . ASP A 1 455 ? -14.218 -16.978 5.092 1.00 94.62 455 ASP A C 1
ATOM 3157 O O . ASP A 1 455 ? -14.175 -18.196 4.882 1.00 94.62 455 ASP A O 1
ATOM 3161 N N . PRO A 1 456 ? -14.343 -16.492 6.349 1.00 93.06 456 PRO A N 1
ATOM 3162 C CA . PRO A 1 456 ? -14.292 -17.325 7.557 1.00 93.06 456 PRO A CA 1
ATOM 3163 C C . PRO A 1 456 ? -15.390 -18.392 7.679 1.00 93.06 456 PRO A C 1
ATOM 3165 O O . PRO A 1 456 ? -15.327 -19.228 8.579 1.00 93.06 456 PRO A O 1
ATOM 3168 N N . TRP A 1 457 ? -16.408 -18.366 6.812 1.00 91.50 457 TRP A N 1
ATOM 3169 C CA . TRP A 1 457 ? -17.488 -19.355 6.761 1.00 91.50 457 TRP A CA 1
ATOM 3170 C C . TRP A 1 457 ? -17.402 -20.250 5.513 1.00 91.50 457 TRP A C 1
ATOM 3172 O O . TRP A 1 457 ? -18.350 -20.978 5.217 1.00 91.50 457 TRP A O 1
ATOM 3182 N N . GLY A 1 458 ? -16.292 -20.190 4.768 1.00 90.56 458 GLY A N 1
ATOM 3183 C CA . GLY A 1 458 ? -16.087 -20.931 3.523 1.00 90.56 458 GLY A CA 1
ATOM 3184 C C . GLY A 1 458 ? -16.841 -20.355 2.320 1.00 90.56 458 GLY A C 1
ATOM 3185 O O . GLY A 1 458 ? -16.925 -21.013 1.279 1.00 90.56 458 GLY A O 1
ATOM 3186 N N . VAL A 1 459 ? -17.414 -19.149 2.422 1.00 93.38 459 VAL A N 1
ATOM 3187 C CA . VAL A 1 459 ? -18.186 -18.555 1.324 1.00 93.38 459 VAL A CA 1
ATOM 3188 C C . VAL A 1 459 ? -17.230 -17.977 0.283 1.00 93.38 459 VAL A C 1
ATOM 3190 O O . VAL A 1 459 ? -16.335 -17.193 0.596 1.00 93.38 459 VAL A O 1
ATOM 3193 N N . ARG A 1 460 ? -17.429 -18.379 -0.978 1.00 95.31 460 ARG A N 1
ATOM 3194 C CA . ARG A 1 460 ? -16.606 -17.980 -2.128 1.00 95.31 460 ARG A CA 1
ATOM 3195 C C . ARG A 1 460 ? -17.127 -16.676 -2.735 1.00 95.31 460 ARG A C 1
ATOM 3197 O O . ARG A 1 460 ? -18.124 -16.680 -3.456 1.00 95.31 460 ARG A O 1
ATOM 3204 N N . HIS A 1 461 ? -16.427 -15.572 -2.507 1.00 94.69 461 HIS A N 1
ATOM 3205 C CA . HIS A 1 461 ? -16.733 -14.268 -3.096 1.00 94.69 461 HIS A CA 1
ATOM 3206 C C . HIS A 1 461 ? -15.876 -14.065 -4.348 1.00 94.69 461 HIS A C 1
ATOM 3208 O O . HIS A 1 461 ? -14.689 -13.752 -4.251 1.00 94.69 461 HIS A O 1
ATOM 3214 N N . ARG A 1 462 ? -16.459 -14.268 -5.539 1.00 94.44 462 ARG A N 1
ATOM 3215 C CA . ARG A 1 462 ? -15.764 -14.021 -6.815 1.00 94.44 462 ARG A CA 1
ATOM 3216 C C . ARG A 1 462 ? -15.307 -12.565 -6.885 1.00 94.44 462 ARG A C 1
ATOM 3218 O O . ARG A 1 462 ? -16.122 -11.653 -6.753 1.00 94.44 462 ARG A O 1
ATOM 3225 N N . ILE A 1 463 ? -14.025 -12.358 -7.169 1.00 91.88 463 ILE A N 1
ATOM 3226 C CA . ILE A 1 463 ? -13.436 -11.030 -7.345 1.00 91.88 463 ILE A CA 1
ATOM 3227 C C . ILE A 1 463 ? -13.145 -10.767 -8.821 1.00 91.88 463 ILE A C 1
ATOM 3229 O O . ILE A 1 463 ? -12.631 -11.618 -9.538 1.00 91.88 463 ILE A O 1
ATOM 3233 N N . THR A 1 464 ? -13.476 -9.565 -9.287 1.00 90.31 464 THR A N 1
ATOM 3234 C CA . THR A 1 464 ? -13.073 -9.068 -10.609 1.00 90.31 464 THR A CA 1
ATOM 3235 C C . THR A 1 464 ? -12.138 -7.894 -10.380 1.00 90.31 464 THR A C 1
ATOM 3237 O O . THR A 1 464 ? -12.574 -6.841 -9.924 1.00 90.31 464 THR A O 1
ATOM 3240 N N . LEU A 1 465 ? -10.847 -8.090 -10.643 1.00 89.19 465 LEU A N 1
ATOM 3241 C CA . LEU A 1 465 ? -9.832 -7.051 -10.501 1.00 89.19 465 LEU A CA 1
ATOM 3242 C C . LEU A 1 465 ? -9.377 -6.593 -11.883 1.00 89.19 465 LEU A C 1
ATOM 3244 O O . LEU A 1 465 ? -9.016 -7.413 -12.720 1.00 89.19 465 LEU A O 1
ATOM 3248 N N . GLN A 1 466 ? -9.336 -5.277 -12.082 1.00 85.06 466 GLN A N 1
ATOM 3249 C CA . GLN A 1 466 ? -8.664 -4.660 -13.231 1.00 85.06 466 GLN A CA 1
ATOM 3250 C C . GLN A 1 466 ? -7.137 -4.588 -13.025 1.00 85.06 466 GLN A C 1
ATOM 3252 O O . GLN A 1 466 ? -6.388 -4.279 -13.949 1.00 85.06 466 GLN A O 1
ATOM 3257 N N . LEU A 1 467 ? -6.671 -4.844 -11.797 1.00 82.31 467 LEU A N 1
ATOM 3258 C CA . LEU A 1 467 ? -5.260 -4.850 -11.432 1.00 82.31 467 LEU A CA 1
ATOM 3259 C C . LEU A 1 467 ? -4.660 -6.253 -11.664 1.00 82.31 467 LEU A C 1
ATOM 3261 O O . LEU A 1 467 ? -5.222 -7.227 -11.156 1.00 82.31 467 LEU A O 1
ATOM 3265 N N . PRO A 1 468 ? -3.530 -6.372 -12.385 1.00 78.44 468 PRO A N 1
ATOM 3266 C CA . PRO A 1 468 ? -2.869 -7.650 -12.669 1.00 78.44 468 PRO A CA 1
ATOM 3267 C C . PRO A 1 468 ? -2.181 -8.244 -11.426 1.00 78.44 468 PRO A C 1
ATOM 3269 O O . PRO A 1 468 ? -2.042 -7.576 -10.402 1.00 78.44 468 PRO A O 1
ATOM 3272 N N . GLY A 1 469 ? -1.690 -9.481 -11.540 1.00 77.38 469 GLY A N 1
ATOM 3273 C CA . GLY A 1 469 ? -0.889 -10.154 -10.509 1.00 77.38 469 GLY A CA 1
ATOM 3274 C C . GLY A 1 469 ? -1.691 -10.834 -9.387 1.00 77.38 469 GLY A C 1
ATOM 3275 O O . GLY A 1 469 ? -2.803 -10.442 -9.025 1.00 77.38 469 GLY A O 1
ATOM 3276 N N . ARG A 1 470 ? -1.103 -11.884 -8.812 1.00 77.56 470 ARG A N 1
ATOM 3277 C CA . ARG A 1 470 ? -1.577 -12.628 -7.635 1.00 77.56 470 ARG A CA 1
ATOM 3278 C C . ARG A 1 470 ? -1.582 -11.757 -6.383 1.00 77.56 470 ARG A C 1
ATOM 3280 O O . ARG A 1 470 ? -2.547 -11.803 -5.623 1.00 77.56 470 ARG A O 1
ATOM 3287 N N . VAL A 1 471 ? -0.564 -10.912 -6.198 1.00 80.81 471 VAL A N 1
ATOM 3288 C CA . VAL A 1 471 ? -0.467 -9.993 -5.045 1.00 80.81 471 VAL A CA 1
ATOM 3289 C C . VAL A 1 471 ? -1.687 -9.076 -4.915 1.00 80.81 471 VAL A C 1
ATOM 3291 O O . VAL A 1 471 ? -2.156 -8.813 -3.810 1.00 80.81 471 VAL A O 1
ATOM 3294 N N . ASN A 1 472 ? -2.295 -8.656 -6.027 1.00 88.25 472 ASN A N 1
ATOM 3295 C CA . ASN A 1 472 ? -3.488 -7.817 -5.962 1.00 88.25 472 ASN A CA 1
ATOM 3296 C C . ASN A 1 472 ? -4.753 -8.589 -5.545 1.00 88.25 472 ASN A C 1
ATOM 3298 O O . ASN A 1 472 ? -5.683 -7.966 -5.032 1.00 88.25 472 ASN A O 1
ATOM 3302 N N . ARG A 1 473 ? -4.759 -9.931 -5.621 1.00 88.94 473 ARG A N 1
ATOM 3303 C CA . ARG A 1 473 ? -5.780 -10.770 -4.967 1.00 88.94 473 ARG A CA 1
ATOM 3304 C C . ARG A 1 473 ? -5.563 -10.884 -3.451 1.00 88.94 473 ARG A C 1
ATOM 3306 O O . ARG A 1 473 ? -6.547 -10.874 -2.720 1.00 88.94 473 ARG A O 1
ATOM 3313 N N . ALA A 1 474 ? -4.317 -10.871 -2.967 1.00 88.62 474 ALA A N 1
ATOM 3314 C CA . ALA A 1 474 ? -4.022 -10.734 -1.533 1.00 88.62 474 ALA A CA 1
ATOM 3315 C C . ALA A 1 474 ? -4.533 -9.386 -0.989 1.00 88.62 474 ALA A C 1
ATOM 3317 O O . ALA A 1 474 ? -5.306 -9.337 -0.033 1.00 88.62 474 ALA A O 1
ATOM 3318 N N . ASN A 1 475 ? -4.200 -8.293 -1.686 1.00 93.81 475 ASN A N 1
ATOM 3319 C CA . ASN A 1 475 ? -4.690 -6.946 -1.375 1.00 93.81 475 ASN A CA 1
ATOM 3320 C C . ASN A 1 475 ? -6.235 -6.866 -1.407 1.00 93.81 475 ASN A C 1
ATOM 3322 O O . ASN A 1 475 ? -6.834 -6.136 -0.616 1.00 93.81 475 ASN A O 1
ATOM 3326 N N . ALA A 1 476 ? -6.894 -7.638 -2.282 1.00 94.94 476 ALA A N 1
ATOM 3327 C CA . ALA A 1 476 ? -8.352 -7.763 -2.333 1.00 94.94 476 ALA A CA 1
ATOM 3328 C C . ALA A 1 476 ? -8.938 -8.541 -1.141 1.00 94.94 476 ALA A C 1
ATOM 3330 O O . ALA A 1 476 ? -9.928 -8.090 -0.568 1.00 94.94 476 ALA A O 1
ATOM 3331 N N . ALA A 1 477 ? -8.333 -9.658 -0.725 1.00 95.94 477 ALA A N 1
ATOM 3332 C CA . ALA A 1 477 ? -8.780 -10.406 0.452 1.00 95.94 477 ALA A CA 1
ATOM 3333 C C . ALA A 1 477 ? -8.687 -9.560 1.730 1.00 95.94 477 ALA A C 1
ATOM 3335 O O . ALA A 1 477 ? -9.665 -9.454 2.469 1.00 95.94 477 ALA A O 1
ATOM 3336 N N . THR A 1 478 ? -7.570 -8.854 1.929 1.00 97.56 478 THR A N 1
ATOM 3337 C CA . THR A 1 478 ? -7.415 -7.902 3.038 1.00 97.56 478 THR A CA 1
ATOM 3338 C C . THR A 1 478 ? -8.451 -6.775 2.976 1.00 97.56 478 THR A C 1
ATOM 3340 O O . THR A 1 478 ? -9.019 -6.406 4.002 1.00 97.56 478 THR A O 1
ATOM 3343 N N . ALA A 1 479 ? -8.767 -6.254 1.785 1.00 97.88 479 ALA A N 1
ATOM 3344 C CA . ALA A 1 479 ? -9.815 -5.246 1.620 1.00 97.88 479 ALA A CA 1
ATOM 3345 C C . ALA A 1 479 ? -11.224 -5.761 1.976 1.00 97.88 479 ALA A C 1
ATOM 3347 O O . ALA A 1 479 ? -12.011 -5.007 2.550 1.00 97.88 479 ALA A O 1
ATOM 3348 N N . LEU A 1 480 ? -11.544 -7.028 1.685 1.00 97.81 480 LEU A N 1
ATOM 3349 C CA . LEU A 1 480 ? -12.823 -7.643 2.065 1.00 97.81 480 LEU A CA 1
ATOM 3350 C C . LEU A 1 480 ? -12.896 -7.982 3.560 1.00 97.81 480 LEU A C 1
ATOM 3352 O O . LEU A 1 480 ? -13.949 -7.777 4.163 1.00 97.81 480 LEU A O 1
ATOM 3356 N N . ALA A 1 481 ? -11.787 -8.392 4.178 1.00 97.81 481 ALA A N 1
ATOM 3357 C CA . ALA A 1 481 ? -11.693 -8.556 5.628 1.00 97.81 481 ALA A CA 1
ATOM 3358 C C . ALA A 1 481 ? -11.908 -7.219 6.368 1.00 97.81 481 ALA A C 1
ATOM 3360 O O . ALA A 1 481 ? -12.721 -7.146 7.289 1.00 97.81 481 ALA A O 1
ATOM 3361 N N . ILE A 1 482 ? -11.277 -6.129 5.904 1.00 98.25 482 ILE A N 1
ATOM 3362 C CA . ILE A 1 482 ? -11.550 -4.764 6.398 1.00 98.25 482 ILE A CA 1
ATOM 3363 C C . ILE A 1 482 ? -13.036 -4.407 6.220 1.00 98.25 482 ILE A C 1
ATOM 3365 O O . ILE A 1 482 ? -13.651 -3.856 7.132 1.00 98.25 482 ILE A O 1
ATOM 3369 N N . ALA A 1 483 ? -13.635 -4.721 5.067 1.00 97.62 483 ALA A N 1
ATOM 3370 C CA . ALA A 1 483 ? -15.038 -4.412 4.798 1.00 97.62 483 ALA A CA 1
ATOM 3371 C C . ALA A 1 483 ? -16.003 -5.151 5.745 1.00 97.62 483 ALA A C 1
ATOM 3373 O O . ALA A 1 483 ? -16.927 -4.530 6.279 1.00 97.62 483 ALA A O 1
ATOM 3374 N N . ALA A 1 484 ? -15.739 -6.430 6.024 1.00 96.19 484 ALA A N 1
ATOM 3375 C CA . ALA A 1 484 ? -16.507 -7.229 6.975 1.00 96.19 484 ALA A CA 1
ATOM 3376 C C . ALA A 1 484 ? -16.462 -6.642 8.398 1.00 96.19 484 ALA A C 1
ATOM 3378 O O . ALA A 1 484 ? -17.508 -6.513 9.033 1.00 96.19 484 ALA A O 1
ATOM 3379 N N . GLU A 1 485 ? -15.297 -6.179 8.869 1.00 95.12 485 GLU A N 1
ATOM 3380 C CA . GLU A 1 485 ? -15.168 -5.508 10.174 1.00 95.12 485 GLU A CA 1
ATOM 3381 C C . GLU A 1 485 ? -15.965 -4.198 10.263 1.00 95.12 485 GLU A C 1
ATOM 3383 O O . GLU A 1 485 ? -16.485 -3.826 11.319 1.00 95.12 485 GLU A O 1
ATOM 3388 N N . PHE A 1 486 ? -16.133 -3.487 9.148 1.00 95.19 486 PHE A N 1
ATOM 3389 C CA . PHE A 1 486 ? -17.009 -2.314 9.080 1.00 95.19 486 PHE A CA 1
ATOM 3390 C C . PHE A 1 486 ? -18.505 -2.670 9.013 1.00 95.19 486 PHE A C 1
ATOM 3392 O O . PHE A 1 486 ? -19.336 -1.771 9.134 1.00 95.19 486 PHE A O 1
ATOM 3399 N N . GLY A 1 487 ? -18.856 -3.955 8.908 1.00 93.50 487 GLY A N 1
ATOM 3400 C CA . GLY A 1 487 ? -20.231 -4.442 8.786 1.00 93.50 487 GLY A CA 1
ATOM 3401 C C . GLY A 1 487 ? -20.752 -4.473 7.347 1.00 93.50 487 GLY A C 1
ATOM 3402 O O . GLY A 1 487 ? -21.963 -4.537 7.151 1.00 93.50 487 GLY A O 1
ATOM 3403 N N . VAL A 1 488 ? -19.869 -4.409 6.343 1.00 95.44 488 VAL A N 1
ATOM 3404 C CA . VAL A 1 488 ? -20.234 -4.555 4.926 1.00 95.44 488 VAL A CA 1
ATOM 3405 C C . VAL A 1 488 ? -20.214 -6.041 4.551 1.00 95.44 488 VAL A C 1
ATOM 3407 O O . VAL A 1 488 ? -19.170 -6.680 4.700 1.00 95.44 488 VAL A O 1
ATOM 3410 N N . PRO A 1 489 ? -21.311 -6.616 4.024 1.00 94.50 489 PRO A N 1
ATOM 3411 C CA . PRO A 1 489 ? -21.293 -7.978 3.504 1.00 94.50 489 PRO A CA 1
ATOM 3412 C C . PRO A 1 489 ? -20.274 -8.113 2.352 1.00 94.50 489 PRO A C 1
ATOM 3414 O O . PRO A 1 489 ? -20.322 -7.319 1.409 1.00 94.50 489 PRO A O 1
ATOM 3417 N N . PRO A 1 490 ? -19.384 -9.122 2.344 1.00 94.94 490 PRO A N 1
ATOM 3418 C CA . PRO A 1 490 ? -18.357 -9.262 1.309 1.00 94.94 490 PRO A CA 1
ATOM 3419 C C . PRO A 1 490 ? -18.935 -9.442 -0.100 1.00 94.94 490 PRO A C 1
ATOM 3421 O O . PRO A 1 490 ? -18.334 -8.983 -1.064 1.00 94.94 490 PRO A O 1
ATOM 3424 N N . ALA A 1 491 ? -20.146 -9.997 -0.221 1.00 94.06 491 ALA A N 1
ATOM 3425 C CA . ALA A 1 491 ? -20.888 -10.077 -1.480 1.00 94.06 491 ALA A CA 1
ATOM 3426 C C . ALA A 1 491 ? -21.323 -8.700 -2.041 1.00 94.06 491 ALA A C 1
ATOM 3428 O O . ALA A 1 491 ? -21.517 -8.566 -3.247 1.00 94.06 491 ALA A O 1
ATOM 3429 N N . GLU A 1 492 ? -21.457 -7.674 -1.193 1.00 95.25 492 GLU A N 1
ATOM 3430 C CA . GLU A 1 492 ? -21.733 -6.285 -1.597 1.00 95.25 492 GLU A CA 1
ATOM 3431 C C . GLU A 1 492 ? -20.433 -5.498 -1.847 1.00 95.25 492 GLU A C 1
ATOM 3433 O O . GLU A 1 492 ? -20.392 -4.608 -2.698 1.00 95.25 492 GLU A O 1
ATOM 3438 N N . ALA A 1 493 ? -19.351 -5.858 -1.148 1.00 96.50 493 ALA A N 1
ATOM 3439 C CA . ALA A 1 493 ? -18.031 -5.245 -1.284 1.00 96.50 493 ALA A CA 1
ATOM 3440 C C . ALA A 1 493 ? -17.211 -5.770 -2.482 1.00 96.50 493 ALA A C 1
ATOM 3442 O O . ALA A 1 493 ? -16.547 -4.984 -3.155 1.00 96.50 493 ALA A O 1
ATOM 3443 N N . ALA A 1 494 ? -17.249 -7.070 -2.789 1.00 95.88 494 ALA A N 1
ATOM 3444 C CA . ALA A 1 494 ? -16.437 -7.686 -3.846 1.00 95.88 494 ALA A CA 1
ATOM 3445 C C . ALA A 1 494 ? -16.672 -7.097 -5.255 1.00 95.88 494 ALA A C 1
ATOM 3447 O O . ALA A 1 494 ? -15.682 -6.863 -5.955 1.00 95.88 494 ALA A O 1
ATOM 3448 N N . PRO A 1 495 ? -17.909 -6.749 -5.674 1.00 95.94 495 PRO A N 1
ATOM 3449 C CA . PRO A 1 495 ? -18.138 -6.050 -6.940 1.00 95.94 495 PRO A CA 1
ATOM 3450 C C . PRO A 1 495 ? -17.466 -4.670 -7.018 1.00 95.94 495 PRO A C 1
ATOM 3452 O O . PRO A 1 495 ? -17.057 -4.254 -8.100 1.00 95.94 495 PRO A O 1
ATOM 3455 N N . ARG A 1 496 ? -17.295 -3.969 -5.885 1.00 95.88 496 ARG A N 1
ATOM 3456 C CA . ARG A 1 496 ? -16.654 -2.640 -5.833 1.00 95.88 496 ARG A CA 1
ATOM 3457 C C . ARG A 1 496 ? -15.174 -2.677 -6.184 1.00 95.88 496 ARG A C 1
ATOM 3459 O O . ARG A 1 496 ? -14.629 -1.682 -6.649 1.00 95.88 496 ARG A O 1
ATOM 3466 N N . LEU A 1 497 ? -14.512 -3.818 -6.003 1.00 95.19 497 LEU A N 1
ATOM 3467 C CA . LEU A 1 497 ? -13.086 -3.955 -6.304 1.00 95.19 497 LEU A CA 1
ATOM 3468 C C . LEU A 1 497 ? -12.788 -3.762 -7.805 1.00 95.19 497 LEU A C 1
ATOM 3470 O O . LEU A 1 497 ? -11.707 -3.292 -8.159 1.00 95.19 497 LEU A O 1
ATOM 3474 N N . ALA A 1 498 ? -13.773 -4.019 -8.674 1.00 92.25 498 ALA A N 1
ATOM 3475 C CA . ALA A 1 498 ? -13.688 -3.774 -10.114 1.00 92.25 498 ALA A CA 1
ATOM 3476 C C . ALA A 1 498 ? -13.659 -2.277 -10.491 1.00 92.25 498 ALA A C 1
ATOM 3478 O O . ALA A 1 498 ? -13.251 -1.940 -11.603 1.00 92.25 498 ALA A O 1
ATOM 3479 N N . GLU A 1 499 ? -14.045 -1.371 -9.581 1.00 91.31 499 GLU A N 1
ATOM 3480 C CA . GLU A 1 499 ? -13.946 0.086 -9.775 1.00 91.31 499 GLU A CA 1
ATOM 3481 C C . GLU A 1 499 ? -12.480 0.575 -9.735 1.00 91.31 499 GLU A C 1
ATOM 3483 O O . GLU A 1 499 ? -12.158 1.661 -10.226 1.00 91.31 499 GLU A O 1
ATOM 3488 N N . VAL A 1 500 ? -11.557 -0.222 -9.178 1.00 89.56 500 VAL A N 1
ATOM 3489 C CA . VAL A 1 500 ? -10.135 0.131 -9.040 1.00 89.56 500 VAL A CA 1
ATOM 3490 C C . VAL A 1 500 ? -9.362 -0.221 -10.317 1.00 89.56 500 VAL A C 1
ATOM 3492 O O . VAL A 1 500 ? -8.563 -1.151 -10.357 1.00 89.56 500 VAL A O 1
ATOM 3495 N N . ALA A 1 501 ? -9.583 0.567 -11.372 1.00 79.31 501 ALA A N 1
ATOM 3496 C CA . ALA A 1 501 ? -8.929 0.406 -12.677 1.00 79.31 501 ALA A CA 1
ATOM 3497 C C . ALA A 1 501 ? -7.404 0.663 -12.681 1.00 79.31 501 ALA A C 1
ATOM 3499 O O . ALA A 1 501 ? -6.711 0.268 -13.612 1.00 79.31 501 ALA A O 1
ATOM 3500 N N . SER A 1 502 ? -6.865 1.358 -11.674 1.00 73.06 502 SER A N 1
ATOM 3501 C CA . SER A 1 502 ? -5.437 1.697 -11.583 1.00 73.06 502 SER A CA 1
ATOM 3502 C C . SER A 1 502 ? -5.021 2.040 -10.150 1.00 73.06 502 SER A C 1
ATOM 3504 O O . SER A 1 502 ? -5.865 2.255 -9.278 1.00 73.06 502 SER A O 1
ATOM 3506 N N . VAL A 1 503 ? -3.717 2.184 -9.897 1.00 72.50 503 VAL A N 1
ATOM 3507 C CA . VAL A 1 503 ? -3.186 2.803 -8.667 1.00 72.50 503 VAL A CA 1
ATOM 3508 C C . VAL A 1 503 ? -2.208 3.903 -9.077 1.00 72.50 503 VAL A C 1
ATOM 3510 O O . VAL A 1 503 ? -1.112 3.630 -9.568 1.00 72.50 503 VAL A O 1
ATOM 3513 N N . ALA A 1 504 ? -2.637 5.161 -8.950 1.00 63.91 504 ALA A N 1
ATOM 3514 C CA . ALA A 1 504 ? -1.893 6.294 -9.491 1.00 63.91 504 ALA A CA 1
ATOM 3515 C C . ALA A 1 504 ? -0.522 6.436 -8.808 1.00 63.91 504 ALA A C 1
ATOM 3517 O O . ALA A 1 504 ? -0.417 6.354 -7.586 1.00 63.91 504 ALA A O 1
ATOM 3518 N N . GLY A 1 505 ? 0.525 6.626 -9.612 1.00 61.59 505 GLY A N 1
ATOM 3519 C CA . GLY A 1 505 ? 1.914 6.670 -9.146 1.00 61.59 505 GLY A CA 1
ATOM 3520 C C . GLY A 1 505 ? 2.606 5.306 -9.021 1.00 61.59 505 GLY A C 1
ATOM 3521 O O . GLY A 1 505 ? 3.821 5.294 -8.878 1.00 61.59 505 GLY A O 1
ATOM 3522 N N . ARG A 1 506 ? 1.882 4.177 -9.124 1.00 67.88 506 ARG A N 1
ATOM 3523 C CA . ARG A 1 506 ? 2.484 2.831 -9.262 1.00 67.88 506 ARG A CA 1
ATOM 3524 C C . ARG A 1 506 ? 2.393 2.260 -10.679 1.00 67.88 506 ARG A C 1
ATOM 3526 O O . ARG A 1 506 ? 3.273 1.507 -11.078 1.00 67.88 506 ARG A O 1
ATOM 3533 N N . TYR A 1 507 ? 1.353 2.640 -11.423 1.00 73.44 507 TYR A N 1
ATOM 3534 C CA . TYR A 1 507 ? 1.086 2.170 -12.783 1.00 73.44 507 TYR A CA 1
ATOM 3535 C C . TYR A 1 507 ? 0.785 3.351 -13.706 1.00 73.44 507 TYR A C 1
ATOM 3537 O O . TYR A 1 507 ? 0.035 4.255 -13.323 1.00 73.44 507 TYR A O 1
ATOM 3545 N N . ALA A 1 508 ? 1.290 3.299 -14.936 1.00 73.00 508 ALA A N 1
ATOM 3546 C CA . ALA A 1 508 ? 0.773 4.070 -16.063 1.00 73.00 508 ALA A CA 1
ATOM 3547 C C . ALA A 1 508 ? 0.609 3.156 -17.287 1.00 73.00 508 ALA A C 1
ATOM 3549 O O . ALA A 1 508 ? 1.396 2.230 -17.482 1.00 73.00 508 ALA A O 1
ATOM 3550 N N . GLN A 1 509 ? -0.413 3.417 -18.100 1.00 82.44 509 GLN A N 1
ATOM 3551 C CA . GLN A 1 509 ? -0.619 2.789 -19.405 1.00 82.44 509 GLN A CA 1
ATOM 3552 C C . GLN A 1 509 ? -0.733 3.899 -20.448 1.00 82.44 509 GLN A C 1
ATOM 3554 O O . GLN A 1 509 ? -1.516 4.830 -20.255 1.00 82.44 509 GLN A O 1
ATOM 3559 N N . VAL A 1 510 ? 0.074 3.828 -21.507 1.00 86.69 510 VAL A N 1
ATOM 3560 C CA . VAL A 1 510 ? 0.156 4.851 -22.561 1.00 86.69 510 VAL A CA 1
ATOM 3561 C C . VAL A 1 510 ? 0.329 4.167 -23.915 1.00 86.69 510 VAL A C 1
ATOM 3563 O O . VAL A 1 510 ? 1.174 3.287 -24.056 1.00 86.69 510 VAL A O 1
ATOM 3566 N N . GLU A 1 511 ? -0.442 4.590 -24.915 1.00 88.56 511 GLU A N 1
ATOM 3567 C CA . GLU A 1 511 ? -0.242 4.199 -26.315 1.00 88.56 511 GLU A CA 1
ATOM 3568 C C . GLU A 1 511 ? 0.732 5.174 -26.987 1.00 88.56 511 GLU A C 1
ATOM 3570 O O . GLU A 1 511 ? 0.474 6.377 -27.020 1.00 88.56 511 GLU A O 1
ATOM 3575 N N . ARG A 1 512 ? 1.853 4.681 -27.527 1.00 87.00 512 ARG A N 1
ATOM 3576 C CA . ARG A 1 512 ? 2.836 5.506 -28.255 1.00 87.00 512 ARG A CA 1
ATOM 3577 C C . ARG A 1 512 ? 3.631 4.673 -29.254 1.00 87.00 512 ARG A C 1
ATOM 3579 O O . ARG A 1 512 ? 3.978 3.534 -28.973 1.00 87.00 512 ARG A O 1
ATOM 3586 N N . ASP A 1 513 ? 3.921 5.231 -30.430 1.00 86.44 513 ASP A N 1
ATOM 3587 C CA . ASP A 1 513 ? 4.736 4.596 -31.484 1.00 86.44 513 ASP A CA 1
ATOM 3588 C C . ASP A 1 513 ? 4.273 3.164 -31.855 1.00 86.44 513 ASP A C 1
ATOM 3590 O O . ASP A 1 513 ? 5.079 2.257 -32.094 1.00 86.44 513 ASP A O 1
ATOM 3594 N N . GLY A 1 514 ? 2.947 2.958 -31.862 1.00 86.75 514 GLY A N 1
ATOM 3595 C CA . GLY A 1 514 ? 2.300 1.663 -32.109 1.00 86.75 514 GLY A CA 1
ATOM 3596 C C . GLY A 1 514 ? 2.454 0.645 -30.971 1.00 86.75 514 GLY A C 1
ATOM 3597 O O . GLY A 1 514 ? 2.420 -0.560 -31.231 1.00 86.75 514 GLY A O 1
ATOM 3598 N N . LYS A 1 515 ? 2.691 1.104 -29.736 1.00 91.56 515 LYS A N 1
ATOM 3599 C CA . LYS A 1 515 ? 2.921 0.263 -28.558 1.00 91.56 515 LYS A CA 1
ATOM 3600 C C . LYS A 1 515 ? 2.000 0.634 -27.400 1.00 91.56 515 LYS A C 1
ATOM 3602 O O . LYS A 1 515 ? 2.031 1.771 -26.931 1.00 91.56 515 LYS A O 1
ATOM 3607 N N . ALA A 1 516 ? 1.340 -0.383 -26.857 1.00 92.25 516 ALA A N 1
ATOM 3608 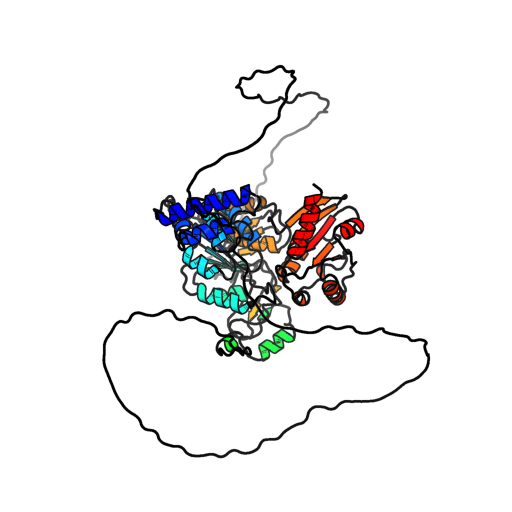C CA . ALA A 1 516 ? 0.728 -0.363 -25.539 1.00 92.25 516 ALA A CA 1
ATOM 3609 C C . ALA A 1 516 ? 1.837 -0.491 -24.481 1.00 92.25 516 ALA A C 1
ATOM 3611 O O . ALA A 1 516 ? 2.354 -1.585 -24.229 1.00 92.25 516 ALA A O 1
ATOM 3612 N N . ILE A 1 517 ? 2.244 0.634 -23.897 1.00 91.69 517 ILE A N 1
ATOM 3613 C CA . ILE A 1 517 ? 3.315 0.702 -22.899 1.00 91.69 517 ILE A CA 1
ATOM 3614 C C . ILE A 1 517 ? 2.695 0.633 -21.506 1.00 91.69 517 ILE A C 1
ATOM 3616 O O . ILE A 1 517 ? 1.851 1.466 -21.168 1.00 91.69 517 ILE A O 1
ATOM 3620 N N . ARG A 1 518 ? 3.144 -0.308 -20.669 1.00 90.06 518 ARG A N 1
ATOM 3621 C CA . ARG A 1 518 ? 2.802 -0.362 -19.240 1.00 90.06 518 ARG A CA 1
ATOM 3622 C C . ARG A 1 518 ? 4.041 -0.067 -18.399 1.00 90.06 518 ARG A C 1
ATOM 3624 O O . ARG A 1 518 ? 4.990 -0.840 -18.392 1.00 90.06 518 ARG A O 1
ATOM 3631 N N . LEU A 1 519 ? 4.006 1.051 -17.678 1.00 91.00 519 LEU A N 1
ATOM 3632 C CA . LEU A 1 519 ? 5.063 1.497 -16.771 1.00 91.00 519 LEU A CA 1
ATOM 3633 C C . LEU A 1 519 ? 4.708 1.127 -15.323 1.00 91.00 519 LEU A C 1
ATOM 3635 O O . LEU A 1 519 ? 3.639 1.495 -14.831 1.00 91.00 519 LEU A O 1
ATOM 3639 N N . LEU A 1 520 ? 5.618 0.414 -14.659 1.00 89.75 520 LEU A N 1
ATOM 3640 C CA . LEU A 1 520 ? 5.507 -0.175 -13.325 1.00 89.75 520 LEU A CA 1
ATOM 3641 C C . LEU A 1 520 ? 6.586 0.414 -12.401 1.00 89.75 520 LEU A C 1
ATOM 3643 O O . LEU A 1 520 ? 7.770 0.411 -12.743 1.00 89.75 520 LEU A O 1
ATOM 3647 N N . LEU A 1 521 ? 6.188 0.906 -11.224 1.00 88.25 521 LEU A N 1
ATOM 3648 C CA . LEU A 1 521 ? 7.116 1.374 -10.187 1.00 88.25 521 LEU A CA 1
ATOM 3649 C C . LEU A 1 521 ? 7.517 0.223 -9.256 1.00 88.25 521 LEU A C 1
ATOM 3651 O O . LEU A 1 521 ? 6.672 -0.291 -8.521 1.00 88.25 521 LEU A O 1
ATOM 3655 N N . ALA A 1 522 ? 8.810 -0.095 -9.205 1.00 87.94 522 ALA A N 1
ATOM 3656 C CA . ALA A 1 522 ? 9.379 -1.098 -8.311 1.00 87.94 522 ALA A CA 1
ATOM 3657 C C . ALA A 1 522 ? 10.638 -0.545 -7.612 1.00 87.94 522 ALA A C 1
ATOM 3659 O O . ALA A 1 522 ? 11.600 -0.144 -8.264 1.00 87.94 522 ALA A O 1
ATOM 3660 N N . LYS A 1 523 ? 10.630 -0.487 -6.272 1.00 81.38 523 LYS A N 1
ATOM 3661 C CA . LYS A 1 523 ? 11.655 0.223 -5.467 1.00 81.38 523 LYS A CA 1
ATOM 3662 C C . LYS A 1 523 ? 12.521 -0.655 -4.552 1.00 81.38 523 LYS A C 1
ATOM 3664 O O . LYS A 1 523 ? 13.499 -0.160 -4.012 1.00 81.38 523 LYS A O 1
ATOM 3669 N N . ASN A 1 524 ? 12.130 -1.908 -4.343 1.00 80.88 524 ASN A N 1
ATOM 3670 C CA . ASN A 1 524 ? 12.746 -2.852 -3.408 1.00 80.88 524 ASN A CA 1
ATOM 3671 C C . ASN A 1 524 ? 12.564 -4.291 -3.936 1.00 80.88 524 ASN A C 1
ATOM 3673 O O . ASN A 1 524 ? 11.749 -4.467 -4.850 1.00 80.88 524 ASN A O 1
ATOM 3677 N N . PRO A 1 525 ? 13.261 -5.312 -3.398 1.00 82.62 525 PRO A N 1
ATOM 3678 C CA . PRO A 1 525 ? 13.270 -6.642 -4.003 1.00 82.62 525 PRO A CA 1
ATOM 3679 C C . PRO A 1 525 ? 11.882 -7.266 -4.187 1.00 82.62 525 PRO A C 1
ATOM 3681 O O . PRO A 1 525 ? 11.509 -7.644 -5.299 1.00 82.62 525 PRO A O 1
ATOM 3684 N N . ALA A 1 526 ? 11.063 -7.262 -3.131 1.00 79.88 526 ALA A N 1
ATOM 3685 C CA . ALA A 1 526 ? 9.687 -7.749 -3.186 1.00 79.88 526 ALA A CA 1
ATOM 3686 C C . ALA A 1 526 ? 8.834 -6.974 -4.210 1.00 79.88 526 ALA A C 1
ATOM 3688 O O . ALA A 1 526 ? 8.076 -7.580 -4.959 1.00 79.88 526 ALA A O 1
ATOM 3689 N N . GLY A 1 527 ? 9.006 -5.654 -4.324 1.00 84.69 527 GLY A N 1
ATOM 3690 C CA . GLY A 1 527 ? 8.335 -4.822 -5.326 1.00 84.69 527 GLY A CA 1
ATOM 3691 C C . GLY A 1 527 ? 8.742 -5.121 -6.778 1.00 84.69 527 GLY A C 1
ATOM 3692 O O . GLY A 1 527 ? 7.940 -4.903 -7.684 1.00 84.69 527 GLY A O 1
ATOM 3693 N N . TRP A 1 528 ? 9.953 -5.637 -7.019 1.00 87.94 528 TRP A N 1
ATOM 3694 C CA . TRP A 1 528 ? 10.372 -6.119 -8.345 1.00 87.94 528 TRP A CA 1
ATOM 3695 C C . TRP A 1 528 ? 9.752 -7.483 -8.669 1.00 87.94 528 TRP A C 1
ATOM 3697 O O . TRP A 1 528 ? 9.240 -7.665 -9.772 1.00 87.94 528 TRP A O 1
ATOM 3707 N N . LEU A 1 529 ? 9.683 -8.394 -7.694 1.00 84.69 529 LEU A N 1
ATOM 3708 C CA . LEU A 1 529 ? 8.968 -9.669 -7.839 1.00 84.69 529 LEU A CA 1
ATOM 3709 C C . LEU A 1 529 ? 7.452 -9.458 -8.045 1.00 84.69 529 LEU A C 1
ATOM 3711 O O . LEU A 1 529 ? 6.859 -10.087 -8.924 1.00 84.69 529 LEU A O 1
ATOM 3715 N N . GLU A 1 530 ? 6.835 -8.514 -7.318 1.00 83.56 530 GLU A N 1
ATOM 3716 C CA . GLU A 1 530 ? 5.459 -8.051 -7.560 1.00 83.56 530 GLU A CA 1
ATOM 3717 C C . GLU A 1 530 ? 5.287 -7.553 -9.006 1.00 83.56 530 GLU A C 1
ATOM 3719 O O . GLU A 1 530 ? 4.323 -7.925 -9.674 1.00 83.56 530 GLU A O 1
ATOM 3724 N N . ALA A 1 531 ? 6.225 -6.749 -9.521 1.00 87.94 531 ALA A N 1
ATOM 3725 C CA . ALA A 1 531 ? 6.169 -6.250 -10.894 1.00 87.94 531 ALA A CA 1
ATOM 3726 C C . ALA A 1 531 ? 6.313 -7.371 -11.944 1.00 87.94 531 ALA A C 1
ATOM 3728 O O . ALA A 1 531 ? 5.630 -7.324 -12.966 1.00 87.94 531 ALA A O 1
ATOM 3729 N N . PHE A 1 532 ? 7.128 -8.405 -11.697 1.00 87.75 532 PHE A N 1
ATOM 3730 C CA . PHE A 1 532 ? 7.266 -9.553 -12.605 1.00 87.75 532 PHE A CA 1
ATOM 3731 C C . PHE A 1 532 ? 6.005 -10.431 -12.671 1.00 87.75 532 PHE A C 1
ATOM 3733 O O . PHE A 1 532 ? 5.634 -10.863 -13.760 1.00 87.75 532 PHE A O 1
ATOM 3740 N N . ASP A 1 533 ? 5.309 -10.648 -11.548 1.00 82.69 533 ASP A N 1
ATOM 3741 C CA . ASP A 1 533 ? 4.013 -11.360 -11.491 1.00 82.69 533 ASP A CA 1
ATOM 3742 C C . ASP A 1 533 ? 2.864 -10.561 -12.151 1.00 82.69 533 ASP A C 1
ATOM 3744 O O . ASP A 1 533 ? 1.826 -11.116 -12.518 1.00 82.69 533 ASP A O 1
ATOM 3748 N N . MET A 1 534 ? 3.054 -9.255 -12.359 1.00 82.06 534 MET A N 1
ATOM 3749 C CA . MET A 1 534 ? 2.129 -8.387 -13.095 1.00 82.06 534 MET A CA 1
ATOM 3750 C C . MET A 1 534 ? 2.467 -8.221 -14.583 1.00 82.06 534 MET A C 1
ATOM 3752 O O . MET A 1 534 ? 1.570 -7.866 -15.354 1.00 82.06 534 MET A O 1
ATOM 3756 N N . ALA A 1 535 ? 3.728 -8.414 -14.976 1.00 82.81 535 ALA A N 1
ATOM 3757 C CA . ALA A 1 535 ? 4.244 -8.123 -16.311 1.00 82.81 535 ALA A CA 1
ATOM 3758 C C . ALA A 1 535 ? 3.957 -9.254 -17.314 1.00 82.81 535 ALA A C 1
ATOM 3760 O O . ALA A 1 535 ? 4.462 -10.377 -17.190 1.00 82.81 535 ALA A O 1
ATOM 3761 N N . ASP A 1 536 ? 3.199 -8.923 -18.362 1.00 81.56 536 ASP A N 1
ATOM 3762 C CA . ASP A 1 536 ? 2.867 -9.833 -19.463 1.00 81.56 536 ASP A CA 1
ATOM 3763 C C . ASP A 1 536 ? 4.149 -10.359 -20.133 1.00 81.56 536 ASP A C 1
ATOM 3765 O O . ASP A 1 536 ? 5.200 -9.712 -20.114 1.00 81.56 536 ASP A O 1
ATOM 3769 N N . HIS A 1 537 ? 4.075 -11.536 -20.763 1.00 87.50 537 HIS A N 1
ATOM 3770 C CA . HIS A 1 537 ? 5.217 -12.147 -21.452 1.00 87.50 537 HIS A CA 1
ATOM 3771 C C . HIS A 1 537 ? 5.503 -11.448 -22.798 1.00 87.50 537 HIS A C 1
ATOM 3773 O O . HIS A 1 537 ? 5.238 -11.971 -23.879 1.00 87.50 537 HIS A O 1
ATOM 3779 N N . ALA A 1 538 ? 6.005 -10.219 -22.701 1.00 91.00 538 ALA A N 1
ATOM 3780 C CA . ALA A 1 538 ? 6.259 -9.264 -23.771 1.00 91.00 538 ALA A CA 1
ATOM 3781 C C . ALA A 1 538 ? 7.665 -8.639 -23.608 1.00 91.00 538 ALA A C 1
ATOM 3783 O O . ALA A 1 538 ? 8.297 -8.816 -22.560 1.00 91.00 538 ALA A O 1
ATOM 3784 N N . PRO A 1 539 ? 8.183 -7.903 -24.612 1.00 95.56 539 PRO A N 1
ATOM 3785 C CA . PRO A 1 539 ? 9.401 -7.113 -24.456 1.00 95.56 539 PRO A CA 1
ATOM 3786 C C . PRO A 1 539 ? 9.349 -6.243 -23.194 1.00 95.56 539 PRO A C 1
ATOM 3788 O O . PRO A 1 539 ? 8.339 -5.589 -22.933 1.00 95.56 539 PRO A O 1
ATOM 3791 N N . THR A 1 540 ? 10.416 -6.276 -22.398 1.00 96.38 540 THR A N 1
ATOM 3792 C CA . THR A 1 540 ? 10.458 -5.670 -21.061 1.00 96.38 540 THR A CA 1
ATOM 3793 C C . THR A 1 540 ? 11.691 -4.783 -20.917 1.00 96.38 540 THR A C 1
ATOM 3795 O O . THR A 1 540 ? 12.815 -5.277 -20.953 1.00 96.38 540 THR A O 1
ATOM 3798 N N . LEU A 1 541 ? 11.495 -3.478 -20.727 1.00 97.25 541 LEU A N 1
ATOM 3799 C CA . LEU A 1 541 ? 12.545 -2.544 -20.328 1.00 97.25 541 LEU A CA 1
ATOM 3800 C C . LEU A 1 541 ? 12.658 -2.508 -18.802 1.00 97.25 541 LEU A C 1
ATOM 3802 O O . LEU A 1 541 ? 11.679 -2.262 -18.105 1.00 97.25 541 LEU A O 1
ATOM 3806 N N . LEU A 1 542 ? 13.869 -2.668 -18.290 1.00 97.38 542 LEU A N 1
ATOM 3807 C CA . LEU A 1 542 ? 14.210 -2.463 -16.890 1.00 97.38 542 LEU A CA 1
ATOM 3808 C C . LEU A 1 542 ? 15.060 -1.187 -16.784 1.00 97.38 542 LEU A C 1
ATOM 3810 O O . LEU A 1 542 ? 16.053 -1.052 -17.501 1.00 97.38 542 LEU A O 1
ATOM 3814 N N . SER A 1 543 ? 14.685 -0.235 -15.928 1.00 96.62 543 SER A N 1
ATOM 3815 C CA . SER A 1 543 ? 15.395 1.049 -15.816 1.00 96.62 543 SER A CA 1
ATOM 3816 C C . SER A 1 543 ? 15.723 1.399 -14.369 1.00 96.62 543 SER A C 1
ATOM 3818 O O . SER A 1 543 ? 14.818 1.599 -13.560 1.00 96.62 543 SER A O 1
ATOM 3820 N N . ILE A 1 544 ? 17.015 1.489 -14.042 1.00 95.06 544 ILE A N 1
ATOM 3821 C CA . ILE A 1 544 ? 17.480 1.643 -12.656 1.00 95.06 544 ILE A CA 1
ATOM 3822 C C . ILE A 1 544 ? 18.462 2.803 -12.537 1.00 95.06 544 ILE A C 1
ATOM 3824 O O . ILE A 1 544 ? 19.534 2.798 -13.141 1.00 95.06 544 ILE A O 1
ATOM 3828 N N . ASN A 1 545 ? 18.088 3.779 -11.718 1.00 94.81 545 ASN A N 1
ATOM 3829 C CA . ASN A 1 545 ? 18.920 4.906 -11.308 1.00 94.81 545 ASN A CA 1
ATOM 3830 C C . ASN A 1 545 ? 19.481 4.679 -9.892 1.00 94.81 545 ASN A C 1
ATOM 3832 O O . ASN A 1 545 ? 18.995 3.812 -9.169 1.00 94.81 545 ASN A O 1
ATOM 3836 N N . ALA A 1 546 ? 20.468 5.473 -9.476 1.00 92.00 546 ALA A N 1
ATOM 3837 C CA . ALA A 1 546 ? 20.911 5.531 -8.078 1.00 92.00 546 ALA A CA 1
ATOM 3838 C C . ALA A 1 546 ? 21.163 6.987 -7.685 1.00 92.00 546 ALA A C 1
ATOM 3840 O O . ALA A 1 546 ? 22.199 7.571 -8.000 1.00 92.00 546 ALA A O 1
ATOM 3841 N N . ARG A 1 547 ? 20.154 7.580 -7.051 1.00 91.50 547 ARG A N 1
ATOM 3842 C CA . ARG A 1 547 ? 20.064 8.989 -6.648 1.00 91.50 547 ARG A CA 1
ATOM 3843 C C . ARG A 1 547 ? 19.419 9.023 -5.260 1.00 91.50 547 ARG A C 1
ATOM 3845 O O . ARG A 1 547 ? 18.727 8.074 -4.905 1.00 91.50 547 ARG A O 1
ATOM 3852 N N . ASP A 1 548 ? 19.558 10.106 -4.498 1.00 86.00 548 ASP A N 1
ATOM 3853 C CA . ASP A 1 548 ? 19.064 10.196 -3.106 1.00 86.00 548 ASP A CA 1
ATOM 3854 C C . ASP A 1 548 ? 17.632 9.641 -2.861 1.00 86.00 548 ASP A C 1
ATOM 3856 O O . ASP A 1 548 ? 17.412 8.994 -1.832 1.00 86.00 548 ASP A O 1
ATOM 3860 N N . PRO A 1 549 ? 16.638 9.821 -3.765 1.00 81.44 549 PRO A N 1
ATOM 3861 C CA . PRO A 1 549 ? 15.305 9.236 -3.589 1.00 81.44 549 PRO A CA 1
ATOM 3862 C C . PRO A 1 549 ? 15.246 7.708 -3.756 1.00 81.44 549 PRO A C 1
ATOM 3864 O O . PRO A 1 549 ? 14.405 7.080 -3.110 1.00 81.44 549 PRO A O 1
ATOM 3867 N N . ASP A 1 550 ? 16.111 7.140 -4.601 1.00 83.56 550 ASP A N 1
ATOM 3868 C CA . ASP A 1 550 ? 16.161 5.727 -5.022 1.00 83.56 550 ASP A CA 1
ATOM 3869 C C . ASP A 1 550 ? 17.037 4.830 -4.142 1.00 83.56 550 ASP A C 1
ATOM 3871 O O . ASP A 1 550 ? 16.943 3.608 -4.264 1.00 83.56 550 ASP A O 1
ATOM 3875 N N . GLY A 1 551 ? 17.909 5.453 -3.344 1.00 83.44 551 GLY A N 1
ATOM 3876 C CA . GLY A 1 551 ? 19.067 4.816 -2.720 1.00 83.44 551 GLY A CA 1
ATOM 3877 C C . GLY A 1 551 ? 20.318 4.928 -3.597 1.00 83.44 551 GLY A C 1
ATOM 3878 O O . GLY A 1 551 ? 20.235 4.967 -4.829 1.00 83.44 551 GLY A O 1
ATOM 3879 N N . LEU A 1 552 ? 21.495 5.011 -2.970 1.00 85.62 552 LEU A N 1
ATOM 3880 C CA . LEU A 1 552 ? 22.782 5.024 -3.692 1.00 85.62 552 LEU A CA 1
ATOM 3881 C C . LEU A 1 552 ? 23.379 3.616 -3.860 1.00 85.62 552 LEU A C 1
ATOM 3883 O O . LEU A 1 552 ? 24.127 3.361 -4.814 1.00 85.62 552 LEU A O 1
ATOM 3887 N N . ASP A 1 553 ? 23.023 2.705 -2.953 1.00 85.38 553 ASP A N 1
ATOM 3888 C CA . ASP A 1 553 ? 23.388 1.292 -3.001 1.00 85.38 553 ASP A CA 1
ATOM 3889 C C . ASP A 1 553 ? 22.369 0.481 -3.823 1.00 85.38 553 ASP A C 1
ATOM 3891 O O . ASP A 1 553 ? 21.161 0.514 -3.588 1.00 85.38 553 ASP A O 1
ATOM 3895 N N . THR A 1 554 ? 22.882 -0.258 -4.802 1.00 87.56 554 THR A N 1
ATOM 3896 C CA . THR A 1 554 ? 22.149 -1.131 -5.727 1.00 87.56 554 THR A CA 1
ATOM 3897 C C . THR A 1 554 ? 22.293 -2.613 -5.381 1.00 87.56 554 THR A C 1
ATOM 3899 O O . THR A 1 554 ? 21.739 -3.453 -6.086 1.00 87.56 554 THR A O 1
ATOM 3902 N N . SER A 1 555 ? 23.012 -2.973 -4.313 1.00 86.06 555 SER A N 1
ATOM 3903 C CA . SER A 1 555 ? 23.283 -4.372 -3.956 1.00 86.06 555 SER A CA 1
ATOM 3904 C C . SER A 1 555 ? 22.021 -5.192 -3.637 1.00 86.06 555 SER A C 1
ATOM 3906 O O . SER A 1 555 ? 22.033 -6.408 -3.821 1.00 86.06 555 SER A O 1
ATOM 3908 N N . TRP A 1 556 ? 20.889 -4.540 -3.337 1.00 83.56 556 TRP A N 1
ATOM 3909 C CA . TRP A 1 556 ? 19.558 -5.165 -3.255 1.00 83.56 556 TRP A CA 1
ATOM 3910 C C . TRP A 1 556 ? 19.119 -5.874 -4.551 1.00 83.56 556 TRP A C 1
ATOM 3912 O O . TRP A 1 556 ? 18.222 -6.712 -4.527 1.00 83.56 556 TRP A O 1
ATOM 3922 N N . LEU A 1 557 ? 19.756 -5.592 -5.695 1.00 87.50 557 LEU A N 1
ATOM 3923 C CA . LEU A 1 557 ? 19.547 -6.345 -6.936 1.00 87.50 557 LEU A CA 1
ATOM 3924 C C . LEU A 1 557 ? 19.908 -7.830 -6.793 1.00 87.50 557 LEU A C 1
ATOM 3926 O O . LEU A 1 557 ? 19.329 -8.665 -7.487 1.00 87.50 557 LEU A O 1
ATOM 3930 N N . PHE A 1 558 ? 20.830 -8.182 -5.895 1.00 86.19 558 PHE A N 1
ATOM 3931 C CA . PHE A 1 558 ? 21.188 -9.577 -5.630 1.00 86.19 558 PHE A CA 1
ATOM 3932 C C . PHE A 1 558 ? 20.100 -10.338 -4.856 1.00 86.19 558 PHE A C 1
ATOM 3934 O O . PHE A 1 558 ? 20.022 -11.555 -5.002 1.00 86.19 558 PHE A O 1
ATOM 3941 N N . ASP A 1 559 ? 19.205 -9.636 -4.151 1.00 81.50 559 ASP A N 1
ATOM 3942 C CA . ASP A 1 559 ? 18.011 -10.208 -3.509 1.00 81.50 559 ASP A CA 1
ATOM 3943 C C . ASP A 1 559 ? 16.830 -10.418 -4.483 1.00 81.50 559 ASP A C 1
ATOM 3945 O O . ASP A 1 559 ? 15.824 -11.017 -4.119 1.00 81.50 559 ASP A O 1
ATOM 3949 N N . VAL A 1 560 ? 16.909 -9.920 -5.724 1.00 86.94 560 VAL A N 1
ATOM 3950 C CA . VAL A 1 560 ? 15.862 -10.121 -6.745 1.00 86.94 560 VAL A CA 1
ATOM 3951 C C . VAL A 1 560 ? 16.217 -11.304 -7.633 1.00 86.94 560 VAL A C 1
ATOM 3953 O O . VAL A 1 560 ? 17.302 -11.334 -8.214 1.00 86.94 560 VAL A O 1
ATOM 3956 N N . ASP A 1 561 ? 15.288 -12.244 -7.817 1.00 87.81 561 ASP A N 1
ATOM 3957 C CA . ASP A 1 561 ? 15.370 -13.241 -8.886 1.00 87.81 561 ASP A CA 1
ATOM 3958 C C . ASP A 1 561 ? 14.775 -12.705 -10.198 1.00 87.81 561 ASP A C 1
ATOM 3960 O O . ASP A 1 561 ? 13.571 -12.481 -10.310 1.00 87.81 561 ASP A O 1
ATOM 3964 N N . PHE A 1 562 ? 15.620 -12.534 -11.217 1.00 92.25 562 PHE A N 1
ATOM 3965 C CA . PHE A 1 562 ? 15.211 -12.117 -12.561 1.00 92.25 562 PHE A CA 1
ATOM 3966 C C . PHE A 1 562 ? 14.875 -13.301 -13.482 1.00 92.25 562 PHE A C 1
ATOM 3968 O O . PHE A 1 562 ? 14.434 -13.072 -14.610 1.00 92.25 562 PHE A O 1
ATOM 3975 N N . SER A 1 563 ? 15.022 -14.557 -13.034 1.00 89.50 563 SER A N 1
ATOM 3976 C CA . SER A 1 563 ? 14.696 -15.755 -13.833 1.00 89.50 563 SER A CA 1
ATOM 3977 C C . SER A 1 563 ? 13.295 -15.743 -14.482 1.00 89.50 563 SER A C 1
ATOM 3979 O O . SER A 1 563 ? 13.185 -16.222 -15.613 1.00 89.50 563 SER A O 1
ATOM 3981 N N . PRO A 1 564 ? 12.230 -15.153 -13.887 1.00 90.25 564 PRO A N 1
ATOM 3982 C CA . PRO A 1 564 ? 10.925 -15.010 -14.546 1.00 90.25 564 PRO A CA 1
ATOM 3983 C C . PRO A 1 564 ? 10.939 -14.214 -15.865 1.00 90.25 564 PRO A C 1
ATOM 3985 O O . PRO A 1 564 ? 9.982 -14.291 -16.640 1.00 90.25 564 PRO A O 1
ATOM 3988 N N . LEU A 1 565 ? 11.999 -13.448 -16.144 1.00 92.31 565 LEU A N 1
ATOM 3989 C CA . LEU A 1 565 ? 12.196 -12.724 -17.403 1.00 92.31 565 LEU A CA 1
ATOM 3990 C C . LEU A 1 565 ? 12.869 -13.564 -18.501 1.00 92.31 565 LEU A C 1
ATOM 3992 O O . LEU A 1 565 ? 12.973 -13.100 -19.635 1.00 92.31 565 LEU A O 1
ATOM 3996 N N . ALA A 1 566 ? 13.291 -14.799 -18.221 1.00 90.12 566 ALA A N 1
ATOM 3997 C CA . ALA A 1 566 ? 13.803 -15.693 -19.254 1.00 90.12 566 ALA A CA 1
ATOM 3998 C C . ALA A 1 566 ? 12.761 -15.924 -20.373 1.00 90.12 566 ALA A C 1
ATOM 4000 O O . ALA A 1 566 ? 11.552 -15.984 -20.137 1.00 90.12 566 ALA A O 1
ATOM 4001 N N . GLY A 1 567 ? 13.237 -16.047 -21.614 1.00 89.06 567 GLY A N 1
ATOM 4002 C CA . GLY A 1 567 ? 12.407 -16.315 -22.797 1.00 89.06 567 GLY A CA 1
ATOM 4003 C C . GLY A 1 567 ? 11.758 -15.095 -23.468 1.00 89.06 567 GLY A C 1
ATOM 4004 O O . GLY A 1 567 ? 11.379 -15.208 -24.633 1.00 89.06 567 GLY A O 1
ATOM 4005 N N . ARG A 1 568 ? 11.691 -13.924 -22.810 1.00 92.44 568 ARG A N 1
ATOM 4006 C CA . ARG A 1 568 ? 11.196 -12.666 -23.413 1.00 92.44 568 ARG A CA 1
ATOM 4007 C C . ARG A 1 568 ? 12.349 -11.682 -23.696 1.00 92.44 568 ARG A C 1
ATOM 4009 O O . ARG A 1 568 ? 13.369 -11.754 -23.016 1.00 92.44 568 ARG A O 1
ATOM 4016 N N . PRO A 1 569 ? 12.232 -10.751 -24.665 1.00 95.88 569 PRO A N 1
ATOM 4017 C CA . PRO A 1 569 ? 13.270 -9.745 -24.898 1.00 95.88 569 PRO A CA 1
ATOM 4018 C C . PRO A 1 569 ? 13.394 -8.782 -23.709 1.00 95.88 569 PRO A C 1
ATOM 4020 O O . PRO A 1 569 ? 12.435 -8.075 -23.392 1.00 95.88 569 PRO A O 1
ATOM 4023 N N . VAL A 1 570 ? 14.567 -8.725 -23.075 1.00 97.50 570 VAL A N 1
ATOM 4024 C CA . VAL A 1 570 ? 14.860 -7.776 -21.989 1.00 97.50 570 VAL A CA 1
ATOM 4025 C C . VAL A 1 570 ? 15.730 -6.633 -22.508 1.00 97.50 570 VAL A C 1
ATOM 4027 O O . VAL A 1 570 ? 16.729 -6.850 -23.196 1.00 97.50 570 VAL A O 1
ATOM 4030 N N . LEU A 1 571 ? 15.366 -5.403 -22.160 1.00 98.06 571 LEU A N 1
ATOM 4031 C CA . LEU A 1 571 ? 16.161 -4.201 -22.386 1.00 98.06 571 LEU A CA 1
ATOM 4032 C C . LEU A 1 571 ? 16.560 -3.604 -21.032 1.00 98.06 571 LEU A C 1
ATOM 4034 O O . LEU A 1 571 ? 15.791 -3.689 -20.078 1.00 98.06 571 LEU A O 1
ATOM 4038 N N . ILE A 1 572 ? 17.733 -2.977 -20.946 1.00 98.12 572 ILE A N 1
ATOM 4039 C CA . ILE A 1 572 ? 18.218 -2.317 -19.721 1.00 98.12 572 ILE A CA 1
ATOM 4040 C C . ILE A 1 572 ? 18.624 -0.863 -19.981 1.00 98.12 572 ILE A C 1
ATOM 4042 O O . ILE A 1 572 ? 19.147 -0.555 -21.052 1.00 98.12 572 ILE A O 1
ATOM 4046 N N . SER A 1 573 ? 18.374 0.017 -19.007 1.00 97.56 573 SER A N 1
ATOM 4047 C CA . SER A 1 573 ? 18.632 1.467 -19.053 1.00 97.56 573 SER A CA 1
ATOM 4048 C C . SER A 1 573 ? 18.757 2.055 -17.629 1.00 97.56 573 SER A C 1
ATOM 4050 O O . SER A 1 573 ? 18.619 1.342 -16.633 1.00 97.56 573 SER A O 1
ATOM 4052 N N . GLY A 1 574 ? 18.996 3.365 -17.526 1.00 95.62 574 GLY A N 1
ATOM 4053 C CA . GLY A 1 574 ? 19.142 4.108 -16.267 1.00 95.62 574 GLY A CA 1
ATOM 4054 C C . GLY A 1 574 ? 20.596 4.237 -15.806 1.00 95.62 574 GLY A C 1
ATOM 4055 O O . GLY A 1 574 ? 21.495 3.616 -16.376 1.00 95.62 574 GLY A O 1
ATOM 4056 N N . ASP A 1 575 ? 20.832 5.058 -14.778 1.00 94.81 575 ASP A N 1
ATOM 4057 C CA . ASP A 1 575 ? 22.186 5.404 -14.306 1.00 94.81 575 ASP A CA 1
ATOM 4058 C C . ASP A 1 575 ? 23.034 4.173 -13.910 1.00 94.81 575 ASP A C 1
ATOM 4060 O O . ASP A 1 575 ? 24.263 4.235 -13.920 1.00 94.81 575 ASP A O 1
ATOM 4064 N N . ARG A 1 576 ? 22.384 3.056 -13.547 1.00 95.31 576 ARG A N 1
ATOM 4065 C CA . ARG A 1 576 ? 22.992 1.808 -13.049 1.00 95.31 576 ARG A CA 1
ATOM 4066 C C . ARG A 1 576 ? 22.640 0.593 -13.912 1.00 95.31 576 ARG A C 1
ATOM 4068 O O . ARG A 1 576 ? 22.556 -0.531 -13.420 1.00 95.31 576 ARG A O 1
ATOM 4075 N N . ALA A 1 577 ? 22.452 0.796 -15.219 1.00 96.00 577 ALA A N 1
ATOM 4076 C CA . ALA A 1 577 ? 22.148 -0.294 -16.150 1.00 96.00 577 ALA A CA 1
ATOM 4077 C C . ALA A 1 577 ? 23.191 -1.432 -16.104 1.00 96.00 577 ALA A C 1
ATOM 4079 O O . ALA A 1 577 ? 22.831 -2.597 -16.239 1.00 96.00 577 ALA A O 1
ATOM 4080 N N . PHE A 1 578 ? 24.474 -1.127 -15.877 1.00 95.88 578 PHE A N 1
ATOM 4081 C CA . PHE A 1 578 ? 25.536 -2.141 -15.829 1.00 95.88 578 PHE A CA 1
ATOM 4082 C C . PHE A 1 578 ? 25.526 -3.002 -14.553 1.00 95.88 578 PHE A C 1
ATOM 4084 O O . PHE A 1 578 ? 25.844 -4.185 -14.634 1.00 95.88 578 PHE A O 1
ATOM 4091 N N . ASP A 1 579 ? 25.096 -2.469 -13.406 1.00 94.75 579 ASP A N 1
ATOM 4092 C CA . ASP A 1 579 ? 24.841 -3.260 -12.193 1.00 94.75 579 ASP A CA 1
ATOM 4093 C C . ASP A 1 579 ? 23.772 -4.332 -12.468 1.00 94.75 579 ASP A C 1
ATOM 4095 O O . ASP A 1 579 ? 23.926 -5.510 -12.140 1.00 94.75 579 ASP A O 1
ATOM 4099 N N . LEU A 1 580 ? 22.700 -3.916 -13.148 1.00 94.19 580 LEU A N 1
ATOM 4100 C CA . LEU A 1 580 ? 21.615 -4.791 -13.569 1.00 94.19 580 LEU A CA 1
ATOM 4101 C C . LEU A 1 580 ? 22.057 -5.795 -14.648 1.00 94.19 580 LEU A C 1
ATOM 4103 O O . LEU A 1 580 ? 21.620 -6.941 -14.609 1.00 94.19 580 LEU A O 1
ATOM 4107 N N . ALA A 1 581 ? 22.946 -5.405 -15.568 1.00 96.44 581 ALA A N 1
ATOM 4108 C CA . ALA A 1 581 ? 23.541 -6.313 -16.551 1.00 96.44 581 ALA A CA 1
ATOM 4109 C C . ALA A 1 581 ? 24.226 -7.505 -15.863 1.00 96.44 581 ALA A C 1
ATOM 4111 O O . ALA A 1 581 ? 23.867 -8.650 -16.127 1.00 96.44 581 ALA A O 1
ATOM 4112 N N . VAL A 1 582 ? 25.126 -7.239 -14.905 1.00 95.81 582 VAL A N 1
ATOM 4113 C CA . VAL A 1 582 ? 25.804 -8.282 -14.111 1.00 95.81 582 VAL A CA 1
ATOM 4114 C C . VAL A 1 582 ? 24.788 -9.172 -13.390 1.00 95.81 582 VAL A C 1
ATOM 4116 O O . VAL A 1 582 ? 24.917 -10.396 -13.387 1.00 95.81 582 VAL A O 1
ATOM 4119 N N . ARG A 1 583 ? 23.735 -8.584 -12.809 1.00 93.94 583 ARG A N 1
ATOM 4120 C CA . ARG A 1 583 ? 22.711 -9.363 -12.105 1.00 93.94 583 ARG A CA 1
ATOM 4121 C C . ARG A 1 583 ? 21.902 -10.276 -13.036 1.00 93.94 583 ARG A C 1
ATOM 4123 O O . ARG A 1 583 ? 21.592 -11.403 -12.639 1.00 93.94 583 ARG A O 1
ATOM 4130 N N . LEU A 1 584 ? 21.597 -9.823 -14.253 1.00 95.88 584 LEU A N 1
ATOM 4131 C CA . LEU A 1 584 ? 20.914 -10.611 -15.284 1.00 95.88 584 LEU A CA 1
ATOM 4132 C C . LEU A 1 584 ? 21.805 -11.735 -15.833 1.00 95.88 584 LEU A C 1
ATOM 4134 O O . LEU A 1 584 ? 21.306 -12.845 -16.020 1.00 95.88 584 LEU A O 1
ATOM 4138 N N . GLU A 1 585 ? 23.114 -11.501 -16.002 1.00 94.75 585 GLU A N 1
ATOM 4139 C CA . GLU A 1 585 ? 24.086 -12.553 -16.352 1.00 94.75 585 GLU A CA 1
ATOM 4140 C C . GLU A 1 585 ? 24.098 -13.678 -15.305 1.00 94.75 585 GLU A C 1
ATOM 4142 O O . GLU A 1 585 ? 24.056 -14.852 -15.672 1.00 94.75 585 GLU A O 1
ATOM 4147 N N . VAL A 1 586 ? 24.044 -13.344 -14.009 1.00 92.81 586 VAL A N 1
ATOM 4148 C CA . VAL A 1 586 ? 23.965 -14.332 -12.912 1.00 92.81 586 VAL A CA 1
ATOM 4149 C C . VAL A 1 586 ? 22.662 -15.151 -12.942 1.00 92.81 586 VAL A C 1
ATOM 4151 O O . VAL A 1 586 ? 22.668 -16.309 -12.533 1.00 92.81 586 VAL A O 1
ATOM 4154 N N . ASN A 1 587 ? 21.552 -14.606 -13.459 1.00 93.00 587 ASN A N 1
ATOM 4155 C CA . ASN A 1 587 ? 20.328 -15.381 -13.726 1.00 93.00 587 ASN A CA 1
ATOM 4156 C C . ASN A 1 587 ? 20.308 -16.070 -15.107 1.00 93.00 587 ASN A C 1
ATOM 4158 O O . ASN A 1 587 ? 19.344 -16.768 -15.415 1.00 93.00 587 ASN A O 1
ATOM 4162 N N . GLY A 1 588 ? 21.318 -15.871 -15.959 1.00 94.69 588 GLY A N 1
ATOM 4163 C CA . GLY A 1 588 ? 21.323 -16.373 -17.336 1.00 94.69 588 GLY A CA 1
ATOM 4164 C C . GLY A 1 588 ? 20.272 -15.726 -18.249 1.00 94.69 588 GLY A C 1
ATOM 4165 O O . GLY A 1 588 ? 19.873 -16.337 -19.240 1.00 94.69 588 GLY A O 1
ATOM 4166 N N . VAL A 1 589 ? 19.801 -14.514 -17.930 1.00 96.44 589 VAL A N 1
ATOM 4167 C CA . VAL A 1 589 ? 18.764 -13.794 -18.692 1.00 96.44 589 VAL A CA 1
ATOM 4168 C C . VAL A 1 589 ? 19.420 -12.897 -19.753 1.00 96.44 589 VAL A C 1
ATOM 4170 O O . VAL A 1 589 ? 20.101 -11.940 -19.385 1.00 96.44 589 VAL A O 1
ATOM 4173 N N . PRO A 1 590 ? 19.222 -13.140 -21.065 1.00 96.69 590 PRO A N 1
ATOM 4174 C CA . PRO A 1 590 ? 19.794 -12.292 -22.112 1.00 96.69 590 PRO A CA 1
ATOM 4175 C C . PRO A 1 590 ? 19.128 -10.910 -22.163 1.00 96.69 590 PRO A C 1
ATOM 4177 O O . PRO A 1 590 ? 17.902 -10.807 -22.120 1.00 96.69 590 PRO A O 1
ATOM 4180 N N . PHE A 1 591 ? 19.923 -9.852 -22.332 1.00 97.44 591 PHE A N 1
ATOM 4181 C CA . PHE A 1 591 ? 19.449 -8.464 -22.375 1.00 97.44 591 PHE A CA 1
ATOM 4182 C C . PHE A 1 591 ? 20.106 -7.639 -23.490 1.00 97.44 591 PHE A C 1
ATOM 4184 O O . PHE A 1 591 ? 21.134 -8.009 -24.053 1.00 97.44 591 PHE A O 1
ATOM 4191 N N . THR A 1 592 ? 19.525 -6.475 -23.786 1.00 97.94 592 THR A N 1
ATOM 4192 C CA . THR A 1 592 ? 20.104 -5.439 -24.656 1.00 97.94 592 THR A CA 1
ATOM 4193 C C . THR A 1 592 ? 20.177 -4.103 -23.915 1.00 97.94 592 THR A C 1
ATOM 4195 O O . THR A 1 592 ? 19.163 -3.587 -23.452 1.00 97.94 592 THR A O 1
ATOM 4198 N N . HIS A 1 593 ? 21.367 -3.508 -23.813 1.00 97.94 593 HIS A N 1
ATOM 4199 C CA . HIS A 1 593 ? 21.533 -2.178 -23.217 1.00 97.94 593 HIS A CA 1
ATOM 4200 C C . HIS A 1 593 ? 21.135 -1.072 -24.204 1.00 97.94 593 HIS A C 1
ATOM 4202 O O . HIS A 1 593 ? 21.644 -1.015 -25.324 1.00 97.94 593 HIS A O 1
ATOM 4208 N N . VAL A 1 594 ? 20.252 -0.173 -23.767 1.00 97.56 594 VAL A N 1
ATOM 4209 C CA . VAL A 1 594 ? 19.820 1.023 -24.500 1.00 97.56 594 VAL A CA 1
ATOM 4210 C C . VAL A 1 594 ? 20.033 2.268 -23.640 1.00 97.56 594 VAL A C 1
ATOM 4212 O O . VAL A 1 594 ? 19.845 2.235 -22.429 1.00 97.56 594 VAL A O 1
ATOM 4215 N N . ARG A 1 595 ? 20.447 3.384 -24.252 1.00 93.81 595 ARG A N 1
ATOM 4216 C CA . ARG A 1 595 ? 20.879 4.590 -23.515 1.00 93.81 595 ARG A CA 1
ATOM 4217 C C . ARG A 1 595 ? 19.736 5.507 -23.075 1.00 93.81 595 ARG A C 1
ATOM 4219 O O . ARG A 1 595 ? 19.987 6.495 -22.392 1.00 93.81 595 ARG A O 1
ATOM 4226 N N . SER A 1 596 ? 18.513 5.257 -23.538 1.00 93.38 596 SER A N 1
ATOM 4227 C CA . SER A 1 596 ? 17.333 6.057 -23.205 1.00 93.38 596 SER A CA 1
ATOM 4228 C C . SER A 1 596 ? 16.038 5.302 -23.493 1.00 93.38 596 SER A C 1
ATOM 4230 O O . SER A 1 596 ? 16.019 4.318 -24.239 1.00 93.38 596 SER A O 1
ATOM 4232 N N . PHE A 1 597 ? 14.931 5.816 -22.957 1.00 94.25 597 PHE A N 1
ATOM 4233 C CA . PHE A 1 597 ? 13.597 5.285 -23.212 1.00 94.25 597 PHE A CA 1
ATOM 4234 C C . PHE A 1 597 ? 13.211 5.361 -24.699 1.00 94.25 597 PHE A C 1
ATOM 4236 O O . PHE A 1 597 ? 12.809 4.350 -25.272 1.00 94.25 597 PHE A O 1
ATOM 4243 N N . ALA A 1 598 ? 13.461 6.489 -25.374 1.00 93.00 598 ALA A N 1
ATOM 4244 C CA . ALA A 1 598 ? 13.331 6.594 -26.830 1.00 93.00 598 ALA A CA 1
ATOM 4245 C C . ALA A 1 598 ? 14.107 5.508 -27.613 1.00 93.00 598 ALA A C 1
ATOM 4247 O O . ALA A 1 598 ? 13.609 5.013 -28.625 1.00 93.00 598 ALA A O 1
ATOM 4248 N N . GLN A 1 599 ? 15.296 5.087 -27.155 1.00 94.75 599 GLN A N 1
ATOM 4249 C CA . GLN A 1 599 ? 16.018 3.973 -27.788 1.00 94.75 599 GLN A CA 1
ATOM 4250 C C . GLN A 1 599 ? 15.343 2.618 -27.530 1.00 94.75 599 GLN A C 1
ATOM 4252 O O . GLN A 1 599 ? 15.288 1.799 -28.445 1.00 94.75 599 GLN A O 1
ATOM 4257 N N . ALA A 1 600 ? 14.766 2.392 -26.346 1.00 94.81 600 ALA A N 1
ATOM 4258 C CA . ALA A 1 600 ? 13.955 1.200 -26.078 1.00 94.81 600 ALA A CA 1
ATOM 4259 C C . ALA A 1 600 ? 12.702 1.136 -26.974 1.00 94.81 600 ALA A C 1
ATOM 4261 O O . ALA A 1 600 ? 12.384 0.076 -27.518 1.00 94.81 600 ALA A O 1
ATOM 4262 N N . LEU A 1 601 ? 12.022 2.272 -27.183 1.00 93.69 601 LEU A N 1
ATOM 4263 C CA . LEU A 1 601 ? 10.870 2.378 -28.087 1.00 93.69 601 LEU A CA 1
ATOM 4264 C C . LEU A 1 601 ? 11.246 2.097 -29.549 1.00 93.69 601 LEU A C 1
ATOM 4266 O O . LEU A 1 601 ? 10.455 1.479 -30.261 1.00 93.69 601 LEU A O 1
ATOM 4270 N N . ALA A 1 602 ? 12.438 2.512 -29.990 1.00 93.06 602 ALA A N 1
ATOM 4271 C CA . ALA A 1 602 ? 12.942 2.246 -31.338 1.00 93.06 602 ALA A CA 1
ATOM 4272 C C . ALA A 1 602 ? 13.439 0.799 -31.531 1.00 93.06 602 ALA A C 1
ATOM 4274 O O . ALA A 1 602 ? 13.279 0.238 -32.612 1.00 93.06 602 ALA A O 1
ATOM 4275 N N . ALA A 1 603 ? 14.019 0.185 -30.494 1.00 92.62 603 ALA A N 1
ATOM 4276 C CA . ALA A 1 603 ? 14.506 -1.198 -30.523 1.00 92.62 603 ALA A CA 1
ATOM 4277 C C . ALA A 1 603 ? 13.387 -2.253 -30.402 1.00 92.62 603 ALA A C 1
ATOM 4279 O O . ALA A 1 603 ? 13.592 -3.415 -30.748 1.00 92.62 603 ALA A O 1
ATOM 4280 N N . THR A 1 604 ? 12.205 -1.862 -29.917 1.00 93.50 604 THR A N 1
ATOM 4281 C CA . THR A 1 604 ? 11.063 -2.764 -29.698 1.00 93.50 604 THR A CA 1
ATOM 4282 C C . THR A 1 604 ? 10.072 -2.696 -30.876 1.00 93.50 604 THR A C 1
ATOM 4284 O O . THR A 1 604 ? 9.728 -1.592 -31.315 1.00 93.50 604 THR A O 1
ATOM 4287 N N . PRO A 1 605 ? 9.549 -3.828 -31.392 1.00 90.31 605 PRO A N 1
ATOM 4288 C CA . PRO A 1 605 ? 8.499 -3.814 -32.416 1.00 90.31 605 PRO A CA 1
ATOM 4289 C C . PRO A 1 605 ? 7.170 -3.221 -31.892 1.00 90.31 605 PRO A C 1
ATOM 4291 O O . PRO A 1 605 ? 6.979 -3.115 -30.680 1.00 90.31 605 PRO A O 1
ATOM 4294 N N . PRO A 1 606 ? 6.228 -2.833 -32.775 1.00 92.00 606 PRO A N 1
ATOM 4295 C CA . PRO A 1 606 ? 4.850 -2.517 -32.382 1.00 92.00 606 PRO A CA 1
ATOM 4296 C C . PRO A 1 606 ? 4.193 -3.681 -31.620 1.00 92.00 606 PRO A C 1
ATOM 4298 O O . PRO A 1 606 ? 4.475 -4.845 -31.909 1.00 92.00 606 PRO A O 1
ATOM 4301 N N . GLY A 1 607 ? 3.315 -3.382 -30.659 1.00 91.69 607 GLY A N 1
ATOM 4302 C CA . GLY A 1 607 ? 2.721 -4.390 -29.771 1.00 91.69 607 GLY A CA 1
ATOM 4303 C C . GLY A 1 607 ? 2.648 -3.929 -28.315 1.00 91.69 607 GLY A C 1
ATOM 4304 O O . GLY A 1 607 ? 2.084 -2.879 -28.032 1.00 91.69 607 GLY A O 1
ATOM 4305 N N . ARG A 1 608 ? 3.200 -4.714 -27.383 1.00 92.12 608 ARG A N 1
ATOM 4306 C CA . ARG A 1 608 ? 3.298 -4.365 -25.954 1.00 92.12 608 ARG A CA 1
ATOM 4307 C C . ARG A 1 608 ? 4.745 -4.111 -25.547 1.00 92.12 608 ARG A C 1
ATOM 4309 O O . ARG A 1 608 ? 5.644 -4.792 -26.036 1.00 92.12 608 ARG A O 1
ATOM 4316 N N . LEU A 1 609 ? 4.939 -3.169 -24.627 1.00 94.06 609 LEU A N 1
ATOM 4317 C CA . LEU A 1 609 ? 6.205 -2.934 -23.935 1.00 94.06 609 LEU A CA 1
ATOM 4318 C C . LEU A 1 609 ? 5.934 -2.801 -22.434 1.00 94.06 609 LEU A C 1
ATOM 4320 O O . LEU A 1 609 ? 5.269 -1.864 -21.993 1.00 94.06 609 LEU A O 1
ATOM 4324 N N . GLU A 1 610 ? 6.474 -3.728 -21.656 1.00 94.19 610 GLU A N 1
ATOM 4325 C CA . GLU A 1 610 ? 6.536 -3.604 -20.203 1.00 94.19 610 GLU A CA 1
ATOM 4326 C C . GLU A 1 610 ? 7.727 -2.717 -19.828 1.00 94.19 610 GLU A C 1
ATOM 4328 O O . GLU A 1 610 ? 8.789 -2.801 -20.445 1.00 94.19 610 GLU A O 1
ATOM 4333 N N . VAL A 1 611 ? 7.572 -1.861 -18.821 1.00 95.12 611 VAL A N 1
ATOM 4334 C CA . VAL A 1 611 ? 8.650 -1.014 -18.304 1.00 95.12 611 VAL A CA 1
ATOM 4335 C C . VAL A 1 611 ? 8.641 -1.081 -16.784 1.00 95.12 611 VAL A C 1
ATOM 4337 O O . VAL A 1 611 ? 7.684 -0.634 -16.162 1.00 95.12 611 VAL A O 1
ATOM 4340 N N . ILE A 1 612 ? 9.698 -1.613 -16.178 1.00 95.06 612 ILE A N 1
ATOM 4341 C CA . ILE A 1 612 ? 9.856 -1.713 -14.722 1.00 95.06 612 ILE A CA 1
ATOM 4342 C C . ILE A 1 612 ? 10.981 -0.772 -14.307 1.00 95.06 612 ILE A C 1
ATOM 4344 O O . ILE A 1 612 ? 12.098 -0.867 -14.818 1.00 95.06 612 ILE A O 1
ATOM 4348 N N . ALA A 1 613 ? 10.684 0.169 -13.413 1.00 94.62 613 ALA A N 1
ATOM 4349 C CA . ALA A 1 613 ? 11.622 1.221 -13.043 1.00 94.62 613 ALA A CA 1
ATOM 4350 C C . ALA A 1 613 ? 11.586 1.550 -11.546 1.00 94.62 613 ALA A C 1
ATOM 4352 O O . ALA A 1 613 ? 10.520 1.511 -10.924 1.00 94.62 613 ALA A O 1
ATOM 4353 N N . ASN A 1 614 ? 12.739 1.931 -10.983 1.00 91.94 614 ASN A N 1
ATOM 4354 C CA . ASN A 1 614 ? 12.790 2.549 -9.653 1.00 91.94 614 ASN A CA 1
ATOM 4355 C C . ASN A 1 614 ? 12.383 4.033 -9.704 1.00 91.94 614 ASN A C 1
ATOM 4357 O O . ASN A 1 614 ? 11.988 4.539 -10.754 1.00 91.94 614 ASN A O 1
ATOM 4361 N N . TYR A 1 615 ? 12.350 4.718 -8.559 1.00 89.00 615 TYR A N 1
ATOM 4362 C CA . TYR A 1 615 ? 11.539 5.926 -8.396 1.00 89.00 615 TYR A CA 1
ATOM 4363 C C . TYR A 1 615 ? 11.909 7.067 -9.353 1.00 89.00 615 TYR A C 1
ATOM 4365 O O . TYR A 1 615 ? 11.016 7.562 -10.045 1.00 89.00 615 TYR A O 1
ATOM 4373 N N . THR A 1 616 ? 13.173 7.493 -9.446 1.00 91.81 616 THR A N 1
ATOM 4374 C CA . THR A 1 616 ? 13.531 8.581 -10.370 1.00 91.81 616 THR A CA 1
ATOM 4375 C C . THR A 1 616 ? 13.514 8.128 -11.824 1.00 91.81 616 THR A C 1
ATOM 4377 O O . THR A 1 616 ? 13.071 8.902 -12.665 1.00 91.81 616 THR A O 1
ATOM 4380 N N . ALA A 1 617 ? 13.860 6.871 -12.126 1.00 93.94 617 ALA A N 1
ATOM 4381 C CA . ALA A 1 617 ? 13.745 6.326 -13.480 1.00 93.94 617 ALA A CA 1
ATOM 4382 C C . ALA A 1 617 ? 12.280 6.320 -13.960 1.00 93.94 617 ALA A C 1
ATOM 4384 O O . ALA A 1 617 ? 11.985 6.719 -15.085 1.00 93.94 617 ALA A O 1
ATOM 4385 N N . PHE A 1 618 ? 11.341 5.964 -13.080 1.00 92.44 618 PHE A N 1
ATOM 4386 C CA . PHE A 1 618 ? 9.903 6.059 -13.324 1.00 92.44 618 PHE A CA 1
ATOM 4387 C C . PHE A 1 618 ? 9.464 7.515 -13.552 1.00 92.44 618 PHE A C 1
ATOM 4389 O O . PHE A 1 618 ? 8.663 7.766 -14.450 1.00 92.44 618 PHE A O 1
ATOM 4396 N N . GLN A 1 619 ? 9.979 8.490 -12.784 1.00 89.38 619 GLN A N 1
ATOM 4397 C CA . GLN A 1 619 ? 9.664 9.908 -13.024 1.00 89.38 619 GLN A CA 1
ATOM 4398 C C . GLN A 1 619 ? 10.247 10.427 -14.347 1.00 89.38 619 GLN A C 1
ATOM 4400 O O . GLN A 1 619 ? 9.543 11.137 -15.062 1.00 89.38 619 GLN A O 1
ATOM 4405 N N . ASP A 1 620 ? 11.485 10.061 -14.688 1.00 91.81 620 ASP A N 1
ATOM 4406 C CA . ASP A 1 620 ? 12.157 10.467 -15.927 1.00 91.81 620 ASP A CA 1
ATOM 4407 C C . ASP A 1 620 ? 11.394 9.935 -17.155 1.00 91.81 620 ASP A C 1
ATOM 4409 O O . ASP A 1 620 ? 11.033 10.706 -18.047 1.00 91.81 620 ASP A O 1
ATOM 4413 N N . ILE A 1 621 ? 11.060 8.636 -17.159 1.00 92.69 621 ILE A N 1
ATOM 4414 C CA . ILE A 1 621 ? 10.293 7.982 -18.232 1.00 92.69 621 ILE A CA 1
ATOM 4415 C C . ILE A 1 621 ? 8.871 8.547 -18.314 1.00 92.69 621 ILE A C 1
ATOM 4417 O O . ILE A 1 621 ? 8.387 8.843 -19.406 1.00 92.69 621 ILE A O 1
ATOM 4421 N N . ARG A 1 622 ? 8.201 8.765 -17.173 1.00 88.31 622 ARG A N 1
ATOM 4422 C CA . ARG A 1 622 ? 6.870 9.388 -17.150 1.00 88.31 622 ARG A CA 1
ATOM 4423 C C . ARG A 1 622 ? 6.904 10.812 -17.702 1.00 88.31 622 ARG A C 1
ATOM 4425 O O . ARG A 1 622 ? 6.044 11.157 -18.499 1.00 88.31 622 ARG A O 1
ATOM 4432 N N . ALA A 1 623 ? 7.922 11.606 -17.376 1.00 86.94 623 ALA A N 1
ATOM 4433 C CA . ALA A 1 623 ? 8.097 12.934 -17.956 1.00 86.94 623 ALA A CA 1
ATOM 4434 C C . ALA A 1 623 ? 8.423 12.892 -19.464 1.00 86.94 623 ALA A C 1
ATOM 4436 O O . ALA A 1 623 ? 8.069 13.822 -20.183 1.00 86.94 623 ALA A O 1
ATOM 4437 N N . GLU A 1 624 ? 9.074 11.842 -19.976 1.00 88.75 624 GLU A N 1
ATOM 4438 C CA . GLU A 1 624 ? 9.273 11.642 -21.423 1.00 88.75 624 GLU A CA 1
ATOM 4439 C C . GLU A 1 624 ? 7.984 11.206 -22.148 1.00 88.75 624 GLU A C 1
ATOM 4441 O O . GLU A 1 624 ? 7.790 11.560 -23.313 1.00 88.75 624 GLU A O 1
ATOM 4446 N N . LEU A 1 625 ? 7.083 10.489 -21.466 1.00 84.94 625 LEU A N 1
ATOM 4447 C CA . LEU A 1 625 ? 5.736 10.163 -21.951 1.00 84.94 625 LEU A CA 1
ATOM 4448 C C . LEU A 1 625 ? 4.810 11.394 -21.933 1.00 84.94 625 LEU A C 1
ATOM 4450 O O . LEU A 1 625 ? 4.182 11.696 -22.945 1.00 84.94 625 LEU A O 1
ATOM 4454 N N . ASP A 1 626 ? 4.776 12.136 -20.823 1.00 78.44 626 ASP A N 1
ATOM 4455 C CA . ASP A 1 626 ? 3.898 13.297 -20.612 1.00 78.44 626 ASP A CA 1
ATOM 4456 C C . ASP A 1 626 ? 4.247 14.495 -21.525 1.00 78.44 626 ASP A C 1
ATOM 4458 O O . ASP A 1 626 ? 3.380 15.307 -21.824 1.00 78.44 626 ASP A O 1
ATOM 4462 N N . ARG A 1 627 ? 5.498 14.620 -21.998 1.00 69.06 627 ARG A N 1
ATOM 4463 C CA . ARG A 1 627 ? 5.964 15.725 -22.875 1.00 69.06 627 ARG A CA 1
ATOM 4464 C C . ARG A 1 627 ? 5.500 15.652 -24.337 1.00 69.06 627 ARG A C 1
ATOM 4466 O O . ARG A 1 627 ? 5.823 16.563 -25.098 1.00 69.06 627 ARG A O 1
ATOM 4473 N N . VAL A 1 628 ? 4.857 14.561 -24.755 1.00 53.97 628 VAL A N 1
ATOM 4474 C CA . VAL A 1 628 ? 4.544 14.270 -26.173 1.00 53.97 628 VAL A CA 1
ATOM 4475 C C . VAL A 1 628 ? 3.036 14.023 -26.386 1.00 53.97 628 VAL A C 1
ATOM 4477 O O . VAL A 1 628 ? 2.628 13.567 -27.451 1.00 53.97 628 VAL A O 1
ATOM 4480 N N . ASN A 1 629 ? 2.217 14.357 -25.382 1.00 41.69 629 ASN A N 1
ATOM 4481 C CA . ASN A 1 629 ? 0.754 14.465 -25.456 1.00 41.69 629 ASN A CA 1
ATOM 4482 C C . ASN A 1 629 ? 0.321 15.940 -25.383 1.00 41.69 629 ASN A C 1
ATOM 4484 O O . ASN A 1 629 ? -0.755 16.247 -25.938 1.00 41.69 629 ASN A O 1
#

Organism: NCBI:txid556532

Sequence (629 aa):
MDWRYRATGSDTLARVTTRKPLRAKLATSVSKGAAALSRATGRGDGSVIGGRLGLMIDPDLLAHLSNGRQIALISGTNGKTTTTRLATAALGVLGPVATNSYGANMPTGHTSALAKAGDTPYAVLETDEHYLPQVLAATHPKVIALLNLSRDQLDRAKEVAMMAQLWQETLRGQPVHLVANADDPMVVWATGGSDRVTWVAAGQRWHDDSWVCPECGGAIARAGETPPAAASALAASGQAPGSMIASGNIPHDGPPGGLAGPIPGAAGPGMPGAVPGMPSAAGPGMPGPAGAAFAPPETIHTSAAPPNAAPPSTAPPNAVQANTAGAASVAAEAAAASGIRTSATAPPTVETGSTAPTMTQSGPTAPSMAPGGPIPAVVAPAGAAASSPTAQTAPGPLRSETMPASQGGEPSVDAVAEPLVDSGGGNPDADWHCTNCALRRPTPQWTVDSDAVVDPWGVRHRITLQLPGRVNRANAATALAIAAEFGVPPAEAAPRLAEVASVAGRYAQVERDGKAIRLLLAKNPAGWLEAFDMADHAPTLLSINARDPDGLDTSWLFDVDFSPLAGRPVLISGDRAFDLAVRLEVNGVPFTHVRSFAQALAATPPGRLEVIANYTAFQDIRAELDRVN

Radius of gyration: 35.1 Å; Cα contacts (8 Å, |Δi|>4): 940; chains: 1; bounding box: 101×121×100 Å

=== Feature glossary ===
The record interleaves many kinds of information about one protein. Here is each kind framed as the question it answers.

Q: What does the local fold look like, residue by residue?
A: The Foldseek 3Di string encodes local tertiary geometry as a 20-letter alphabet — one character per residue — derived from the relative positions of nearby Cα atoms. Unlike the amino-acid sequence, 3Di is a direct function of the 3D structure, so two proteins with the same fold have similar 3Di strings even at low sequence identity.

Q: Which residues are in helices, strands, or loops?
A: The SS8 string is DSSP's per-residue secondary-structure call. α-helix (H) means an i→i+4 H-bond ladder; β-strand (E) means the residue participates in a β-sheet; 3₁₀ (G) and π (I) are tighter and wider helices; T/S are turns/bends; '-' is loop.

Q: How big and how compact is the whole molecule?
A: Radius of gyration (Rg) is the root-mean-square distance of Cα atoms from their centroid — a single number for overall size and compactness. A globular domain of N residues has Rg ≈ 2.2·N^0.38 Å; an extended or disordered chain has a much larger Rg. The Cα contact count is the number of residue pairs whose Cα atoms are within 8 Å and are more t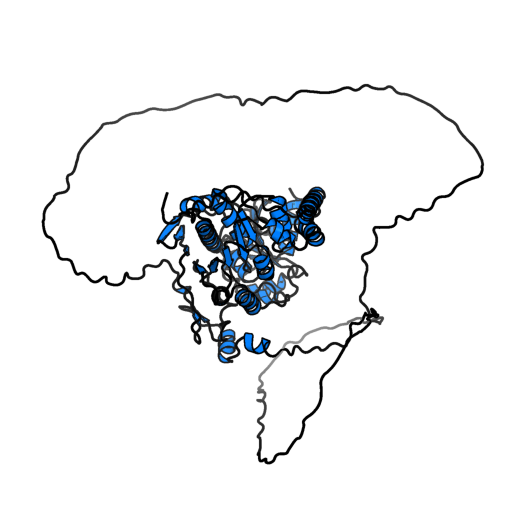han four positions apart in sequence — a standard proxy for tertiary packing density. The bounding box is the smallest axis-aligned box enclosing all Cα atoms.

Q: Where is each backbone atom in 3D?
A: Structure coordinates are given as an mmCIF _atom_site loop: one row per atom with element, residue name, chain id, sequence number, and x/y/z position in Å. Only the four main-chain atoms per residue are included here; side chains are omitted to keep the record compact.

Q: What is the amino-acid chain?
A: Primary structure: the covalent order of the twenty standard amino acids along the backbone. Two proteins with the same sequence will (almost always) fold to the same structure; two with 30% identity often share a fold but not the details.

Q: What if only a Cα trace is available?
A: Three-state secondary structure (P-SEA) collapses the eight DSSP classes into helix (a), strand (b), and coil (c). P-SEA assigns these from Cα geometry alone — distances and angles — without requiring backbone oxygens, so it works on any Cα trace.

Q: What family and function is it annotated with?
A: Database cross-references. InterPro integrates a dozen domain/family signature databases into unified entries with residue-range hits. GO terms attach function/process/location labels with evidence codes. CATH codes position the fold in a four-level structural taxonomy. Organism is the NCBI-taxonomy species name.

Q: How confident is the AlphaFold model at each residue?
A: pLDDT is the predicted lDDT-Cα score: AlphaFold's confidence that the local environment of each residue (all inter-atomic distances within 15 Å) is correctly placed. It is a per-residue number between 0 and 100, with higher meaning more reliable.

Q: How mobile is each atom in the crystal?
A: B-factor (Debye–Waller factor) reflects atomic displacement in the crystal lattice. It is an experimental observable (units Å²), not a prediction; low values mean the atom is pinned down, high values mean it moves or is heterogeneous across the crystal.

Q: Which residues are buried vs exposed?
A: SASA measures how much of the protein is reachable by solvent. It is computed by rolling a water-sized probe over the atomic surface and summing the exposed area (Å²). Per-residue SASA distinguishes core (buried, low SASA) from surface (exposed, high SASA) residues; total SASA is a whole-molecule size measure.

Q: What do the diagnostic plots show?
A: Plot images: a contact map (which residues are close in 3D, as an N×N binary image), a Ramachandran scatter (backbone torsion angles, revealing secondary-structure composition at a glance), and — for AlphaFold structures — a PAE heatmap (pairwise prediction confidence).

Q: What known structures does this most resemble?
A: The Foldseek neighbor list gives the closest experimentally determined structures in the PDB, ranked by structural alignment. TM-score near 1 means near-identical fold; near 0.3 means only rough topology match. This is how one finds what a novel AlphaFold prediction most resembles in the solved-structure universe.

Q: Are the domains correctly placed relative to each other?
A: Predicted aligned error is AlphaFold's pairwise confidence. Unlike pLDDT (per-residue), PAE is per-residue-pair and captures whether two parts of the structure are correctly placed relative to each other. Units are ångströms of expected positional error.

Q: What do the rendered images show?
A: Structure images are PyMOL renders from six orthogonal camera directions. Cartoon representation draws helices as coils and strands as arrows; sticks shows the backbone as bonds; surface shows the solvent-excluded envelope. Rainbow coloring maps sequence position to hue (blue→red, N→C); chain coloring assigns a distinct color per polypeptide.

Q: What are the backbone torsion angles?
A: φ (phi) and ψ (psi) are the two rotatable backbone dihedrals per residue: φ is the C(i-1)–N–Cα–C torsion, ψ is the N–Cα–C–N(i+1) torsion, both in degrees on (−180°, 180°]. α-helical residues cluster near (−60°, −45°); β-strand residues near (−120°, +130°). A Ramachandran plot is simply a scatter of (φ, ψ) for every residue.